Protein AF-A0A9P6BB30-F1 (afdb_monomer_lite)

Organism: NCBI:txid1448309

Radius of gyration: 39.46 Å; chains: 1; bounding box: 132×70×98 Å

Secondary structure (DSSP, 8-state):
-----EE-TTSSEEE---PPPTTPPPPPP--TTEEEEE-TTTSEEES-GGGEEEEEEEE---SSSPPEEEEEEEETTTTEEEEEEEEE--SGGGG--EE---TTS-TTSPP--TTSEEEEETTTSEEHHHHHHHHTSTTEETTTTEEPPPPPGGG-------PPPP-PPPPPPPPPSSPPTTSS---HHHHHHHHHHHHHHHHHHHHHHHHHHHHHHHHHHHHHHHHHHHHHHHHHHHHHHHHHHHHHHHHHHHHHTTTTSS------PPP----------PPPPPPP-------------------------------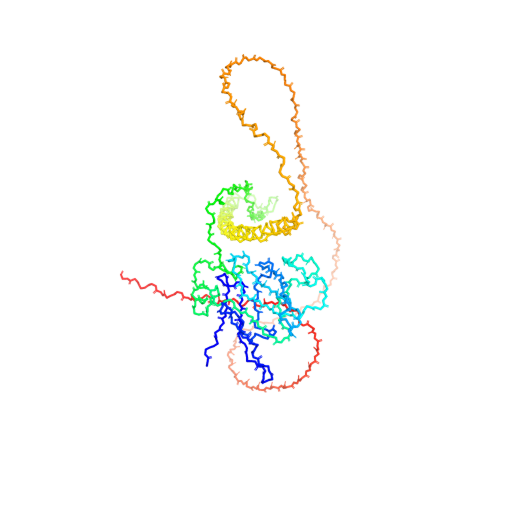---------------------------------------------------PPPPPPPP----

Foldseek 3Di:
DPFKKWAFLFRQKIFTADDADPPDDFDDDDDPQWDKGQRPQPRIHGLDLVQKWWWWAWDPDPPPDAIKIKIWIAGLQRRDGFWIDIDHDPDPVSNDTAIDPDPPPPSVGDDADPSRMIIGRPVRIDIPVVVVVQCVDPQQDPVSRTRFHDDDPPPPPPDDPDDDDDDFDADPDDDQPFDDPPRFDPDPVSVVVSVVVRVVVVVVRVVVRVVRVVVVVVVVVVVVVVVVVVVVRCCRSVVSSVVSVCVRVVVVVVPVVVVPPPPDPDDDDDDDDDDDDDDDDDDDDDDDDDDDDDDDDDDDDDDDDDDDDDDDDDDDDDDDDDDDDDDDDDDDDDDDDDDDDDDDDDDDDDDDDDDDDDDDDDDDDPDDDPDDDDDDDDDDDD

Sequence (382 aa):
MVMVSWSCHCLNVRLVPQSAPPKERAPVQVDAKFAWVFVGDKGINVVHTQLTLRTRRYIPANGVIGATRQTLLTCLICRIPVYRISSPAESAEDMMDGPVLDANVDLKDPPCSPDGWVEVSMSDCLGDDVAYKVARSGRWSSHFGLVLPDPVESMITSSAPAVLPPVFPQLPESSPIFLPYPYTPADPVFLHLSAWAQNVSDNARNRAQAELNEFAQRKFDEFTELDRNLRREVDLIWANWRAAWQSQTANKVTRTDRANSSSALHRSPPEPAVSIKDFNSMPSPPSARSPTSSRPTSRVVSSSSLLSNSRGQMSPTSEHRPRSYTRDTPSTSNPHSPADLSSGPRGSEYAPDNQNLRDHPLDCYPRIQPMSHALLPPRSRS

pLDDT: mean 75.2, std 22.84, range [29.75, 98.31]

Structure (mmCIF, N/CA/C/O backbone):
data_AF-A0A9P6BB30-F1
#
_entry.id   AF-A0A9P6BB30-F1
#
loop_
_atom_site.group_PDB
_atom_site.id
_atom_site.type_symbol
_atom_site.label_atom_id
_atom_site.label_alt_id
_atom_site.label_comp_id
_atom_site.label_asym_id
_atom_site.label_entity_id
_atom_site.label_seq_id
_atom_site.pdbx_PDB_ins_code
_atom_site.Cartn_x
_atom_site.Cartn_y
_atom_site.Cartn_z
_atom_site.occupancy
_atom_site.B_iso_or_equiv
_atom_site.auth_seq_id
_atom_site.auth_comp_id
_atom_site.auth_asym_id
_atom_site.auth_atom_id
_atom_site.pdbx_PDB_model_num
ATOM 1 N N . MET A 1 1 ? -5.564 -21.913 -22.171 1.00 52.41 1 MET A N 1
ATOM 2 C CA . MET A 1 1 ? -4.226 -21.287 -22.126 1.00 52.41 1 MET A CA 1
ATOM 3 C C . MET A 1 1 ? -4.154 -20.547 -20.802 1.00 52.41 1 MET A C 1
ATOM 5 O O . MET A 1 1 ? -5.042 -19.742 -20.555 1.00 52.41 1 MET A O 1
ATOM 9 N N . VAL A 1 2 ? -3.237 -20.911 -19.903 1.00 63.25 2 VAL A N 1
ATOM 10 C CA . VAL A 1 2 ? -3.095 -20.208 -18.616 1.00 63.25 2 VAL A CA 1
ATOM 11 C C . VAL A 1 2 ? -2.534 -18.825 -18.934 1.00 63.25 2 VAL A C 1
ATOM 13 O O . VAL A 1 2 ? -1.482 -18.737 -19.563 1.00 63.25 2 VAL A O 1
ATOM 16 N N . MET A 1 3 ? -3.272 -17.763 -18.605 1.00 73.25 3 MET A N 1
ATOM 17 C CA . MET A 1 3 ? -2.760 -16.399 -18.735 1.00 73.25 3 MET A CA 1
ATOM 18 C C . MET A 1 3 ? -1.644 -16.230 -17.709 1.00 73.25 3 MET A C 1
ATOM 20 O O . MET A 1 3 ? -1.879 -16.458 -16.528 1.00 73.25 3 MET A O 1
ATOM 24 N N . VAL A 1 4 ? -0.443 -15.899 -18.179 1.00 87.62 4 VAL A N 1
ATOM 25 C CA . VAL A 1 4 ? 0.714 -15.637 -17.322 1.00 87.62 4 VAL A CA 1
ATOM 26 C C . VAL A 1 4 ? 0.758 -14.134 -17.068 1.00 87.62 4 VAL A C 1
ATOM 28 O O . VAL A 1 4 ? 1.158 -13.386 -17.945 1.00 87.62 4 VAL A O 1
ATOM 31 N N . SER A 1 5 ? 0.283 -13.669 -15.922 1.00 95.00 5 SER A N 1
ATOM 32 C CA . SER A 1 5 ? 0.528 -12.323 -15.423 1.00 95.00 5 SER A CA 1
ATOM 33 C C . SER A 1 5 ? 1.919 -12.158 -14.806 1.00 95.00 5 SER A C 1
ATOM 35 O O . SER A 1 5 ? 2.524 -13.070 -14.244 1.00 95.00 5 SER A O 1
ATOM 37 N N . TRP A 1 6 ? 2.425 -10.933 -14.900 1.00 97.50 6 TRP A N 1
ATOM 38 C CA . TRP A 1 6 ? 3.680 -10.524 -14.283 1.00 97.50 6 TRP A CA 1
ATOM 39 C C . TRP A 1 6 ? 3.416 -9.513 -13.182 1.00 97.50 6 TRP A C 1
ATOM 41 O O . TRP A 1 6 ? 2.514 -8.686 -13.286 1.00 97.50 6 TRP A O 1
ATOM 51 N N . SER A 1 7 ? 4.203 -9.538 -12.115 1.00 97.75 7 SER A N 1
ATOM 52 C CA . SER A 1 7 ? 4.074 -8.555 -11.039 1.00 97.75 7 SER A CA 1
ATOM 53 C C . SER A 1 7 ? 5.400 -8.263 -10.360 1.00 97.75 7 SER A C 1
ATOM 55 O O . SER A 1 7 ? 6.295 -9.100 -10.328 1.00 97.75 7 SER A O 1
ATOM 57 N N . CYS A 1 8 ? 5.546 -7.070 -9.787 1.00 98.31 8 CYS A N 1
ATOM 58 C CA . CYS A 1 8 ? 6.693 -6.804 -8.923 1.00 98.31 8 CYS A CA 1
ATOM 59 C C . CYS A 1 8 ? 6.566 -7.577 -7.596 1.00 98.31 8 CYS A C 1
ATOM 61 O O . CYS A 1 8 ? 5.472 -7.983 -7.208 1.00 98.31 8 CYS A O 1
ATOM 63 N N . HIS A 1 9 ? 7.663 -7.741 -6.850 1.00 97.69 9 HIS A N 1
ATOM 64 C CA . HIS A 1 9 ? 7.669 -8.568 -5.630 1.00 97.69 9 HIS A CA 1
ATOM 65 C C . HIS A 1 9 ? 6.679 -8.115 -4.548 1.00 97.69 9 HIS A C 1
ATOM 67 O O . HIS A 1 9 ? 6.188 -8.940 -3.781 1.00 97.69 9 HIS A O 1
ATOM 73 N N . CYS A 1 10 ? 6.376 -6.815 -4.474 1.00 98.00 10 CYS A N 1
ATOM 74 C CA . CYS A 1 10 ? 5.394 -6.294 -3.523 1.00 98.00 10 CYS A CA 1
ATOM 75 C C . CYS A 1 10 ? 3.961 -6.250 -4.063 1.00 98.00 10 CYS A C 1
ATOM 77 O O . CYS A 1 10 ? 3.066 -5.770 -3.371 1.00 98.00 10 CYS A O 1
ATOM 79 N N . LEU A 1 11 ? 3.748 -6.738 -5.289 1.00 97.94 11 LEU A N 1
ATOM 80 C CA . LEU A 1 11 ? 2.472 -6.770 -6.000 1.00 97.94 11 LEU A CA 1
ATOM 81 C C . LEU A 1 11 ? 1.835 -5.392 -6.255 1.00 97.94 11 LEU A C 1
ATOM 83 O O . LEU A 1 11 ? 0.669 -5.338 -6.644 1.00 97.94 11 LEU A O 1
ATOM 87 N N . ASN A 1 12 ? 2.597 -4.301 -6.082 1.00 98.19 12 ASN A N 1
ATOM 88 C CA . ASN A 1 12 ? 2.145 -2.934 -6.357 1.00 98.19 12 ASN A CA 1
ATOM 89 C C . ASN A 1 12 ? 1.877 -2.694 -7.847 1.00 98.19 12 ASN A C 1
ATOM 91 O O . ASN A 1 12 ? 1.000 -1.911 -8.180 1.00 98.19 12 ASN A O 1
ATOM 95 N N . VAL A 1 13 ? 2.642 -3.338 -8.732 1.00 98.19 13 VAL A N 1
ATOM 96 C CA . VAL A 1 13 ? 2.451 -3.279 -10.187 1.00 98.19 13 VAL A CA 1
ATOM 97 C C . VAL A 1 13 ? 2.194 -4.691 -10.687 1.00 98.19 13 VAL A C 1
ATOM 99 O O . VAL A 1 13 ? 2.964 -5.602 -10.369 1.00 98.19 13 VAL A O 1
ATOM 102 N N . ARG A 1 14 ? 1.127 -4.860 -11.466 1.00 97.75 14 ARG A N 1
ATOM 103 C CA . ARG A 1 14 ? 0.737 -6.113 -12.111 1.00 97.75 14 ARG A CA 1
ATOM 104 C C . ARG A 1 14 ? 0.450 -5.865 -13.586 1.00 97.75 14 ARG A C 1
ATOM 106 O O . ARG A 1 14 ? -0.167 -4.866 -13.942 1.00 97.75 14 ARG A O 1
ATOM 113 N N . LEU A 1 15 ? 0.897 -6.788 -14.419 1.00 97.69 15 LEU A N 1
ATOM 114 C CA . LEU A 1 15 ? 0.756 -6.775 -15.863 1.00 97.69 15 LEU A CA 1
ATOM 115 C C . LEU A 1 15 ? -0.011 -8.028 -16.257 1.00 97.69 15 LEU A C 1
ATOM 117 O O . LEU A 1 15 ? 0.477 -9.145 -16.095 1.00 97.69 15 LEU A O 1
ATOM 121 N N . VAL A 1 16 ? -1.230 -7.833 -16.732 1.00 96.94 16 VAL A N 1
ATOM 122 C CA . VAL A 1 16 ? -2.124 -8.885 -17.198 1.00 96.94 16 VAL A CA 1
ATOM 123 C C . VAL A 1 16 ? -2.098 -8.868 -18.720 1.00 96.94 16 VAL A C 1
ATOM 125 O O . VAL A 1 16 ? -2.540 -7.882 -19.317 1.00 96.94 16 VAL A O 1
ATOM 128 N N . PRO A 1 17 ? -1.590 -9.926 -19.367 1.00 95.75 17 PRO A N 1
ATOM 129 C CA . PRO A 1 17 ? -1.510 -9.949 -20.816 1.00 95.75 17 PRO A CA 1
ATOM 130 C C . PRO A 1 17 ? -2.888 -10.011 -21.431 1.00 95.75 17 PRO A C 1
ATOM 132 O O . PRO A 1 17 ? -3.799 -10.660 -20.912 1.00 95.75 17 PRO A O 1
ATOM 135 N N . GLN A 1 18 ? -3.009 -9.372 -22.580 1.00 94.88 18 GLN A N 1
ATOM 136 C CA . GLN A 1 18 ? -4.224 -9.363 -23.367 1.00 94.88 18 GLN A CA 1
ATOM 137 C C . GLN A 1 18 ? -3.982 -10.034 -24.714 1.00 94.88 18 GLN A C 1
ATOM 139 O O . GLN A 1 18 ? -2.850 -10.284 -25.131 1.00 94.88 18 GLN A O 1
ATOM 144 N N . SER A 1 19 ? -5.073 -10.358 -25.401 1.00 93.31 19 SER A N 1
ATOM 145 C CA . SER A 1 19 ? -4.979 -10.820 -26.782 1.00 93.31 19 SER A CA 1
ATOM 146 C C . SER A 1 19 ? -4.647 -9.628 -27.670 1.00 93.31 19 SER A C 1
ATOM 148 O O . SER A 1 19 ? -5.444 -8.695 -27.755 1.00 93.31 19 SER A O 1
ATOM 150 N N . ALA A 1 20 ? -3.479 -9.664 -28.311 1.00 91.25 20 ALA A N 1
ATOM 151 C CA . ALA A 1 20 ? -3.086 -8.639 -29.266 1.00 91.25 20 ALA A CA 1
ATOM 152 C C . ALA A 1 20 ? -4.079 -8.595 -30.446 1.00 91.25 20 ALA A C 1
ATOM 154 O O . ALA A 1 20 ? -4.501 -9.653 -30.934 1.00 91.25 20 ALA A O 1
ATOM 155 N N . PRO A 1 21 ? -4.455 -7.400 -30.929 1.00 90.06 21 PRO A N 1
ATOM 156 C CA . PRO A 1 21 ? -5.198 -7.244 -32.168 1.00 90.06 21 PRO A CA 1
ATOM 157 C C . PRO A 1 21 ? -4.479 -7.954 -33.328 1.00 90.06 21 PRO A C 1
ATOM 159 O O . PRO A 1 21 ? -3.256 -7.876 -33.421 1.00 90.06 21 PRO A O 1
ATOM 162 N N . PRO A 1 22 ? -5.193 -8.566 -34.294 1.00 86.75 22 PRO A N 1
ATOM 163 C CA . PRO A 1 22 ? -4.567 -9.306 -35.400 1.00 86.75 22 PRO A CA 1
ATOM 164 C C . PRO A 1 22 ? -3.573 -8.501 -36.255 1.00 86.75 22 PRO A C 1
ATOM 166 O O . PRO A 1 22 ? -2.770 -9.077 -36.988 1.00 86.75 22 PRO A O 1
ATOM 169 N N . LYS A 1 23 ? -3.667 -7.167 -36.214 1.00 87.25 23 LYS A N 1
ATOM 170 C CA . LYS A 1 23 ? -2.828 -6.241 -36.985 1.00 87.25 23 LYS A CA 1
ATOM 171 C C . LYS A 1 23 ? -1.537 -5.861 -36.266 1.00 87.25 23 LYS A C 1
ATOM 173 O O . LYS A 1 23 ? -0.611 -5.383 -36.915 1.00 87.25 23 LYS A O 1
ATOM 178 N N . GLU A 1 24 ? -1.470 -6.070 -34.960 1.00 84.19 24 GLU A N 1
ATOM 179 C CA . GLU A 1 24 ? -0.326 -5.688 -34.149 1.00 84.19 24 GLU A CA 1
ATOM 180 C C . GLU A 1 24 ? 0.608 -6.880 -34.001 1.00 84.19 24 GLU A C 1
ATOM 182 O O . GLU A 1 24 ? 0.233 -7.954 -33.530 1.00 84.19 24 GLU A O 1
ATOM 187 N N . ARG A 1 25 ? 1.846 -6.700 -34.455 1.00 86.81 25 ARG A N 1
ATOM 188 C CA . ARG A 1 25 ? 2.906 -7.688 -34.271 1.00 86.81 25 ARG A CA 1
ATOM 189 C C . ARG A 1 25 ? 3.793 -7.234 -33.130 1.00 86.81 25 ARG A C 1
ATOM 191 O O . ARG A 1 25 ? 4.098 -6.049 -33.035 1.00 86.81 25 ARG A O 1
ATOM 198 N N . ALA A 1 26 ? 4.235 -8.197 -32.325 1.00 86.00 26 ALA A N 1
ATOM 199 C CA . ALA A 1 26 ? 5.242 -7.950 -31.308 1.00 86.00 26 ALA A CA 1
ATOM 200 C C . ALA A 1 26 ? 6.460 -7.258 -31.949 1.00 86.00 26 ALA A C 1
ATOM 202 O O . ALA A 1 26 ? 6.921 -7.712 -33.009 1.00 86.00 26 ALA A O 1
ATOM 203 N N . PRO A 1 27 ? 6.987 -6.186 -31.339 1.00 88.44 27 PRO A N 1
ATOM 204 C CA . PRO A 1 27 ? 8.218 -5.575 -31.807 1.00 88.44 27 PRO A CA 1
ATOM 205 C C . PRO A 1 27 ? 9.399 -6.555 -31.723 1.00 88.44 27 PRO A C 1
ATOM 207 O O . PRO A 1 27 ? 9.349 -7.586 -31.049 1.00 88.44 27 PRO A O 1
ATOM 210 N N . VAL A 1 28 ? 10.492 -6.235 -32.418 1.00 88.50 28 VAL A N 1
ATOM 211 C CA . VAL A 1 28 ? 11.700 -7.072 -32.394 1.00 88.50 28 VAL A CA 1
ATOM 212 C C . VAL A 1 28 ? 12.303 -7.058 -30.986 1.00 88.50 28 VAL A C 1
ATOM 214 O O . VAL A 1 28 ? 12.483 -6.001 -30.380 1.00 88.50 28 VAL A O 1
ATOM 217 N N . GLN A 1 29 ? 12.622 -8.240 -30.460 1.00 89.00 29 GLN A N 1
ATOM 218 C CA . GLN A 1 29 ? 13.274 -8.382 -29.161 1.00 89.00 29 GLN A CA 1
ATOM 219 C C . GLN A 1 29 ? 14.724 -7.886 -29.250 1.00 89.00 29 GLN A C 1
ATOM 221 O O . GLN A 1 29 ? 15.520 -8.439 -30.008 1.00 89.00 29 GLN A O 1
ATOM 226 N N . VAL A 1 30 ? 15.070 -6.854 -28.476 1.00 86.50 30 VAL A N 1
ATOM 227 C CA . VAL A 1 30 ? 16.423 -6.258 -28.475 1.00 86.50 30 VAL A CA 1
ATOM 228 C C . VAL A 1 30 ? 17.248 -6.710 -27.267 1.00 86.50 30 VAL A C 1
ATOM 230 O O . VAL A 1 30 ? 18.462 -6.862 -27.362 1.00 86.50 30 VAL A O 1
ATOM 233 N N . ASP A 1 31 ? 16.599 -6.946 -26.126 1.00 89.38 31 ASP A N 1
ATOM 234 C CA . ASP A 1 31 ? 17.249 -7.269 -24.853 1.00 89.38 31 ASP A CA 1
ATOM 235 C C . ASP A 1 31 ? 16.678 -8.571 -24.289 1.00 89.38 31 ASP A C 1
ATOM 237 O O . ASP A 1 31 ? 15.472 -8.676 -24.090 1.00 89.38 31 ASP A O 1
ATOM 241 N N . ALA A 1 32 ? 17.534 -9.557 -24.013 1.00 93.44 32 ALA A N 1
ATOM 242 C CA . ALA A 1 32 ? 17.115 -10.856 -23.485 1.00 93.44 32 ALA A CA 1
ATOM 243 C C . ALA A 1 32 ? 16.592 -10.793 -22.037 1.00 93.44 32 ALA A C 1
ATOM 245 O O . ALA A 1 32 ? 15.952 -11.736 -21.579 1.00 93.44 32 ALA A O 1
ATOM 246 N N . LYS A 1 33 ? 16.868 -9.706 -21.299 1.00 95.75 33 LYS A N 1
ATOM 247 C CA . LYS A 1 33 ? 16.362 -9.511 -19.927 1.00 95.75 33 LYS A CA 1
ATOM 248 C C . LYS A 1 33 ? 14.915 -9.042 -19.887 1.00 95.75 33 LYS A C 1
ATOM 250 O O . LYS A 1 33 ? 14.273 -9.116 -18.840 1.00 95.75 33 LYS A O 1
ATOM 255 N N . PHE A 1 34 ? 14.424 -8.547 -21.014 1.00 95.88 34 PHE A N 1
ATOM 256 C CA . PHE A 1 34 ? 13.063 -8.080 -21.157 1.00 95.88 34 PHE A CA 1
ATOM 257 C C . PHE A 1 34 ? 12.300 -8.993 -22.111 1.00 95.88 34 PHE A C 1
ATOM 259 O O . PHE A 1 34 ? 12.905 -9.678 -22.929 1.00 95.88 34 PHE A O 1
ATOM 266 N N . ALA A 1 35 ? 10.978 -9.013 -22.011 1.00 95.88 35 ALA A N 1
ATOM 267 C CA . ALA A 1 35 ? 10.118 -9.687 -22.977 1.00 95.88 35 ALA A CA 1
ATOM 268 C C . ALA A 1 35 ? 8.968 -8.771 -23.379 1.00 95.88 35 ALA A C 1
ATOM 270 O O . ALA A 1 35 ? 8.377 -8.105 -22.527 1.00 95.88 35 ALA A O 1
ATOM 271 N N . TRP A 1 36 ? 8.653 -8.743 -24.672 1.00 95.75 36 TRP A N 1
ATOM 272 C CA . TRP A 1 36 ? 7.487 -8.025 -25.173 1.00 95.75 36 TRP A CA 1
ATOM 273 C C . TRP A 1 36 ? 6.191 -8.714 -24.751 1.00 95.75 36 TRP A C 1
ATOM 275 O O . TRP A 1 36 ? 5.975 -9.896 -25.022 1.00 95.75 36 TRP A O 1
ATOM 285 N N . VAL A 1 37 ? 5.310 -7.946 -24.119 1.00 95.81 37 VAL A N 1
ATOM 286 C CA . VAL A 1 37 ? 3.988 -8.379 -23.678 1.00 95.81 37 VAL A CA 1
ATOM 287 C C . VAL A 1 37 ? 2.968 -7.354 -24.141 1.00 95.81 37 VAL A C 1
ATOM 289 O O . VAL A 1 37 ? 3.109 -6.161 -23.876 1.00 95.81 37 VAL A O 1
ATOM 292 N N . PHE A 1 38 ? 1.918 -7.826 -24.807 1.00 96.50 38 PHE A N 1
ATOM 293 C CA . PHE A 1 38 ? 0.769 -6.991 -25.114 1.00 96.50 38 PHE A CA 1
ATOM 294 C C . PHE A 1 38 ? -0.142 -6.913 -23.888 1.00 96.50 38 PHE A C 1
ATOM 296 O O . PHE A 1 38 ? -0.690 -7.926 -23.446 1.00 96.50 38 PHE A O 1
ATOM 303 N N . VAL A 1 39 ? -0.286 -5.716 -23.329 1.00 96.50 39 VAL A N 1
ATOM 304 C CA . VAL A 1 39 ? -1.127 -5.448 -22.151 1.00 96.50 39 VAL A CA 1
ATOM 305 C C . VAL A 1 39 ? -2.334 -4.576 -22.493 1.00 96.50 39 VAL A C 1
ATOM 307 O O . VAL A 1 39 ? -3.309 -4.586 -21.745 1.00 96.50 39 VAL A O 1
ATOM 310 N N . GLY A 1 40 ? -2.303 -3.852 -23.616 1.00 94.56 40 GLY A N 1
ATOM 311 C CA . GLY A 1 40 ? -3.348 -2.892 -23.976 1.00 94.56 40 GLY A CA 1
ATOM 312 C C . GLY A 1 40 ? -3.559 -1.819 -22.898 1.00 94.56 40 GLY A C 1
ATOM 313 O O . GLY A 1 40 ? -2.734 -1.639 -22.001 1.00 94.56 40 GLY A O 1
ATOM 314 N N . ASP A 1 41 ? -4.705 -1.143 -22.937 1.00 92.81 41 ASP A N 1
ATOM 315 C CA . ASP A 1 41 ? -4.994 -0.031 -22.013 1.00 92.81 41 ASP A CA 1
ATOM 316 C C . ASP A 1 41 ? -5.327 -0.493 -20.587 1.00 92.81 41 ASP A C 1
ATOM 318 O O . ASP A 1 41 ? -5.188 0.257 -19.625 1.00 92.81 41 ASP A O 1
ATOM 322 N N . LYS A 1 42 ? -5.807 -1.735 -20.441 1.00 94.44 42 LYS A N 1
ATOM 323 C CA . LYS A 1 42 ? -6.348 -2.263 -19.171 1.00 94.44 42 LYS A CA 1
ATOM 324 C C . LYS A 1 42 ? -5.470 -3.323 -18.514 1.00 94.44 42 LYS A C 1
ATOM 326 O O . LYS A 1 42 ? -5.808 -3.804 -17.435 1.00 94.44 42 LYS A O 1
ATOM 331 N N . GLY A 1 43 ? -4.392 -3.751 -19.168 1.00 95.62 43 GLY A N 1
ATOM 332 C CA . GLY A 1 43 ? -3.533 -4.816 -18.654 1.00 95.62 43 GLY A CA 1
ATOM 333 C C . GLY A 1 43 ? -2.556 -4.341 -17.588 1.00 95.62 43 GLY A C 1
ATOM 334 O O . GLY A 1 43 ? -1.996 -5.174 -16.884 1.00 95.62 43 GLY A O 1
ATOM 335 N N . ILE A 1 44 ? -2.362 -3.032 -17.419 1.00 97.00 44 ILE A N 1
ATOM 336 C CA . ILE A 1 44 ? -1.490 -2.483 -16.379 1.00 97.00 44 ILE A CA 1
ATOM 337 C C . ILE A 1 44 ? -2.332 -2.095 -15.168 1.00 97.00 44 ILE A C 1
ATOM 339 O O . ILE A 1 44 ? -3.161 -1.192 -15.230 1.00 97.00 44 ILE A O 1
ATOM 343 N N . ASN A 1 45 ? -2.098 -2.764 -14.043 1.00 96.81 45 ASN A N 1
ATOM 344 C CA . ASN A 1 45 ? -2.716 -2.436 -12.767 1.00 96.81 45 ASN A CA 1
ATOM 345 C C . ASN A 1 45 ? -1.640 -1.967 -11.785 1.00 96.81 45 ASN A C 1
ATOM 347 O O . ASN A 1 45 ? -0.692 -2.701 -11.495 1.00 96.81 45 ASN A O 1
ATOM 351 N N . VAL A 1 46 ? -1.787 -0.744 -11.276 1.00 97.06 46 VAL A N 1
ATOM 352 C CA . VAL A 1 46 ? -0.910 -0.185 -10.245 1.00 97.06 46 VAL A CA 1
ATOM 353 C C . VAL A 1 46 ? -1.750 0.164 -9.026 1.00 97.06 46 VAL A C 1
ATOM 355 O O . VAL A 1 46 ? -2.654 0.986 -9.126 1.00 97.06 46 VAL A O 1
ATOM 358 N N . VAL A 1 47 ? -1.447 -0.450 -7.881 1.00 96.75 47 VAL A N 1
ATOM 359 C CA . VAL A 1 47 ? -2.189 -0.223 -6.629 1.00 96.75 47 VAL A CA 1
ATOM 360 C C . VAL A 1 47 ? -1.920 1.188 -6.104 1.00 96.75 47 VAL A C 1
ATOM 362 O O . VAL A 1 47 ? -2.857 1.931 -5.832 1.00 96.75 47 VAL A O 1
ATOM 365 N N . HIS A 1 48 ? -0.642 1.578 -6.022 1.00 96.38 48 HIS A N 1
ATOM 366 C CA . HIS A 1 48 ? -0.211 2.914 -5.601 1.00 96.38 48 HIS A CA 1
ATOM 367 C C . HIS A 1 48 ? 0.794 3.487 -6.593 1.00 96.38 48 HIS A C 1
ATOM 369 O O . HIS A 1 48 ? 1.977 3.116 -6.603 1.00 96.38 48 HIS A O 1
ATOM 375 N N . THR A 1 49 ? 0.349 4.416 -7.434 1.00 95.19 49 THR A N 1
ATOM 376 C CA . THR A 1 49 ? 1.212 5.045 -8.442 1.00 95.19 49 THR A CA 1
ATOM 377 C C . THR A 1 49 ? 2.273 5.951 -7.824 1.00 95.19 49 THR A C 1
ATOM 379 O O . THR A 1 49 ? 3.381 6.045 -8.350 1.00 95.19 49 THR A O 1
ATOM 382 N N . GLN A 1 50 ? 2.002 6.516 -6.645 1.00 93.69 50 GLN A N 1
ATOM 383 C CA . GLN A 1 50 ? 2.938 7.331 -5.858 1.00 93.69 50 GLN A CA 1
ATOM 384 C C . GLN A 1 50 ? 4.139 6.515 -5.345 1.00 93.69 50 GLN A C 1
ATOM 386 O O . GLN A 1 50 ? 5.175 7.068 -4.973 1.00 93.69 50 GLN A O 1
ATOM 391 N N . LEU A 1 51 ? 4.018 5.183 -5.346 1.00 96.12 51 LEU A N 1
ATOM 392 C CA . LEU A 1 51 ? 5.079 4.246 -4.976 1.00 96.12 51 LEU A CA 1
ATOM 393 C C . LEU A 1 51 ? 5.843 3.714 -6.199 1.00 96.12 51 LEU A C 1
ATOM 395 O O . LEU A 1 51 ? 6.506 2.674 -6.130 1.00 96.12 51 LEU A O 1
ATOM 399 N N . THR A 1 52 ? 5.758 4.417 -7.327 1.00 96.06 52 THR A N 1
ATOM 400 C CA . THR A 1 52 ? 6.504 4.116 -8.550 1.00 96.06 52 THR A CA 1
ATOM 401 C C . THR A 1 52 ? 7.361 5.303 -8.974 1.00 96.06 52 THR A C 1
ATOM 403 O O . THR A 1 52 ? 7.080 6.448 -8.631 1.00 96.06 52 THR A O 1
ATOM 406 N N . LEU A 1 53 ? 8.428 5.024 -9.716 1.00 95.06 53 LEU A N 1
ATOM 407 C CA . LEU A 1 53 ? 9.286 6.027 -10.331 1.00 95.06 53 LEU A CA 1
ATOM 408 C C . LEU A 1 53 ? 9.380 5.759 -11.828 1.00 95.06 53 LEU A C 1
ATOM 410 O O . LEU A 1 53 ? 9.653 4.632 -12.245 1.00 95.06 53 LEU A O 1
ATOM 414 N N . ARG A 1 54 ? 9.193 6.813 -12.623 1.00 94.50 54 ARG A N 1
ATOM 415 C CA . ARG A 1 54 ? 9.430 6.796 -14.066 1.00 94.50 54 ARG A CA 1
ATOM 416 C C . ARG A 1 54 ? 10.812 7.361 -14.338 1.00 94.50 54 ARG A C 1
ATOM 418 O O . ARG A 1 54 ? 11.101 8.484 -13.933 1.00 94.50 54 ARG A O 1
ATOM 425 N N . THR A 1 55 ? 11.633 6.612 -15.056 1.00 94.00 55 THR A N 1
ATOM 426 C CA . THR A 1 55 ? 12.958 7.059 -15.487 1.00 94.00 55 THR A CA 1
ATOM 427 C C . THR A 1 55 ? 12.998 7.073 -17.004 1.00 94.00 55 THR A C 1
ATOM 429 O O . THR A 1 55 ? 12.794 6.037 -17.637 1.00 94.00 55 THR A O 1
ATOM 432 N N . ARG A 1 56 ? 13.244 8.246 -17.587 1.00 93.50 56 ARG A N 1
ATOM 433 C CA . ARG A 1 56 ? 13.456 8.410 -19.025 1.00 93.50 56 ARG A CA 1
ATOM 434 C C . ARG A 1 56 ? 14.920 8.159 -19.356 1.00 93.50 56 ARG A C 1
ATOM 436 O O . ARG A 1 56 ? 15.815 8.559 -18.608 1.00 93.50 56 ARG A O 1
ATOM 443 N N . ARG A 1 57 ? 15.141 7.487 -20.477 1.00 93.12 57 ARG A N 1
ATOM 444 C CA . ARG A 1 57 ? 16.448 7.254 -21.071 1.00 93.12 57 ARG A CA 1
ATOM 445 C C . ARG A 1 57 ? 16.367 7.467 -22.574 1.00 93.12 57 ARG A C 1
ATOM 447 O O . ARG A 1 57 ? 15.565 6.833 -23.255 1.00 93.12 57 ARG A O 1
ATOM 454 N N . TYR A 1 58 ? 17.225 8.327 -23.080 1.00 92.25 58 TYR A N 1
ATOM 455 C CA . TYR A 1 58 ? 17.441 8.561 -24.486 1.00 92.25 58 TYR A CA 1
ATOM 456 C C . TYR A 1 58 ? 18.323 7.454 -25.067 1.00 92.25 58 TYR A C 1
ATOM 458 O O . TYR A 1 58 ? 19.375 7.099 -24.525 1.00 92.25 58 TYR A O 1
ATOM 466 N N . ILE A 1 59 ? 17.875 6.886 -26.182 1.00 89.81 59 ILE A N 1
ATOM 467 C CA . ILE A 1 59 ? 18.618 5.899 -26.956 1.00 89.81 59 ILE A CA 1
ATOM 468 C C . ILE A 1 59 ? 18.888 6.535 -28.326 1.00 89.81 59 ILE A C 1
ATOM 470 O O . ILE A 1 59 ? 17.939 6.740 -29.094 1.00 89.81 59 ILE A O 1
ATOM 474 N N . PRO A 1 60 ? 20.153 6.886 -28.632 1.00 86.38 60 PRO A N 1
ATOM 475 C CA . PRO A 1 60 ? 20.497 7.515 -29.899 1.00 86.38 60 PRO A CA 1
ATOM 476 C C . PRO A 1 60 ? 20.195 6.586 -31.077 1.00 86.38 60 PRO A C 1
ATOM 478 O O . PRO A 1 60 ? 20.277 5.362 -30.966 1.00 86.38 60 PRO A O 1
ATOM 481 N N . ALA A 1 61 ? 19.866 7.192 -32.216 1.00 85.06 61 ALA A N 1
ATOM 482 C CA . ALA A 1 61 ? 19.622 6.492 -33.469 1.00 85.06 61 ALA A CA 1
ATOM 483 C C . ALA A 1 61 ? 20.856 5.682 -33.906 1.00 85.06 61 ALA A C 1
ATOM 485 O O . ALA A 1 61 ? 21.914 6.249 -34.184 1.00 85.06 61 ALA A O 1
ATOM 486 N N . ASN A 1 62 ? 20.710 4.364 -34.045 1.00 78.50 62 ASN A N 1
ATOM 487 C CA . ASN A 1 62 ? 21.715 3.518 -34.691 1.00 78.50 62 ASN A CA 1
ATOM 488 C C . ASN A 1 62 ? 21.443 3.472 -36.205 1.00 78.50 62 ASN A C 1
ATOM 490 O O . ASN A 1 62 ? 20.920 2.493 -36.740 1.00 78.50 62 ASN A O 1
ATOM 494 N N . GLY A 1 63 ? 21.768 4.565 -36.900 1.00 73.00 63 GLY A N 1
ATOM 495 C CA . GLY A 1 63 ? 21.729 4.663 -38.363 1.00 73.00 63 GLY A CA 1
ATOM 496 C C . GLY A 1 63 ? 20.348 4.968 -38.956 1.00 73.00 63 GLY A C 1
ATOM 497 O O . GLY A 1 63 ? 20.104 6.100 -39.356 1.00 73.00 63 GLY A O 1
ATOM 498 N N . VAL A 1 64 ? 19.470 3.962 -39.063 1.00 62.56 64 VAL A N 1
ATOM 499 C CA . VAL A 1 64 ? 18.247 4.023 -39.908 1.00 62.56 64 VAL A CA 1
ATOM 500 C C . VAL A 1 64 ? 16.970 4.342 -39.119 1.00 62.56 64 VAL A C 1
ATOM 502 O O . VAL A 1 64 ? 16.006 4.860 -39.675 1.00 62.56 64 VAL A O 1
ATOM 505 N N . ILE A 1 65 ? 16.949 4.042 -37.821 1.00 72.44 65 ILE A N 1
ATOM 506 C CA . ILE A 1 65 ? 15.774 4.229 -36.962 1.00 72.44 65 ILE A CA 1
ATOM 507 C C . ILE A 1 65 ? 15.965 5.528 -36.186 1.00 72.44 65 ILE A C 1
ATOM 509 O O . ILE A 1 65 ? 17.022 5.725 -35.585 1.00 72.44 65 ILE A O 1
ATOM 513 N N . GLY A 1 66 ? 14.958 6.406 -36.223 1.00 82.44 66 GLY A N 1
ATOM 514 C CA . GLY A 1 66 ? 14.954 7.665 -35.479 1.00 82.44 66 GLY A CA 1
ATOM 515 C C . GLY A 1 66 ? 15.258 7.460 -33.994 1.00 82.44 66 GLY A C 1
ATOM 516 O O . GLY A 1 66 ? 15.123 6.359 -33.458 1.00 82.44 66 GLY A O 1
ATOM 517 N N . ALA A 1 67 ? 15.702 8.521 -33.324 1.00 88.38 67 ALA A N 1
ATOM 518 C CA . ALA A 1 67 ? 16.023 8.436 -31.910 1.00 88.38 67 ALA A CA 1
ATOM 519 C C . ALA A 1 67 ? 14.798 7.999 -31.090 1.00 88.38 67 ALA A C 1
ATOM 521 O O . ALA A 1 67 ? 13.671 8.429 -31.347 1.00 88.38 67 ALA A O 1
ATOM 522 N N . THR A 1 68 ? 15.024 7.142 -30.095 1.00 91.38 68 THR A N 1
ATOM 523 C CA . THR A 1 68 ? 13.947 6.590 -29.265 1.00 91.38 68 THR A CA 1
ATOM 524 C C . THR A 1 68 ? 14.134 6.986 -27.811 1.00 91.38 68 THR A C 1
ATOM 526 O O . THR A 1 68 ? 15.239 6.929 -27.271 1.00 91.38 68 THR A O 1
ATOM 529 N N . ARG A 1 69 ? 13.036 7.356 -27.160 1.00 92.75 69 ARG A N 1
ATOM 530 C CA . ARG A 1 69 ? 12.952 7.585 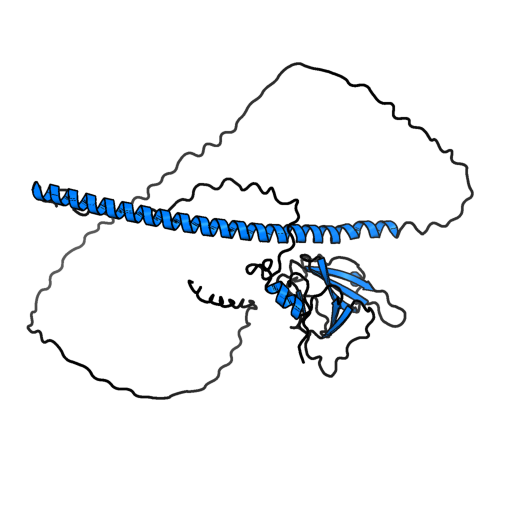-25.723 1.00 92.75 69 ARG A CA 1
ATOM 531 C C . ARG A 1 69 ? 12.372 6.347 -25.058 1.00 92.75 69 ARG A C 1
ATOM 533 O O . ARG A 1 69 ? 11.228 5.968 -25.314 1.00 92.75 69 ARG A O 1
ATOM 540 N N . GLN A 1 70 ? 13.140 5.766 -24.152 1.00 94.50 70 GLN A N 1
ATOM 541 C CA . GLN A 1 70 ? 12.713 4.667 -23.306 1.00 94.50 70 GLN A CA 1
ATOM 542 C C . GLN A 1 70 ? 12.253 5.203 -21.948 1.00 94.50 70 GLN A C 1
ATOM 544 O O . GLN A 1 70 ? 12.968 5.965 -21.303 1.00 94.50 70 GLN A O 1
ATOM 549 N N . THR A 1 71 ? 11.068 4.802 -21.492 1.00 95.25 71 THR A N 1
ATOM 550 C CA . THR A 1 71 ? 10.574 5.110 -20.143 1.00 95.25 71 THR A CA 1
ATOM 551 C C . THR A 1 71 ? 10.483 3.825 -19.340 1.00 95.25 71 THR A C 1
ATOM 553 O O . THR A 1 71 ? 9.722 2.930 -19.690 1.00 95.25 71 THR A O 1
ATOM 556 N N . LEU A 1 72 ? 11.258 3.738 -18.262 1.00 96.12 72 LEU A N 1
ATOM 557 C CA . LEU A 1 72 ? 11.283 2.616 -17.331 1.00 96.12 72 LEU A CA 1
ATOM 558 C C . LEU A 1 72 ? 10.407 2.922 -16.113 1.00 96.12 72 LEU A C 1
ATOM 560 O O . LEU A 1 72 ? 10.620 3.940 -15.453 1.00 96.12 72 LEU A O 1
ATOM 564 N N . LEU A 1 73 ? 9.474 2.029 -15.778 1.00 97.25 73 LEU A N 1
ATOM 565 C CA . LEU A 1 73 ? 8.716 2.088 -14.532 1.00 97.25 73 LEU A CA 1
ATOM 566 C C . LEU A 1 73 ? 9.370 1.193 -13.473 1.00 97.25 73 LEU A C 1
ATOM 568 O O . LEU A 1 73 ? 9.476 -0.023 -13.633 1.00 97.25 73 LEU A O 1
ATOM 572 N N . THR A 1 74 ? 9.779 1.797 -12.363 1.00 97.25 74 THR A N 1
ATOM 573 C CA . THR A 1 74 ? 10.375 1.107 -11.212 1.00 97.25 74 THR A CA 1
ATOM 574 C C . THR A 1 74 ? 9.427 1.171 -10.023 1.00 97.25 74 THR A C 1
ATOM 576 O O . THR A 1 74 ? 8.918 2.240 -9.695 1.00 97.25 74 THR A O 1
ATOM 579 N N . CYS A 1 75 ? 9.201 0.055 -9.331 1.00 97.88 75 CYS A N 1
ATOM 580 C CA . CYS A 1 75 ? 8.471 0.076 -8.065 1.00 97.88 75 CYS A CA 1
ATOM 581 C C . CYS A 1 75 ? 9.414 0.473 -6.924 1.00 97.88 75 CYS A C 1
ATOM 583 O O . CYS A 1 75 ? 10.396 -0.217 -6.667 1.00 97.88 75 CYS A O 1
ATOM 585 N N . LEU A 1 76 ? 9.108 1.545 -6.193 1.00 96.81 76 LEU A N 1
ATOM 586 C CA . LEU A 1 76 ? 9.972 2.065 -5.127 1.00 96.81 76 LEU A CA 1
ATOM 587 C C . LEU A 1 76 ? 9.939 1.218 -3.844 1.00 96.81 76 LEU A C 1
ATOM 589 O O . LEU A 1 76 ? 10.846 1.324 -3.025 1.00 96.81 76 LEU A O 1
ATOM 593 N N . ILE A 1 77 ? 8.948 0.334 -3.680 1.00 96.75 77 ILE A N 1
ATOM 594 C CA . ILE A 1 77 ? 8.841 -0.553 -2.506 1.00 96.75 77 ILE A CA 1
ATOM 595 C C . ILE A 1 77 ? 9.713 -1.802 -2.625 1.00 96.75 77 ILE A C 1
ATOM 597 O O . ILE A 1 77 ? 10.314 -2.232 -1.651 1.00 96.75 77 ILE A O 1
ATOM 601 N N . CYS A 1 78 ? 9.833 -2.400 -3.803 1.00 96.81 78 CYS A N 1
ATOM 602 C CA . CYS A 1 78 ? 10.746 -3.534 -3.999 1.00 96.81 78 CYS A CA 1
ATOM 603 C C . CYS A 1 78 ? 12.008 -3.155 -4.782 1.00 96.81 78 CYS A C 1
ATOM 605 O O . CYS A 1 78 ? 12.904 -3.977 -4.914 1.00 96.81 78 CYS A O 1
ATOM 607 N N . ARG A 1 79 ? 12.102 -1.904 -5.256 1.00 96.50 79 ARG A N 1
ATOM 608 C CA . ARG A 1 79 ? 13.200 -1.363 -6.080 1.00 96.50 79 ARG A CA 1
ATOM 609 C C . ARG A 1 79 ? 13.406 -2.121 -7.393 1.00 96.50 79 ARG A C 1
ATOM 611 O O . ARG A 1 79 ? 14.498 -2.103 -7.951 1.00 96.50 79 ARG A O 1
ATOM 618 N N . ILE A 1 80 ? 12.348 -2.763 -7.884 1.00 96.81 80 ILE A N 1
ATOM 619 C CA . ILE A 1 80 ? 12.383 -3.602 -9.080 1.00 96.81 80 ILE A CA 1
ATOM 620 C C . ILE A 1 80 ? 11.978 -2.784 -10.311 1.00 96.81 80 ILE A C 1
ATOM 622 O O . ILE A 1 80 ? 10.922 -2.134 -10.274 1.00 96.81 80 ILE A O 1
ATOM 626 N N . PRO A 1 81 ? 12.772 -2.818 -11.398 1.00 96.88 81 PRO A N 1
ATOM 627 C CA . PRO A 1 81 ? 12.332 -2.353 -12.707 1.00 96.88 81 PRO A CA 1
ATOM 628 C C . PRO A 1 81 ? 11.254 -3.307 -13.226 1.00 96.88 81 PRO A C 1
ATOM 630 O O . PRO A 1 81 ? 11.530 -4.473 -13.485 1.00 96.88 81 PRO A O 1
ATOM 633 N N . VAL A 1 82 ? 10.013 -2.838 -13.347 1.00 97.69 82 VAL A N 1
ATOM 634 C CA . VAL A 1 82 ? 8.886 -3.725 -13.672 1.00 97.69 82 VAL A CA 1
ATOM 635 C C . VAL A 1 82 ? 8.757 -3.894 -15.178 1.00 97.69 82 VAL A C 1
ATOM 637 O O . VAL A 1 82 ? 8.802 -5.004 -15.700 1.00 97.69 82 VAL A O 1
ATOM 640 N N . TYR A 1 83 ? 8.628 -2.778 -15.889 1.00 97.94 83 TYR A N 1
ATOM 641 C CA . TYR A 1 83 ? 8.565 -2.769 -17.342 1.00 97.94 83 TYR A CA 1
ATOM 642 C C . TYR A 1 83 ? 9.077 -1.446 -17.896 1.00 97.94 83 TYR A C 1
ATOM 644 O O . TYR A 1 83 ? 9.193 -0.449 -17.177 1.00 97.94 83 TYR A O 1
ATOM 652 N N . ARG A 1 84 ? 9.366 -1.436 -19.193 1.00 96.88 84 ARG A N 1
ATOM 653 C CA . ARG A 1 84 ? 9.727 -0.241 -19.946 1.00 96.88 84 ARG A CA 1
ATOM 654 C C . ARG A 1 84 ? 8.916 -0.143 -21.232 1.00 96.88 84 ARG A C 1
ATOM 656 O O . ARG A 1 84 ? 8.442 -1.145 -21.760 1.00 96.88 84 ARG A O 1
ATOM 663 N N . ILE A 1 85 ? 8.762 1.080 -21.715 1.00 95.81 85 ILE A N 1
ATOM 664 C CA . ILE A 1 85 ? 8.159 1.389 -23.012 1.00 95.81 85 ILE A CA 1
ATOM 665 C C . ILE A 1 85 ? 9.154 2.172 -23.852 1.00 95.81 85 ILE A C 1
ATOM 667 O O . ILE A 1 85 ? 9.943 2.948 -23.309 1.00 95.81 85 ILE A O 1
ATOM 671 N N . SER A 1 86 ? 9.098 1.983 -25.164 1.00 93.56 86 SER A N 1
ATOM 672 C CA . SER A 1 86 ? 9.906 2.729 -26.124 1.00 93.56 86 SER A CA 1
ATOM 673 C C . SER A 1 86 ? 8.979 3.594 -26.967 1.00 93.56 86 SER A C 1
ATOM 675 O O . SER A 1 86 ? 7.987 3.112 -27.495 1.00 93.56 86 SER A O 1
ATOM 677 N N . SER A 1 87 ? 9.294 4.880 -27.068 1.00 92.00 87 SER A N 1
ATOM 678 C CA . SER A 1 87 ? 8.538 5.868 -27.841 1.00 92.00 87 SER A CA 1
ATOM 679 C C . SER A 1 87 ? 9.488 6.610 -28.781 1.00 92.00 87 SER A C 1
ATOM 681 O O . SER A 1 87 ? 10.658 6.777 -28.425 1.00 92.00 87 SER A O 1
ATOM 683 N N . PRO A 1 88 ? 9.044 7.049 -29.968 1.00 90.75 88 PRO A N 1
ATOM 684 C CA . PRO A 1 88 ? 9.840 7.965 -30.779 1.00 90.75 88 PRO A CA 1
ATOM 685 C C . PRO A 1 88 ? 10.110 9.251 -29.984 1.00 90.75 88 PRO A C 1
ATOM 687 O O . PRO A 1 88 ? 9.241 9.732 -29.259 1.00 90.75 88 PRO A O 1
ATOM 690 N N . ALA A 1 89 ? 11.334 9.776 -30.062 1.00 89.50 89 ALA A N 1
ATOM 691 C CA . ALA A 1 89 ? 11.660 11.069 -29.469 1.00 89.50 89 ALA A CA 1
ATOM 692 C C . ALA A 1 89 ? 11.204 12.180 -30.429 1.00 89.50 89 ALA A C 1
ATOM 694 O O . ALA A 1 89 ? 11.724 12.276 -31.540 1.00 89.50 89 ALA A O 1
ATOM 695 N N . GLU A 1 90 ? 10.225 12.989 -30.018 1.00 85.44 90 GLU A N 1
ATOM 696 C CA . GLU A 1 90 ? 9.635 14.036 -30.868 1.00 85.44 90 GLU A CA 1
ATOM 697 C C . GLU A 1 90 ? 10.286 15.406 -30.641 1.00 85.44 90 GLU A C 1
ATOM 699 O O . GLU A 1 90 ? 10.353 16.220 -31.562 1.00 85.44 90 GLU A O 1
ATOM 704 N N . SER A 1 91 ? 10.801 15.662 -29.434 1.00 84.50 91 SER A N 1
ATOM 705 C CA . SER A 1 91 ? 11.359 16.958 -29.041 1.00 84.50 91 SER A CA 1
ATOM 706 C C . SER A 1 91 ? 12.771 16.857 -28.453 1.00 84.50 91 SER A C 1
ATOM 708 O O . SER A 1 91 ? 13.210 15.808 -27.987 1.00 84.50 91 SER A O 1
ATOM 710 N N . ALA A 1 92 ? 13.498 17.978 -28.426 1.00 79.44 92 ALA A N 1
ATOM 711 C CA . ALA A 1 92 ? 14.799 18.055 -27.755 1.00 79.44 92 ALA A CA 1
ATOM 712 C C . ALA A 1 92 ? 14.689 17.855 -26.228 1.00 79.44 92 ALA A C 1
ATOM 714 O O . ALA A 1 92 ? 15.618 17.352 -25.598 1.00 79.44 92 ALA A O 1
ATOM 715 N N . GLU A 1 93 ? 13.544 18.195 -25.629 1.00 76.25 93 GLU A N 1
ATOM 716 C CA . GLU A 1 93 ? 13.262 17.970 -24.204 1.00 76.25 93 GLU A CA 1
ATOM 717 C C . GLU A 1 93 ? 13.155 16.470 -23.877 1.00 76.25 93 GLU A C 1
ATOM 719 O O . GLU A 1 93 ? 13.517 16.036 -22.780 1.00 76.25 93 GLU A O 1
ATOM 724 N N . ASP A 1 94 ? 12.764 15.654 -24.862 1.00 74.94 94 ASP A N 1
ATOM 725 C CA . ASP A 1 94 ? 12.732 14.191 -24.759 1.00 74.94 94 ASP A CA 1
ATOM 726 C C . ASP A 1 94 ? 14.120 13.547 -24.717 1.00 74.94 94 ASP A C 1
ATOM 728 O O . ASP A 1 94 ? 14.236 12.355 -24.422 1.00 74.94 94 ASP A O 1
ATOM 732 N N . MET A 1 95 ? 15.172 14.324 -24.985 1.00 79.00 95 MET A N 1
ATOM 733 C CA . MET A 1 95 ? 16.559 13.860 -24.967 1.00 79.00 95 MET A CA 1
ATOM 734 C C . MET A 1 95 ? 17.184 13.905 -23.565 1.00 79.00 95 MET A C 1
ATOM 736 O O . MET A 1 95 ? 18.339 13.512 -23.400 1.00 79.00 95 MET A O 1
ATOM 740 N N . MET A 1 96 ? 16.453 14.379 -22.548 1.00 86.12 96 MET A N 1
ATOM 741 C CA . MET A 1 96 ? 16.951 14.409 -21.175 1.00 86.12 96 MET A CA 1
ATOM 742 C C . MET A 1 96 ? 16.775 13.065 -20.461 1.00 86.12 96 MET A C 1
ATOM 744 O O . MET A 1 96 ? 15.662 12.593 -20.222 1.00 86.12 96 MET A O 1
ATOM 748 N N . ASP A 1 97 ? 17.900 12.496 -20.032 1.00 90.06 97 ASP A N 1
ATOM 749 C CA . ASP A 1 97 ? 17.935 11.327 -19.157 1.00 90.06 97 ASP A CA 1
ATOM 750 C C . ASP A 1 97 ? 17.592 11.695 -17.708 1.00 90.06 97 ASP A C 1
ATOM 752 O O . ASP A 1 97 ? 18.082 12.686 -17.152 1.00 90.06 97 ASP A O 1
ATOM 756 N N . GLY A 1 98 ? 16.822 10.831 -17.043 1.00 91.25 98 GLY A N 1
ATOM 757 C CA . GLY A 1 98 ? 16.638 10.891 -15.596 1.00 91.25 98 GLY A CA 1
ATOM 758 C C . GLY A 1 98 ? 15.222 10.600 -15.099 1.00 91.25 98 GLY A C 1
ATOM 759 O O . GLY A 1 98 ? 14.340 10.215 -15.869 1.00 91.25 98 GLY A O 1
ATOM 760 N N . PRO A 1 99 ? 15.006 10.746 -13.780 1.00 91.81 99 PRO A N 1
ATOM 761 C CA . PRO A 1 99 ? 13.690 10.588 -13.179 1.00 91.81 99 PRO A CA 1
ATOM 762 C C . PRO A 1 99 ? 12.735 11.684 -13.666 1.00 91.81 99 PRO A C 1
ATOM 764 O O . PRO A 1 99 ? 13.104 12.857 -13.726 1.00 91.81 99 PRO A O 1
ATOM 767 N N . VAL A 1 100 ? 11.499 11.301 -13.978 1.00 89.56 100 VAL A N 1
ATOM 768 C CA . VAL A 1 100 ? 10.414 12.233 -14.305 1.00 89.56 100 VAL A CA 1
ATOM 769 C C . VAL A 1 100 ? 9.826 12.735 -12.992 1.00 89.56 100 VAL A C 1
ATOM 771 O O . VAL A 1 100 ? 9.160 11.982 -12.285 1.00 89.56 100 VAL A O 1
ATOM 774 N N . LEU A 1 101 ? 10.125 13.989 -12.652 1.00 83.12 101 LEU A N 1
ATOM 775 C CA . LEU A 1 101 ? 9.710 14.635 -11.398 1.00 83.12 101 LEU A CA 1
ATOM 776 C C . LEU A 1 101 ? 8.548 15.617 -11.581 1.00 83.12 101 LEU A C 1
ATOM 778 O O . LEU A 1 101 ? 8.189 16.312 -10.633 1.00 83.12 101 LEU A O 1
ATOM 782 N N . ASP A 1 102 ? 8.006 15.718 -12.793 1.00 73.19 102 ASP A N 1
ATOM 783 C CA . ASP A 1 102 ? 7.069 16.774 -13.158 1.00 73.19 102 ASP A CA 1
ATOM 784 C C . ASP A 1 102 ? 5.831 16.757 -12.258 1.00 73.19 102 ASP A C 1
ATOM 786 O O . ASP A 1 102 ? 5.006 15.847 -12.327 1.00 73.19 102 ASP A O 1
ATOM 790 N N . ALA A 1 103 ? 5.674 17.815 -11.458 1.00 60.91 103 ALA A N 1
ATOM 791 C CA . ALA A 1 103 ? 4.514 18.021 -10.590 1.00 60.91 103 ALA A CA 1
ATOM 792 C C . ALA A 1 103 ? 3.186 18.114 -11.370 1.00 60.91 103 ALA A C 1
ATOM 794 O O . ALA A 1 103 ? 2.120 17.950 -10.786 1.00 60.91 103 ALA A O 1
ATOM 795 N N . ASN A 1 104 ? 3.266 18.373 -12.682 1.00 59.59 104 ASN A N 1
ATOM 796 C CA . ASN A 1 104 ? 2.125 18.550 -13.580 1.00 59.59 104 ASN A CA 1
ATOM 797 C C . ASN A 1 104 ? 1.752 17.285 -14.364 1.00 59.59 104 ASN A C 1
ATOM 799 O O . ASN A 1 104 ? 0.713 17.271 -15.021 1.00 59.59 104 ASN A O 1
ATOM 803 N N . VAL A 1 105 ? 2.586 16.239 -14.350 1.00 65.75 105 VAL A N 1
ATOM 804 C CA . VAL A 1 105 ? 2.213 14.970 -14.982 1.00 65.75 105 VAL A CA 1
ATOM 805 C C . VAL A 1 105 ? 1.231 14.290 -14.047 1.00 65.75 105 VAL A C 1
ATOM 807 O O . VAL A 1 105 ? 1.573 14.019 -12.897 1.00 65.75 105 VAL A O 1
ATOM 810 N N . ASP A 1 106 ? 0.017 14.022 -14.531 1.00 66.94 106 ASP A N 1
ATOM 811 C CA . ASP A 1 106 ? -0.957 13.258 -13.761 1.00 66.94 106 ASP A CA 1
ATOM 812 C C . ASP A 1 106 ? -0.378 11.855 -13.522 1.00 66.94 106 ASP A C 1
ATOM 814 O O . ASP A 1 106 ? -0.388 10.974 -14.383 1.00 66.94 106 ASP A O 1
ATOM 818 N N . LEU A 1 107 ? 0.221 11.662 -12.345 1.00 71.69 107 LEU A N 1
ATOM 819 C CA . LEU A 1 107 ? 0.838 10.403 -11.935 1.00 71.69 107 LEU A CA 1
ATOM 820 C C . LEU A 1 107 ? -0.208 9.295 -11.750 1.00 71.69 107 LEU A C 1
ATOM 822 O O . LEU A 1 107 ? 0.169 8.169 -11.428 1.00 71.69 107 LEU A O 1
ATOM 826 N N . LYS A 1 108 ? -1.500 9.591 -11.934 1.00 80.69 108 LYS A N 1
ATOM 827 C CA . LYS A 1 108 ? -2.592 8.619 -11.858 1.00 80.69 108 LYS A CA 1
ATOM 828 C C . LYS A 1 108 ? -2.478 7.516 -12.903 1.00 80.69 108 LYS A C 1
ATOM 830 O O . LYS A 1 108 ? -2.723 6.367 -12.551 1.00 80.69 108 LYS A O 1
ATOM 835 N N . ASP A 1 109 ? -2.034 7.827 -14.120 1.00 87.94 109 ASP A N 1
ATOM 836 C CA . ASP A 1 109 ? -2.029 6.837 -15.199 1.00 87.94 109 ASP A CA 1
ATOM 837 C C . ASP A 1 109 ? -0.629 6.276 -15.434 1.00 87.94 109 ASP A C 1
ATOM 839 O O . ASP A 1 109 ? 0.292 7.052 -15.720 1.00 87.94 109 ASP A O 1
ATOM 843 N N . PRO A 1 110 ? -0.413 4.952 -15.305 1.00 89.56 110 PRO A N 1
ATOM 844 C CA . PRO A 1 110 ? 0.886 4.348 -15.566 1.00 89.56 110 PRO A CA 1
ATOM 845 C C . PRO A 1 110 ? 1.324 4.597 -17.018 1.00 89.56 110 PRO A C 1
ATOM 847 O O . PRO A 1 110 ? 0.485 4.754 -17.902 1.00 89.56 110 PRO A O 1
ATOM 850 N N . PRO A 1 111 ? 2.639 4.652 -17.299 1.00 89.62 111 PRO A N 1
ATOM 851 C CA . PRO A 1 111 ? 3.110 4.851 -18.660 1.00 89.62 111 PRO A CA 1
ATOM 852 C C . PRO A 1 111 ? 2.679 3.663 -19.526 1.00 89.62 111 PRO A C 1
ATOM 854 O O . PRO A 1 111 ? 3.102 2.534 -19.276 1.00 89.62 111 PRO A O 1
ATOM 857 N N . CYS A 1 112 ? 1.867 3.932 -20.541 1.00 90.31 112 CYS A N 1
ATOM 858 C CA . CYS A 1 112 ? 1.438 2.960 -21.539 1.00 90.31 112 CYS A CA 1
ATOM 859 C C . CYS A 1 112 ? 2.032 3.335 -22.897 1.00 90.31 112 CYS A C 1
ATOM 861 O O . CYS A 1 112 ? 2.192 4.516 -23.213 1.00 90.31 112 CYS A O 1
ATOM 863 N N . SER A 1 113 ? 2.379 2.324 -23.688 1.00 91.38 113 SER A N 1
ATOM 864 C CA . SER A 1 113 ? 2.710 2.533 -25.094 1.00 91.38 113 SER A CA 1
ATOM 865 C C . SER A 1 113 ? 1.412 2.735 -25.886 1.00 91.38 113 SER A C 1
ATOM 867 O O . SER A 1 113 ? 0.426 2.066 -25.569 1.00 91.38 113 SER A O 1
ATOM 869 N N . PRO A 1 114 ? 1.374 3.617 -26.901 1.00 90.44 114 PRO A N 1
ATOM 870 C CA . PRO A 1 114 ? 0.170 3.837 -27.710 1.00 90.44 114 PRO A CA 1
ATOM 871 C C . PRO A 1 114 ? -0.298 2.588 -28.472 1.00 90.44 114 PRO A C 1
ATOM 873 O O . PRO A 1 114 ? -1.458 2.509 -28.856 1.00 90.44 114 PRO A O 1
ATOM 876 N N . ASP A 1 115 ? 0.592 1.620 -28.688 1.00 92.62 115 ASP A N 1
ATOM 877 C CA . ASP A 1 115 ? 0.305 0.324 -29.310 1.00 92.62 115 ASP A CA 1
ATOM 878 C C . ASP A 1 115 ? 0.031 -0.790 -28.283 1.00 92.62 115 ASP A C 1
ATOM 880 O O . ASP A 1 115 ? -0.032 -1.958 -28.643 1.00 92.62 115 ASP A O 1
ATOM 884 N N . GLY A 1 116 ? -0.071 -0.470 -26.988 1.00 94.50 116 GLY A N 1
ATOM 885 C CA . GLY A 1 116 ? -0.362 -1.441 -25.931 1.00 94.50 116 GLY A CA 1
ATOM 886 C C . GLY A 1 116 ? 0.753 -2.452 -25.626 1.00 94.50 116 GLY A C 1
ATOM 887 O O . GLY A 1 116 ? 0.548 -3.329 -24.779 1.00 94.50 116 GLY A O 1
ATOM 888 N N . TRP A 1 117 ? 1.922 -2.348 -26.268 1.00 96.06 117 TRP A N 1
ATOM 889 C CA . TRP A 1 117 ? 3.069 -3.223 -26.024 1.00 96.06 117 TRP A CA 1
ATOM 890 C C . TRP A 1 117 ? 3.992 -2.668 -24.940 1.00 96.06 117 TRP A C 1
ATOM 892 O O . TRP A 1 117 ? 4.323 -1.484 -24.904 1.00 96.06 117 TRP A O 1
ATOM 902 N N . VAL A 1 118 ? 4.462 -3.548 -24.058 1.00 97.12 118 VAL A N 1
ATOM 903 C CA . VAL A 1 118 ? 5.455 -3.210 -23.030 1.00 97.12 118 VAL A CA 1
ATOM 904 C C . VAL A 1 118 ? 6.561 -4.258 -22.981 1.00 97.12 118 VAL A C 1
ATOM 906 O O . VAL A 1 118 ? 6.332 -5.434 -23.257 1.00 97.12 118 VAL A O 1
ATOM 909 N N . GLU A 1 119 ? 7.764 -3.844 -22.597 1.00 96.88 119 GLU A N 1
ATOM 910 C CA . GLU A 1 119 ? 8.888 -4.737 -22.318 1.00 96.88 119 GLU A CA 1
ATOM 911 C C . GLU A 1 119 ? 8.947 -5.024 -20.811 1.00 96.88 119 GLU A C 1
ATOM 913 O O . GLU A 1 119 ? 9.320 -4.149 -20.028 1.00 96.88 119 GLU A O 1
ATOM 918 N N . VAL A 1 120 ? 8.593 -6.237 -20.388 1.00 97.19 120 VAL A N 1
ATOM 919 C CA . VAL A 1 120 ? 8.556 -6.656 -18.972 1.00 97.19 120 VAL A CA 1
ATOM 920 C C . VAL A 1 120 ? 9.908 -7.204 -18.528 1.00 97.19 120 VAL A C 1
ATOM 922 O O . VAL A 1 120 ? 10.516 -7.964 -19.277 1.00 97.19 120 VAL A O 1
ATOM 925 N N . SER A 1 121 ? 10.379 -6.858 -17.322 1.00 97.12 121 SER A N 1
ATOM 926 C CA . SER A 1 121 ? 11.609 -7.439 -16.755 1.00 97.12 121 SER A CA 1
ATOM 927 C C . SER A 1 121 ? 11.380 -8.899 -16.364 1.00 97.12 121 SER A C 1
ATOM 929 O O . SER A 1 121 ? 10.654 -9.188 -15.412 1.00 97.12 121 SER A O 1
ATOM 931 N N . MET A 1 122 ? 12.016 -9.823 -17.083 1.00 95.06 122 MET A N 1
ATOM 932 C CA . MET A 1 122 ? 11.821 -11.264 -16.894 1.00 95.06 122 MET A CA 1
ATOM 933 C C . MET A 1 122 ? 12.572 -11.819 -15.683 1.00 95.06 122 MET A C 1
ATOM 935 O O . MET A 1 122 ? 12.159 -12.833 -15.129 1.00 95.06 122 MET A O 1
ATOM 939 N N . SER A 1 123 ? 13.680 -11.189 -15.282 1.00 93.44 123 SER A N 1
ATOM 940 C CA . SER A 1 123 ? 14.488 -11.662 -14.150 1.00 93.44 123 SER A CA 1
ATOM 941 C C . SER A 1 123 ? 13.935 -11.232 -12.797 1.00 93.44 123 SER A C 1
ATOM 943 O O . SER A 1 123 ? 14.152 -11.928 -11.809 1.00 93.44 123 SER A O 1
ATOM 945 N N . ASP A 1 124 ? 13.243 -10.092 -12.757 1.00 95.00 124 ASP A N 1
ATOM 946 C CA . ASP A 1 124 ? 12.890 -9.431 -11.499 1.00 95.00 124 ASP A CA 1
ATOM 947 C C . ASP A 1 124 ? 11.380 -9.451 -11.215 1.00 95.00 124 ASP A C 1
ATOM 949 O O . ASP A 1 124 ? 10.960 -9.213 -10.084 1.00 95.00 124 ASP A O 1
ATOM 953 N N . CYS A 1 125 ? 10.535 -9.706 -12.220 1.00 97.00 125 CYS A N 1
ATOM 954 C CA . CYS A 1 125 ? 9.096 -9.842 -12.007 1.00 97.00 125 CYS A CA 1
ATOM 955 C C . CYS A 1 125 ? 8.712 -11.282 -11.647 1.00 97.00 125 CYS A C 1
ATOM 957 O O . CYS A 1 125 ? 9.233 -12.253 -12.189 1.00 97.00 125 CYS A O 1
ATOM 959 N N . LEU A 1 126 ? 7.729 -11.409 -10.761 1.00 96.50 126 LEU A N 1
ATOM 960 C CA . LEU A 1 126 ? 7.092 -12.666 -10.398 1.00 96.50 126 LEU A CA 1
ATOM 961 C C . LEU A 1 126 ? 6.052 -13.062 -11.448 1.00 96.50 126 LEU A C 1
ATOM 963 O O . LEU A 1 126 ? 5.276 -12.209 -11.882 1.00 96.50 126 LEU A O 1
ATOM 967 N N . GLY A 1 127 ? 5.982 -14.355 -11.766 1.00 95.12 127 GLY A N 1
ATOM 968 C CA . GLY A 1 127 ? 4.819 -14.960 -12.425 1.00 95.12 127 GLY A CA 1
ATOM 969 C C . GLY A 1 127 ? 3.656 -15.210 -11.451 1.00 95.12 127 GLY A C 1
ATOM 970 O O . GLY A 1 127 ? 3.815 -15.084 -10.232 1.00 95.12 127 GLY A O 1
ATOM 971 N N . ASP A 1 128 ? 2.488 -15.591 -11.970 1.00 92.19 128 ASP A N 1
ATOM 972 C CA . ASP A 1 128 ? 1.222 -15.723 -11.223 1.00 92.19 128 ASP A CA 1
ATOM 973 C C . ASP A 1 128 ? 1.302 -16.677 -10.040 1.00 92.19 128 ASP A C 1
ATOM 975 O O . ASP A 1 128 ? 0.731 -16.408 -8.983 1.00 92.19 128 ASP A O 1
ATOM 979 N N . ASP A 1 129 ? 1.979 -17.812 -10.205 1.00 93.25 129 ASP A N 1
ATOM 980 C CA . ASP A 1 129 ? 2.028 -18.854 -9.185 1.00 93.25 129 ASP A CA 1
ATOM 981 C C . ASP A 1 129 ? 2.796 -18.368 -7.947 1.00 93.25 129 ASP A C 1
ATOM 983 O O . ASP A 1 129 ? 2.380 -18.610 -6.808 1.00 93.25 129 ASP A O 1
ATOM 987 N N . VAL A 1 130 ? 3.888 -17.631 -8.163 1.00 93.94 130 VAL A N 1
ATOM 988 C CA . VAL A 1 130 ? 4.669 -17.008 -7.095 1.00 93.94 130 VAL A CA 1
ATOM 989 C C . VAL A 1 130 ? 3.924 -15.802 -6.536 1.00 93.94 130 VAL A C 1
ATOM 991 O O . VAL A 1 130 ? 3.812 -15.681 -5.318 1.00 93.94 130 VAL A O 1
ATOM 994 N N . ALA A 1 131 ? 3.336 -14.962 -7.389 1.00 94.00 131 ALA A N 1
ATOM 995 C CA . ALA A 1 131 ? 2.536 -13.816 -6.962 1.00 94.00 131 ALA A CA 1
ATOM 996 C C . ALA A 1 131 ? 1.379 -14.235 -6.037 1.00 94.00 131 ALA A C 1
ATOM 998 O O . ALA A 1 131 ? 1.156 -13.622 -4.992 1.00 94.00 131 ALA A O 1
ATOM 999 N N . TYR A 1 132 ? 0.690 -15.332 -6.365 1.00 94.62 132 TYR A N 1
ATOM 1000 C CA . TYR A 1 132 ? -0.374 -15.906 -5.544 1.00 94.62 132 TYR A CA 1
ATOM 1001 C C . TYR A 1 132 ? 0.135 -16.394 -4.180 1.00 94.62 132 TYR A C 1
ATOM 1003 O O . TYR A 1 132 ? -0.483 -16.119 -3.150 1.00 94.62 132 TYR A O 1
ATOM 1011 N N . LYS A 1 133 ? 1.280 -17.089 -4.144 1.00 95.88 133 LYS A N 1
ATOM 1012 C CA . LYS A 1 133 ? 1.908 -17.529 -2.883 1.00 95.88 133 LYS A CA 1
ATOM 1013 C C . LYS A 1 133 ? 2.300 -16.336 -2.014 1.00 95.88 133 LYS A C 1
ATOM 1015 O O . LYS A 1 133 ? 2.053 -16.348 -0.810 1.00 95.88 133 LYS A O 1
ATOM 1020 N N . VAL A 1 134 ? 2.863 -15.296 -2.624 1.00 94.50 134 VAL A N 1
ATOM 1021 C CA . VAL A 1 134 ? 3.281 -14.077 -1.929 1.00 94.50 134 VAL A CA 1
ATOM 1022 C C . VAL A 1 134 ? 2.072 -13.311 -1.375 1.00 94.50 134 VAL A C 1
ATOM 1024 O O . VAL A 1 134 ? 2.117 -12.863 -0.230 1.00 94.50 134 VAL A O 1
ATOM 1027 N N . ALA A 1 135 ? 0.959 -13.238 -2.111 1.00 93.94 135 ALA A N 1
ATOM 1028 C CA . ALA A 1 135 ? -0.290 -12.639 -1.627 1.00 93.94 135 ALA A CA 1
ATOM 1029 C C . ALA A 1 135 ? -0.892 -13.378 -0.415 1.00 93.94 135 ALA A C 1
ATOM 1031 O O . ALA A 1 135 ? -1.649 -12.796 0.355 1.00 93.94 135 ALA A O 1
ATOM 1032 N N . ARG A 1 136 ? -0.548 -14.658 -0.229 1.00 95.88 136 ARG A N 1
ATOM 1033 C CA . ARG A 1 136 ? -0.950 -15.476 0.928 1.00 95.88 136 ARG A CA 1
ATOM 1034 C C . ARG A 1 136 ? 0.092 -15.506 2.046 1.00 95.88 136 ARG A C 1
ATOM 1036 O O . ARG A 1 136 ? -0.097 -16.215 3.033 1.00 95.88 136 ARG A O 1
ATOM 1043 N N . SER A 1 137 ? 1.197 -14.782 1.893 1.00 95.50 137 SER A N 1
ATOM 1044 C CA . SER A 1 137 ? 2.215 -14.681 2.934 1.00 95.50 137 SER A CA 1
ATOM 1045 C C . SER A 1 137 ? 1.722 -13.816 4.097 1.00 95.50 137 SER A C 1
ATOM 1047 O O . SER A 1 137 ? 0.920 -12.903 3.912 1.00 95.50 137 SER A O 1
ATOM 1049 N N . GLY A 1 138 ? 2.266 -14.035 5.298 1.00 95.75 138 GLY A N 1
ATOM 1050 C CA . GLY A 1 138 ? 1.985 -13.185 6.465 1.00 95.75 138 GLY A CA 1
ATOM 1051 C C . GLY A 1 138 ? 2.504 -11.744 6.344 1.00 95.75 138 GLY A C 1
ATOM 1052 O O . GLY A 1 138 ? 2.319 -10.954 7.259 1.00 95.75 138 GLY A O 1
ATOM 1053 N N . ARG A 1 139 ? 3.169 -11.405 5.232 1.00 95.94 139 ARG A N 1
ATOM 1054 C CA . ARG A 1 139 ? 3.668 -10.058 4.920 1.00 95.94 139 ARG A CA 1
ATOM 1055 C C . ARG A 1 139 ? 2.703 -9.253 4.055 1.00 95.94 139 ARG A C 1
ATOM 1057 O O . ARG A 1 139 ? 2.974 -8.089 3.772 1.00 95.94 139 ARG A O 1
ATOM 1064 N N . TRP A 1 140 ? 1.623 -9.869 3.584 1.00 97.25 140 TRP A N 1
ATOM 1065 C CA . TRP A 1 140 ? 0.581 -9.164 2.857 1.00 97.25 140 TRP A CA 1
ATOM 1066 C C . TRP A 1 140 ? -0.175 -8.228 3.803 1.00 97.25 140 TRP A C 1
ATOM 1068 O O . TRP A 1 140 ? -0.769 -8.682 4.779 1.00 97.25 140 TRP A O 1
ATOM 1078 N N . SER A 1 141 ? -0.176 -6.932 3.495 1.00 97.38 141 SER A N 1
ATOM 1079 C CA . SER A 1 141 ? -1.053 -5.967 4.149 1.00 97.38 141 SER A CA 1
ATOM 1080 C C . SER A 1 141 ? -2.356 -5.867 3.367 1.00 97.38 141 SER A C 1
ATOM 1082 O O . SER A 1 141 ? -2.374 -5.432 2.212 1.00 97.38 141 SER A O 1
ATOM 1084 N N . SER A 1 142 ? -3.466 -6.229 4.009 1.00 96.38 142 SER A N 1
ATOM 1085 C CA . SER A 1 142 ? -4.811 -6.020 3.464 1.00 96.38 142 SER A CA 1
ATOM 1086 C C . SER A 1 142 ? -5.190 -4.541 3.393 1.00 96.38 142 SER A C 1
ATOM 1088 O O . SER A 1 142 ? -5.966 -4.168 2.518 1.00 96.38 142 SER A O 1
ATOM 1090 N N . HIS A 1 143 ? -4.631 -3.706 4.274 1.00 96.25 143 HIS A N 1
ATOM 1091 C CA . HIS A 1 143 ? -4.896 -2.268 4.316 1.00 96.25 143 HIS A CA 1
ATOM 1092 C C . HIS A 1 143 ? -4.308 -1.545 3.104 1.00 96.25 143 HIS A C 1
ATOM 1094 O O . HIS A 1 143 ? -4.963 -0.686 2.519 1.00 96.25 143 HIS A O 1
ATOM 1100 N N . PHE A 1 144 ? -3.090 -1.918 2.703 1.00 97.19 144 PHE A N 1
ATOM 1101 C CA . PHE A 1 144 ? -2.398 -1.292 1.576 1.00 97.19 144 PHE A CA 1
ATOM 1102 C C . PHE A 1 144 ? -2.461 -2.111 0.284 1.00 97.19 144 PHE A C 1
ATOM 1104 O O . PHE A 1 144 ? -2.040 -1.619 -0.758 1.00 97.19 144 PHE A O 1
ATOM 1111 N N . GLY A 1 145 ? -2.959 -3.347 0.310 1.00 97.00 145 GLY A N 1
ATOM 1112 C CA . GLY A 1 145 ? -3.021 -4.194 -0.884 1.00 97.00 145 GLY A CA 1
ATOM 1113 C C . GLY A 1 145 ? -1.640 -4.485 -1.484 1.00 97.00 145 GLY A C 1
ATOM 1114 O O . GLY A 1 145 ? -1.496 -4.563 -2.705 1.00 97.00 145 GLY A O 1
ATOM 1115 N N . LEU A 1 146 ? -0.617 -4.603 -0.636 1.00 97.50 146 LEU A N 1
ATOM 1116 C CA . LEU A 1 146 ? 0.768 -4.838 -1.035 1.00 97.50 146 LEU A CA 1
ATOM 1117 C C . LEU A 1 146 ? 1.493 -5.722 -0.022 1.00 97.50 146 LEU A C 1
ATOM 1119 O O . LEU A 1 146 ? 1.073 -5.881 1.124 1.00 97.50 146 LEU A O 1
ATOM 1123 N N . VAL A 1 147 ? 2.617 -6.285 -0.449 1.00 98.12 147 VAL A N 1
ATOM 1124 C CA . VAL A 1 147 ? 3.505 -7.062 0.422 1.00 98.12 147 VAL A CA 1
ATOM 1125 C C . VAL A 1 147 ? 4.493 -6.106 1.069 1.00 98.12 147 VAL A C 1
ATOM 1127 O O . VAL A 1 147 ? 5.206 -5.376 0.374 1.00 98.12 147 VAL A O 1
ATOM 1130 N N . LEU A 1 148 ? 4.531 -6.105 2.396 1.00 97.50 148 LEU A N 1
ATOM 1131 C CA . LEU A 1 148 ? 5.368 -5.194 3.164 1.00 97.50 148 LEU A CA 1
ATOM 1132 C C . LEU A 1 148 ? 6.856 -5.533 2.984 1.00 97.50 148 LEU A C 1
ATOM 1134 O O . LEU A 1 148 ? 7.214 -6.719 2.985 1.00 97.50 148 LEU A O 1
ATOM 1138 N N . PRO A 1 149 ? 7.738 -4.523 2.849 1.00 95.56 149 PRO A N 1
ATOM 1139 C CA . PRO A 1 149 ? 9.180 -4.738 2.784 1.00 95.56 149 PRO A CA 1
ATOM 1140 C C . PRO A 1 149 ? 9.705 -5.306 4.109 1.00 95.56 149 PRO A C 1
ATOM 1142 O O . PRO A 1 149 ? 9.034 -5.240 5.139 1.00 95.56 149 PRO A O 1
ATOM 1145 N N . ASP A 1 150 ? 10.900 -5.895 4.076 1.00 93.38 150 ASP A N 1
ATOM 1146 C CA . ASP A 1 150 ? 11.514 -6.421 5.294 1.00 93.38 150 ASP A CA 1
ATOM 1147 C C . ASP A 1 150 ? 11.882 -5.266 6.234 1.00 93.38 150 ASP A C 1
ATOM 1149 O O . ASP A 1 150 ? 12.315 -4.206 5.762 1.00 93.38 150 ASP A O 1
ATOM 1153 N N . PRO A 1 151 ? 11.695 -5.432 7.555 1.00 89.44 151 PRO A N 1
ATOM 1154 C CA . PRO A 1 151 ? 12.034 -4.398 8.514 1.00 89.44 151 PRO A CA 1
ATOM 1155 C C . PRO A 1 151 ? 13.529 -4.102 8.451 1.00 89.44 151 PRO A C 1
ATOM 1157 O O . PRO A 1 151 ? 14.366 -4.974 8.665 1.00 89.44 151 PRO A O 1
ATOM 1160 N N . VAL A 1 152 ? 13.865 -2.845 8.167 1.00 83.25 152 VAL A N 1
ATOM 1161 C CA . VAL A 1 152 ? 15.243 -2.366 8.266 1.00 83.25 152 VAL A CA 1
ATOM 1162 C C . VAL A 1 152 ? 15.566 -2.260 9.756 1.00 83.25 152 VAL A C 1
ATOM 1164 O O . VAL A 1 152 ? 14.920 -1.488 10.466 1.00 83.25 152 VAL A O 1
ATOM 1167 N N . GLU A 1 153 ? 16.551 -3.029 10.233 1.00 76.88 153 GLU A N 1
ATOM 1168 C CA . GLU A 1 153 ? 16.911 -3.163 11.660 1.00 76.88 153 GLU A CA 1
ATOM 1169 C C . GLU A 1 153 ? 17.112 -1.816 12.385 1.00 76.88 153 GLU A C 1
ATOM 1171 O O . GLU A 1 153 ? 16.946 -1.715 13.598 1.00 76.88 153 GLU A O 1
ATOM 1176 N N . SER A 1 154 ? 17.409 -0.745 11.648 1.00 64.44 154 SER A N 1
ATOM 1177 C CA . SER A 1 154 ? 17.719 0.584 12.182 1.00 64.44 154 SER A CA 1
ATOM 1178 C C . SER A 1 154 ? 16.515 1.437 12.622 1.00 64.44 154 SER A C 1
ATOM 1180 O O . SER A 1 154 ? 16.730 2.557 13.077 1.00 64.44 154 SER A O 1
ATOM 1182 N N . MET A 1 155 ? 15.261 0.981 12.486 1.00 62.00 155 MET A N 1
ATOM 1183 C CA . MET A 1 155 ? 14.069 1.831 12.724 1.00 62.00 155 MET A CA 1
ATOM 1184 C C . MET A 1 155 ? 13.324 1.613 14.051 1.00 62.00 155 MET A C 1
ATOM 1186 O O . MET A 1 155 ? 12.231 2.143 14.238 1.00 62.00 155 MET A O 1
ATOM 1190 N N . ILE A 1 156 ? 13.879 0.854 14.997 1.00 59.75 156 ILE A N 1
ATOM 1191 C CA . ILE A 1 156 ? 13.092 0.335 16.134 1.00 59.75 156 ILE A CA 1
ATOM 1192 C C . ILE A 1 156 ? 12.852 1.368 17.264 1.00 59.75 156 ILE A C 1
ATOM 1194 O O . ILE A 1 156 ? 12.017 1.148 18.137 1.00 59.75 156 ILE A O 1
ATOM 1198 N N . THR A 1 157 ? 13.469 2.549 17.250 1.00 60.72 157 THR A N 1
ATOM 1199 C CA . THR A 1 157 ? 13.325 3.549 18.330 1.00 60.72 157 THR A CA 1
ATOM 1200 C C . THR A 1 157 ? 12.366 4.691 17.991 1.00 60.72 157 THR A C 1
ATOM 1202 O O . THR A 1 157 ? 12.719 5.865 18.047 1.00 60.72 157 THR A O 1
ATOM 1205 N N . SER A 1 158 ? 11.106 4.376 17.682 1.00 62.28 158 SER A N 1
ATOM 1206 C CA . SER A 1 158 ? 10.049 5.395 17.706 1.00 62.28 158 SER A CA 1
ATOM 1207 C C . SER A 1 158 ? 9.468 5.483 19.118 1.00 62.28 158 SER A C 1
ATOM 1209 O O . SER A 1 158 ? 8.561 4.729 19.463 1.00 62.28 158 SER A O 1
ATOM 1211 N N . SER A 1 159 ? 9.974 6.407 19.941 1.00 62.91 159 SER A N 1
ATOM 1212 C CA . SER A 1 159 ? 9.366 6.744 21.234 1.00 62.91 159 SER A CA 1
ATOM 1213 C C . SER A 1 159 ? 7.936 7.240 21.006 1.00 62.91 159 SER A C 1
ATOM 1215 O O . SER A 1 159 ? 7.737 8.280 20.373 1.00 62.91 159 SER A O 1
ATOM 1217 N N . ALA A 1 160 ? 6.943 6.485 21.473 1.00 69.12 160 ALA A N 1
ATOM 1218 C CA . ALA A 1 160 ? 5.551 6.900 21.387 1.00 69.12 160 ALA A CA 1
ATOM 1219 C C . ALA A 1 160 ? 5.343 8.185 22.216 1.00 69.12 160 ALA A C 1
ATOM 1221 O O . ALA A 1 160 ? 5.842 8.260 23.343 1.00 69.12 160 ALA A O 1
ATOM 1222 N N . PRO A 1 161 ? 4.645 9.205 21.686 1.00 71.12 161 PRO A N 1
ATOM 1223 C CA . PRO A 1 161 ? 4.258 10.361 22.484 1.00 71.12 161 PRO A CA 1
ATOM 1224 C C . PRO A 1 161 ? 3.346 9.917 23.636 1.00 71.12 161 PRO A C 1
ATOM 1226 O O . PRO A 1 161 ? 2.581 8.963 23.498 1.00 71.12 161 PRO A O 1
ATOM 1229 N N . ALA A 1 162 ? 3.436 10.605 24.775 1.00 70.94 162 ALA A N 1
ATOM 1230 C CA . ALA A 1 162 ? 2.597 10.324 25.935 1.00 70.94 162 ALA A CA 1
ATOM 1231 C C . ALA A 1 162 ? 1.119 10.548 25.575 1.00 70.94 162 ALA A C 1
ATOM 1233 O O . ALA A 1 162 ? 0.693 11.679 25.343 1.00 70.94 162 ALA A O 1
ATOM 1234 N N . VAL A 1 163 ? 0.350 9.462 25.496 1.00 77.50 163 VAL A N 1
ATOM 1235 C CA . VAL A 1 163 ? -1.088 9.505 25.217 1.00 77.50 163 VAL A CA 1
ATOM 1236 C C . VAL A 1 163 ? -1.810 9.878 26.513 1.00 77.50 163 VAL A C 1
ATOM 1238 O O . VAL A 1 163 ? -1.570 9.273 27.558 1.00 77.50 163 VAL A O 1
ATOM 1241 N N . LEU A 1 164 ? -2.660 10.908 26.459 1.00 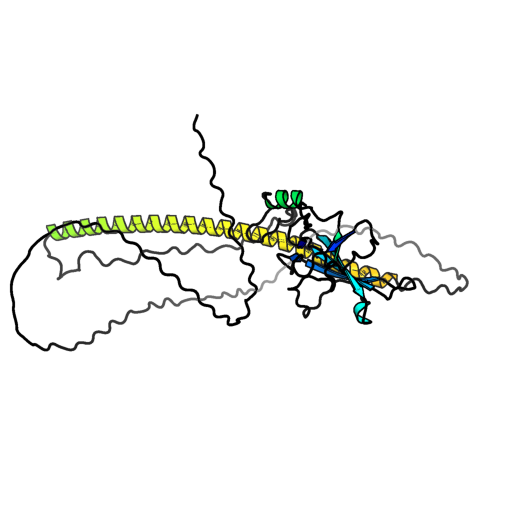80.56 164 LEU A N 1
ATOM 1242 C CA . LEU A 1 164 ? -3.529 11.281 27.577 1.00 80.56 164 LEU A CA 1
ATOM 1243 C C . LEU A 1 164 ? -4.479 10.119 27.920 1.00 80.56 164 LEU A C 1
ATOM 1245 O O . LEU A 1 164 ? -4.858 9.366 27.022 1.00 80.56 164 LEU A O 1
ATOM 1249 N N . PRO A 1 165 ? -4.888 9.967 29.191 1.00 78.44 165 PRO A N 1
ATOM 1250 C CA . PRO A 1 165 ? -5.806 8.902 29.572 1.00 78.44 165 PRO A CA 1
ATOM 1251 C C . PRO A 1 165 ? -7.135 9.021 28.801 1.00 78.44 165 PRO A C 1
ATOM 1253 O O . PRO A 1 165 ? -7.649 10.136 28.649 1.00 78.44 165 PRO A O 1
ATOM 1256 N N . PRO A 1 166 ? -7.701 7.901 28.315 1.00 80.44 166 PRO A N 1
ATOM 1257 C CA . PRO A 1 166 ? -8.969 7.909 27.593 1.00 80.44 166 PRO A CA 1
ATOM 1258 C C . PRO A 1 166 ? -10.112 8.401 28.490 1.00 80.44 166 PRO A C 1
ATOM 1260 O O . PRO A 1 166 ? -10.231 8.012 29.653 1.00 80.44 166 PRO A O 1
ATOM 1263 N N . VAL A 1 167 ? -10.970 9.263 27.940 1.00 86.62 167 VAL A N 1
ATOM 1264 C CA . VAL A 1 167 ? -12.198 9.721 28.605 1.00 86.62 167 VAL A CA 1
ATOM 1265 C C . VAL A 1 167 ? -13.324 8.756 28.243 1.00 86.62 167 VAL A C 1
ATOM 1267 O O . VAL A 1 167 ? -13.725 8.677 27.083 1.00 86.62 167 VAL A O 1
ATOM 1270 N N . PHE A 1 168 ? -13.826 8.012 29.230 1.00 86.31 168 PHE A N 1
ATOM 1271 C CA . PHE A 1 168 ? -14.885 7.021 29.029 1.00 86.31 168 PHE A CA 1
ATOM 1272 C C . PHE A 1 168 ? -16.292 7.621 29.149 1.00 86.31 168 PHE A C 1
ATOM 1274 O O . PHE A 1 168 ? -16.497 8.554 29.932 1.00 86.31 168 PHE A O 1
ATOM 1281 N N . PRO A 1 169 ? -17.276 7.087 28.401 1.00 85.75 169 PRO A N 1
ATOM 1282 C CA . PRO A 1 169 ? -18.658 7.536 28.497 1.00 85.75 169 PRO A CA 1
ATOM 1283 C C . PRO A 1 169 ? -19.236 7.230 29.884 1.00 85.75 169 PRO A C 1
ATOM 1285 O O . PRO A 1 169 ? -19.184 6.100 30.371 1.00 85.75 169 PRO A O 1
ATOM 1288 N N . GLN A 1 170 ? -19.819 8.247 30.515 1.00 91.44 170 GLN A N 1
ATOM 1289 C CA . GLN A 1 170 ? -20.571 8.096 31.759 1.00 91.44 170 GLN A CA 1
ATOM 1290 C C . GLN A 1 170 ? -22.057 7.928 31.442 1.00 91.44 170 GLN A C 1
ATOM 1292 O O . GLN A 1 170 ? -22.591 8.597 30.554 1.00 91.44 170 GLN A O 1
ATOM 1297 N N . LEU A 1 171 ? -22.728 7.031 32.162 1.00 91.56 171 LEU A N 1
ATOM 1298 C CA . LEU A 1 171 ? -24.176 6.915 32.132 1.00 91.56 171 LEU A CA 1
ATOM 1299 C C . LEU A 1 171 ? -24.779 8.255 32.568 1.00 91.56 171 LEU A C 1
ATOM 1301 O O . LEU A 1 171 ? -24.283 8.867 33.518 1.00 91.56 171 LEU A O 1
ATOM 1305 N N . PRO A 1 172 ? -25.860 8.708 31.914 1.00 92.44 172 PRO A N 1
ATOM 1306 C CA . PRO A 1 172 ? -26.540 9.921 32.336 1.00 92.44 172 PRO A CA 1
ATOM 1307 C C . PRO A 1 172 ? -27.004 9.775 33.787 1.00 92.44 172 PRO A C 1
ATOM 1309 O O . PRO A 1 172 ? -27.367 8.679 34.227 1.00 92.44 172 PRO A O 1
ATOM 1312 N N . GLU A 1 173 ? -27.006 10.870 34.537 1.00 89.94 173 GLU A N 1
ATOM 1313 C CA . GLU A 1 173 ? -27.532 10.892 35.900 1.00 89.94 173 GLU A CA 1
ATOM 1314 C C . GLU A 1 173 ? -29.030 10.538 35.868 1.00 89.94 173 GLU A C 1
ATOM 1316 O O . GLU A 1 173 ? -29.798 11.131 35.108 1.00 89.94 173 GLU A O 1
ATOM 1321 N N . SER A 1 174 ? -29.460 9.512 36.615 1.00 85.69 174 SER A N 1
ATOM 1322 C CA . SER A 1 174 ? -30.891 9.186 36.693 1.00 85.69 174 SER A CA 1
ATOM 1323 C C . SER A 1 174 ? -31.593 10.139 37.628 1.00 85.69 174 SER A C 1
ATOM 1325 O O . SER A 1 174 ? -31.103 10.412 38.721 1.00 85.69 174 SER A O 1
ATOM 1327 N N . SER A 1 175 ? -32.814 10.510 37.261 1.00 90.88 175 SER A N 1
ATOM 1328 C CA . SER A 1 175 ? -33.760 11.062 38.220 1.00 90.88 175 SER A CA 1
ATOM 1329 C C . SER A 1 175 ? -33.967 10.090 39.394 1.00 90.88 175 SER A C 1
ATOM 1331 O O . SER A 1 175 ? -33.962 8.872 39.182 1.00 90.88 175 SER A O 1
ATOM 1333 N N . PRO A 1 176 ? -34.149 10.602 40.623 1.00 89.38 176 PRO A N 1
ATOM 1334 C CA . PRO A 1 176 ? -34.460 9.765 41.775 1.00 89.38 176 PRO A CA 1
ATOM 1335 C C . PRO A 1 176 ? -35.760 8.988 41.533 1.00 89.38 176 PRO A C 1
ATOM 1337 O O . PRO A 1 176 ? -36.692 9.504 40.915 1.00 89.38 176 PRO A O 1
ATOM 1340 N N . ILE A 1 177 ? -35.818 7.742 42.016 1.00 92.44 177 ILE A N 1
ATOM 1341 C CA . ILE A 1 177 ? -36.966 6.839 41.793 1.00 92.44 177 ILE A CA 1
ATOM 1342 C C . ILE A 1 177 ? -38.244 7.424 42.399 1.00 92.44 177 ILE A C 1
ATOM 1344 O O . ILE A 1 177 ? -39.332 7.295 41.842 1.00 92.44 177 ILE A O 1
ATOM 1348 N N . PHE A 1 178 ? -38.093 8.084 43.545 1.00 92.88 178 PHE A N 1
ATOM 1349 C CA . PHE A 1 178 ? -39.166 8.765 44.245 1.00 92.88 178 PHE A CA 1
ATOM 1350 C C . PHE A 1 178 ? -38.867 10.260 44.290 1.00 92.88 178 PHE A C 1
ATOM 1352 O O . PHE A 1 178 ? -37.729 10.678 44.508 1.00 92.88 178 PHE A O 1
ATOM 1359 N N . LEU A 1 179 ? -39.901 11.070 44.078 1.00 89.31 179 LEU A N 1
ATOM 1360 C CA . LEU A 1 179 ? -39.801 12.519 44.205 1.00 89.31 179 LEU A CA 1
ATOM 1361 C C . LEU A 1 179 ? -39.480 12.900 45.659 1.00 89.31 179 LEU A C 1
ATOM 1363 O O . LEU A 1 179 ? -39.875 12.187 46.576 1.00 89.31 179 LEU A O 1
ATOM 1367 N N . PRO A 1 180 ? -38.800 14.025 45.911 1.00 87.44 180 PRO A N 1
ATOM 1368 C CA . PRO A 1 180 ? -38.646 14.517 47.274 1.00 87.44 180 PRO A CA 1
ATOM 1369 C C . PRO A 1 180 ? -40.005 14.929 47.874 1.00 87.44 180 PRO A C 1
ATOM 1371 O O . PRO A 1 180 ? -40.987 15.162 47.162 1.00 87.44 180 PRO A O 1
ATOM 1374 N N . TYR A 1 181 ? -40.057 15.073 49.200 1.00 80.38 181 TYR A N 1
ATOM 1375 C CA . TYR A 1 181 ? -41.196 15.667 49.912 1.00 80.38 181 TYR A CA 1
ATOM 1376 C C . TYR A 1 181 ? -41.613 17.011 49.265 1.00 80.38 181 TYR A C 1
ATOM 1378 O O . TYR A 1 181 ? -40.729 17.771 48.857 1.00 80.38 181 TYR A O 1
ATOM 1386 N N . PRO A 1 182 ? -42.918 17.346 49.153 1.00 89.19 182 PRO A N 1
ATOM 1387 C CA . PRO A 1 182 ? -44.102 16.735 49.781 1.00 89.19 182 PRO A CA 1
ATOM 1388 C C . PRO A 1 182 ? -44.746 15.576 49.012 1.00 89.19 182 PRO A C 1
ATOM 1390 O O . PRO A 1 182 ? -45.798 15.087 49.413 1.00 89.19 182 PRO A O 1
ATOM 1393 N N . TYR A 1 183 ? -44.149 15.138 47.904 1.00 86.94 183 TYR A N 1
ATOM 1394 C CA . TYR A 1 183 ? -44.766 14.147 47.015 1.00 86.94 183 TYR A CA 1
ATOM 1395 C C . TYR A 1 183 ? -44.624 12.701 47.512 1.00 86.94 183 TYR A C 1
ATOM 1397 O O . TYR A 1 183 ? -45.299 11.807 47.006 1.00 86.94 183 TYR A O 1
ATOM 1405 N N . THR A 1 184 ? -43.772 12.471 48.511 1.00 88.69 184 THR A N 1
ATOM 1406 C CA . THR A 1 184 ? -43.587 11.179 49.178 1.00 88.69 184 THR A CA 1
ATOM 1407 C C . THR A 1 184 ? -44.193 11.170 50.579 1.00 88.69 184 THR A C 1
ATOM 1409 O O . THR A 1 184 ? -43.966 12.121 51.335 1.00 88.69 184 THR A O 1
ATOM 1412 N N . PRO A 1 185 ? -44.899 10.092 50.973 1.00 89.38 185 PRO A N 1
ATOM 1413 C CA . PRO A 1 185 ? -45.382 9.914 52.337 1.00 89.38 185 PRO A CA 1
ATOM 1414 C C . PRO A 1 185 ? -44.246 10.007 53.362 1.00 89.38 185 PRO A C 1
ATOM 1416 O O . PRO A 1 185 ? -43.173 9.444 53.158 1.00 89.38 185 PRO A O 1
ATOM 1419 N N . ALA A 1 186 ? -44.507 10.655 54.500 1.00 91.75 186 ALA A N 1
ATOM 1420 C CA . ALA A 1 186 ? -43.586 10.689 55.642 1.00 91.75 186 ALA A CA 1
ATOM 1421 C C . ALA A 1 186 ? -43.631 9.400 56.494 1.00 91.75 186 ALA A C 1
ATOM 1423 O O . ALA A 1 186 ? -43.118 9.371 57.611 1.00 91.75 186 ALA A O 1
ATOM 1424 N N . ASP A 1 187 ? -44.276 8.346 55.989 1.00 94.88 187 ASP A N 1
ATOM 1425 C CA . ASP A 1 187 ? -44.417 7.072 56.683 1.00 94.88 187 ASP A CA 1
ATOM 1426 C C . ASP A 1 187 ? -43.048 6.370 56.813 1.00 94.88 187 ASP A C 1
ATOM 1428 O O . ASP A 1 187 ? -42.326 6.241 55.818 1.00 94.88 187 ASP A O 1
ATOM 1432 N N . PRO A 1 188 ? -42.662 5.900 58.014 1.00 93.88 188 PRO A N 1
ATOM 1433 C CA . PRO A 1 188 ? -41.345 5.305 58.238 1.00 93.88 188 PRO A CA 1
ATOM 1434 C C . PRO A 1 188 ? -41.109 4.028 57.419 1.00 93.88 188 PRO A C 1
ATOM 1436 O O . PRO A 1 188 ? -39.974 3.765 57.016 1.00 93.88 188 PRO A O 1
ATOM 1439 N N . VAL A 1 189 ? -42.157 3.249 57.132 1.00 94.69 189 VAL A N 1
ATOM 1440 C CA . VAL A 1 189 ? -42.064 2.052 56.286 1.00 94.69 189 VAL A CA 1
ATOM 1441 C C . VAL A 1 189 ? -41.807 2.462 54.840 1.00 94.69 189 VAL A C 1
ATOM 1443 O O . VAL A 1 189 ? -40.922 1.898 54.196 1.00 94.69 189 VAL A O 1
ATOM 1446 N N . PHE A 1 190 ? -42.519 3.478 54.339 1.00 93.88 190 PHE A N 1
ATOM 1447 C CA . PHE A 1 190 ? -42.275 4.016 52.998 1.00 93.88 190 PHE A CA 1
ATOM 1448 C C . PHE A 1 190 ? -40.836 4.526 52.852 1.00 93.88 190 PHE A C 1
ATOM 1450 O O . PHE A 1 190 ? -40.152 4.177 51.889 1.00 93.88 190 PHE A O 1
ATOM 1457 N N . LEU A 1 191 ? -40.348 5.301 53.825 1.00 92.12 191 LEU A N 1
ATOM 1458 C CA . LEU A 1 191 ? -38.974 5.804 53.824 1.00 92.12 191 LEU A CA 1
ATOM 1459 C C . LEU A 1 191 ? -37.956 4.656 53.769 1.00 92.12 191 LEU A C 1
ATOM 1461 O O . LEU A 1 191 ? -37.046 4.696 52.942 1.00 92.12 191 LEU A O 1
ATOM 1465 N N . HIS A 1 192 ? -38.143 3.601 54.566 1.00 95.31 192 HIS A N 1
ATOM 1466 C CA . HIS A 1 192 ? -37.278 2.421 54.530 1.00 95.31 192 HIS A CA 1
ATOM 1467 C C . HIS A 1 192 ? -37.275 1.721 53.159 1.00 95.31 192 HIS A C 1
ATOM 1469 O O . HIS A 1 192 ? -36.207 1.460 52.601 1.00 95.31 192 HIS A O 1
ATOM 1475 N N . LEU A 1 193 ? -38.454 1.455 52.588 1.00 95.62 193 LEU A N 1
ATOM 1476 C CA . LEU A 1 193 ? -38.578 0.792 51.285 1.00 95.62 193 LEU A CA 1
ATOM 1477 C C . LEU A 1 193 ? -38.013 1.647 50.144 1.00 95.62 193 LEU A C 1
ATOM 1479 O O . LEU A 1 193 ? -37.354 1.116 49.250 1.00 95.62 193 LEU A O 1
ATOM 1483 N N . SER A 1 194 ? -38.223 2.966 50.188 1.00 94.69 194 SER A N 1
ATOM 1484 C CA . SER A 1 194 ? -37.681 3.905 49.201 1.00 94.69 194 SER A CA 1
ATOM 1485 C C . SER A 1 194 ? -36.152 3.946 49.231 1.00 94.69 194 SER A C 1
ATOM 1487 O O . SER A 1 194 ? -35.518 3.874 48.179 1.00 94.69 194 SER A O 1
ATOM 1489 N N . ALA A 1 195 ? -35.550 3.956 50.425 1.00 92.69 195 ALA A N 1
ATOM 1490 C CA . ALA A 1 195 ? -34.103 3.895 50.599 1.00 92.69 195 ALA A CA 1
ATOM 1491 C C . ALA A 1 195 ? -33.523 2.569 50.088 1.00 92.69 195 ALA A C 1
ATOM 1493 O O . ALA A 1 195 ? -32.479 2.558 49.434 1.00 92.69 195 ALA A O 1
ATOM 1494 N N . TRP A 1 196 ? -34.214 1.451 50.334 1.00 96.56 196 TRP A N 1
ATOM 1495 C CA . TRP A 1 196 ? -33.816 0.148 49.804 1.00 96.56 196 TRP A CA 1
ATOM 1496 C C . TRP A 1 196 ? -33.888 0.102 48.271 1.00 96.56 196 TRP A C 1
ATOM 1498 O O . TRP A 1 196 ? -32.926 -0.307 47.625 1.00 96.56 196 TRP A O 1
ATOM 1508 N N . ALA A 1 197 ? -34.977 0.589 47.673 1.00 95.31 197 ALA A N 1
ATOM 1509 C CA . ALA A 1 197 ? -35.122 0.666 46.220 1.00 95.31 197 ALA A CA 1
ATOM 1510 C C . ALA A 1 197 ? -34.065 1.580 45.574 1.00 95.31 197 ALA A C 1
ATOM 1512 O O . ALA A 1 197 ? -33.493 1.220 44.543 1.00 95.31 197 ALA A O 1
ATOM 1513 N N . GLN A 1 198 ? -33.755 2.720 46.201 1.00 93.44 198 GLN A N 1
ATOM 1514 C CA . GLN A 1 198 ? -32.683 3.611 45.759 1.00 93.44 198 GLN A CA 1
ATOM 1515 C C . GLN A 1 198 ? -31.328 2.893 45.790 1.00 93.44 198 GLN A C 1
ATOM 1517 O O . GLN A 1 198 ? -30.623 2.891 44.786 1.00 93.44 198 GLN A O 1
ATOM 1522 N N . ASN A 1 199 ? -31.009 2.189 46.881 1.00 95.25 199 ASN A N 1
ATOM 1523 C CA . ASN A 1 199 ? -29.780 1.401 46.995 1.00 95.25 199 ASN A CA 1
ATOM 1524 C C . ASN A 1 199 ? -29.670 0.332 45.891 1.00 95.25 199 ASN A C 1
ATOM 1526 O O . ASN A 1 199 ? -28.622 0.187 45.263 1.00 95.25 199 ASN A O 1
ATOM 1530 N N . VAL A 1 200 ? -30.758 -0.392 45.611 1.00 96.69 200 VAL A N 1
ATOM 1531 C CA . VAL A 1 200 ? -30.794 -1.397 44.536 1.00 96.69 200 VAL A CA 1
ATOM 1532 C C . VAL A 1 200 ? -30.566 -0.755 43.163 1.00 96.69 200 VAL A C 1
ATOM 1534 O O . VAL A 1 200 ? -29.775 -1.278 42.376 1.00 96.69 200 VAL A O 1
ATOM 1537 N N . SER A 1 201 ? -31.206 0.383 42.879 1.00 95.44 201 SER A N 1
ATOM 1538 C CA . SER A 1 201 ? -31.014 1.129 41.627 1.00 95.44 201 SER A CA 1
ATOM 1539 C C . SER A 1 201 ? -29.591 1.663 41.478 1.00 95.44 201 SER A C 1
ATOM 1541 O O . SER A 1 201 ? -28.991 1.513 40.414 1.00 95.44 201 SER A O 1
ATOM 1543 N N . ASP A 1 202 ? -29.021 2.235 42.538 1.00 93.75 202 ASP A N 1
ATOM 1544 C CA . ASP A 1 202 ? -27.650 2.747 42.535 1.00 93.75 202 ASP A CA 1
ATOM 1545 C C . ASP A 1 202 ? -26.648 1.610 42.302 1.00 93.75 202 ASP A C 1
ATOM 1547 O O . ASP A 1 202 ? -25.749 1.733 41.471 1.00 93.75 202 ASP A O 1
ATOM 1551 N N . ASN A 1 203 ? -26.849 0.452 42.940 1.00 95.94 203 ASN A N 1
ATOM 1552 C CA . ASN A 1 203 ? -26.037 -0.741 42.695 1.00 95.94 203 ASN A CA 1
ATOM 1553 C C . ASN A 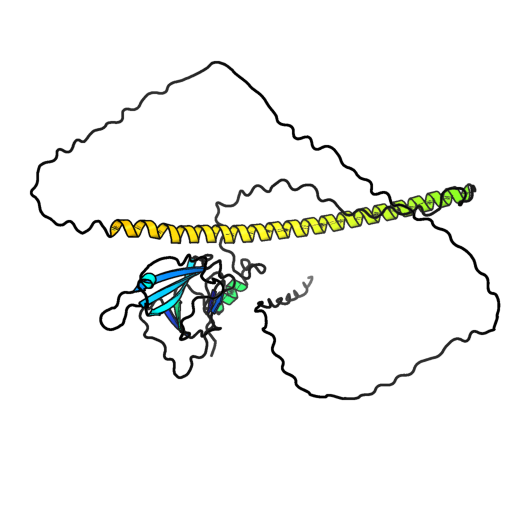1 203 ? -26.147 -1.233 41.246 1.00 95.94 203 ASN A C 1
ATOM 1555 O O . ASN A 1 203 ? -25.136 -1.603 40.644 1.00 95.94 203 ASN A O 1
ATOM 1559 N N . ALA A 1 204 ? -27.352 -1.232 40.670 1.00 96.12 204 ALA A N 1
ATOM 1560 C CA . ALA A 1 204 ? -27.559 -1.601 39.273 1.00 96.12 204 ALA A CA 1
ATOM 1561 C C . ALA A 1 204 ? -26.877 -0.608 38.314 1.00 96.12 204 ALA A C 1
ATOM 1563 O O . ALA A 1 204 ? -26.213 -1.037 37.370 1.00 96.12 204 ALA A O 1
ATOM 1564 N N . ARG A 1 205 ? -26.964 0.704 38.583 1.00 95.06 205 ARG A N 1
ATOM 1565 C CA . ARG A 1 205 ? -26.288 1.750 37.798 1.00 95.06 205 ARG A CA 1
ATOM 1566 C C . ARG A 1 205 ? -24.772 1.625 37.884 1.00 95.06 205 ARG A C 1
ATOM 1568 O O . ARG A 1 205 ? -24.108 1.672 36.855 1.00 95.06 205 ARG A O 1
ATOM 1575 N N . ASN A 1 206 ? -24.228 1.422 39.081 1.00 95.50 206 ASN A N 1
ATOM 1576 C CA . ASN A 1 206 ? -22.791 1.249 39.286 1.00 95.50 206 ASN A CA 1
ATOM 1577 C C . ASN A 1 206 ? -22.264 0.014 38.548 1.00 95.50 206 ASN A C 1
ATOM 1579 O O . ASN A 1 206 ? -21.208 0.081 37.921 1.00 95.50 206 ASN A O 1
ATOM 1583 N N . ARG A 1 207 ? -23.020 -1.093 38.560 1.00 97.38 207 ARG A N 1
ATOM 1584 C CA . ARG A 1 207 ? -22.687 -2.292 37.780 1.00 97.38 207 ARG A CA 1
ATOM 1585 C C . ARG A 1 207 ? -22.695 -2.007 36.277 1.00 97.38 207 ARG A C 1
ATOM 1587 O O . ARG A 1 207 ? -21.710 -2.299 35.612 1.00 97.38 207 ARG A O 1
ATOM 1594 N N . ALA A 1 208 ? -23.751 -1.376 35.764 1.00 96.56 208 ALA A N 1
ATOM 1595 C CA . ALA A 1 208 ? -23.846 -1.018 34.349 1.00 96.56 208 ALA A CA 1
ATOM 1596 C C . ALA A 1 208 ? -22.733 -0.045 33.914 1.00 96.56 208 ALA A C 1
ATOM 1598 O O . ALA A 1 208 ? -22.172 -0.189 32.831 1.00 96.56 208 ALA A O 1
ATOM 1599 N N . GLN A 1 209 ? -22.367 0.920 34.765 1.00 95.56 209 GLN A N 1
ATOM 1600 C CA . GLN A 1 209 ? -21.250 1.829 34.507 1.00 95.56 209 GLN A CA 1
ATOM 1601 C C . GLN A 1 209 ? -19.915 1.080 34.458 1.00 95.56 209 GLN A C 1
ATOM 1603 O O . GLN A 1 209 ? -19.091 1.361 33.590 1.00 95.56 209 GLN A O 1
ATOM 1608 N N . ALA A 1 210 ? -19.688 0.138 35.378 1.00 94.94 210 ALA A N 1
ATOM 1609 C CA . ALA A 1 210 ? -18.478 -0.676 35.392 1.00 94.94 210 ALA A CA 1
ATOM 1610 C C . ALA A 1 210 ? -18.366 -1.538 34.125 1.00 94.94 210 ALA A C 1
ATOM 1612 O O . ALA A 1 210 ? -17.311 -1.550 33.495 1.00 94.94 210 ALA A O 1
ATOM 1613 N N . GLU A 1 211 ? -19.461 -2.178 33.706 1.00 96.62 211 GLU A N 1
ATOM 1614 C CA . GLU A 1 211 ? -19.525 -2.961 32.464 1.00 96.62 211 GLU A CA 1
ATOM 1615 C C . GLU A 1 211 ? -19.267 -2.091 31.223 1.00 96.62 211 GLU A C 1
ATOM 1617 O O . GLU A 1 211 ? -18.503 -2.479 30.337 1.00 96.62 211 GLU A O 1
ATOM 1622 N N . LEU A 1 212 ? -19.848 -0.886 31.170 1.00 95.69 212 LEU A N 1
ATOM 1623 C CA . LEU A 1 212 ? -19.620 0.064 30.080 1.00 95.69 212 LEU A CA 1
ATOM 1624 C C . LEU A 1 212 ? -18.156 0.517 30.018 1.00 95.69 212 LEU A C 1
ATOM 1626 O O . LEU A 1 212 ? -17.576 0.566 28.933 1.00 95.69 212 LEU A O 1
ATOM 1630 N N . ASN A 1 213 ? -17.554 0.819 31.170 1.00 93.00 213 ASN A N 1
ATOM 1631 C CA . ASN A 1 213 ? -16.148 1.207 31.258 1.00 93.00 213 ASN A CA 1
ATOM 1632 C C . ASN A 1 213 ? -15.230 0.069 30.803 1.00 93.00 213 ASN A C 1
ATOM 1634 O O . ASN A 1 213 ? -14.307 0.305 30.028 1.00 93.00 213 ASN A O 1
ATOM 1638 N N . GLU A 1 214 ? -15.493 -1.165 31.239 1.00 94.69 214 GLU A N 1
ATOM 1639 C CA . GLU A 1 214 ? -14.713 -2.334 30.826 1.00 94.69 214 GLU A CA 1
ATOM 1640 C C . GLU A 1 214 ? -14.814 -2.564 29.311 1.00 94.69 214 GLU A C 1
ATOM 1642 O O . GLU A 1 214 ? -13.806 -2.781 28.633 1.00 94.69 214 GLU A O 1
ATOM 1647 N N . PHE A 1 215 ? -16.024 -2.470 28.754 1.00 95.56 215 PHE A N 1
ATOM 1648 C CA . PHE A 1 215 ? -16.240 -2.590 27.317 1.00 95.56 215 PHE A CA 1
ATOM 1649 C C . PHE A 1 215 ? -15.510 -1.491 26.536 1.00 95.56 215 PHE A C 1
ATOM 1651 O O . PHE A 1 215 ? -14.836 -1.780 25.543 1.00 95.56 215 PHE A O 1
ATOM 1658 N N . ALA A 1 216 ? -15.620 -0.239 26.987 1.00 94.94 216 ALA A N 1
ATOM 1659 C CA . ALA A 1 216 ? -14.981 0.897 26.340 1.00 94.94 216 ALA A CA 1
ATOM 1660 C C . ALA A 1 216 ? -13.449 0.797 26.397 1.00 94.94 216 ALA A C 1
ATOM 1662 O O . ALA A 1 216 ? -12.797 1.037 25.383 1.00 94.94 216 ALA A O 1
ATOM 1663 N N . GLN A 1 217 ? -12.879 0.369 27.529 1.00 93.38 217 GLN A N 1
ATOM 1664 C CA . GLN A 1 217 ? -11.445 0.102 27.663 1.00 93.38 217 GLN A CA 1
ATOM 1665 C C . GLN A 1 217 ? -10.993 -0.982 26.680 1.00 93.38 217 GLN A C 1
ATOM 1667 O O . GLN A 1 217 ? -10.057 -0.769 25.917 1.00 93.38 217 GLN A O 1
ATOM 1672 N N . ARG A 1 218 ? -11.703 -2.115 26.622 1.00 95.50 218 ARG A N 1
ATOM 1673 C CA . ARG A 1 218 ? -11.375 -3.213 25.701 1.00 95.50 218 ARG A CA 1
ATOM 1674 C C . ARG A 1 218 ? -11.375 -2.757 24.242 1.00 95.50 218 ARG A C 1
ATOM 1676 O O . ARG A 1 218 ? -10.501 -3.146 23.472 1.00 95.50 218 ARG A O 1
ATOM 1683 N N . LYS A 1 219 ? -12.354 -1.933 23.858 1.00 96.06 219 LYS A N 1
ATOM 1684 C CA . LYS A 1 219 ? -12.428 -1.367 22.506 1.00 96.06 219 LYS A CA 1
ATOM 1685 C C . LYS A 1 219 ? -11.324 -0.356 22.240 1.00 96.06 219 LYS A C 1
ATOM 1687 O O . LYS A 1 219 ? -10.756 -0.367 21.154 1.00 96.06 219 LYS A O 1
ATOM 1692 N N . PHE A 1 220 ? -10.991 0.475 23.220 1.00 94.50 220 PHE A N 1
ATOM 1693 C CA . PHE A 1 220 ? -9.866 1.395 23.121 1.00 94.50 220 PHE A CA 1
ATOM 1694 C C . PHE A 1 220 ? -8.539 0.653 22.902 1.00 94.50 220 PHE A C 1
ATOM 1696 O O . PHE A 1 220 ? -7.763 1.038 22.028 1.00 94.50 220 PHE A O 1
ATOM 1703 N N . ASP A 1 221 ? -8.308 -0.443 23.625 1.00 93.25 221 ASP A N 1
ATOM 1704 C CA . ASP A 1 221 ? -7.104 -1.267 23.473 1.00 93.25 221 ASP A CA 1
ATOM 1705 C C . ASP A 1 221 ? -7.043 -1.930 22.084 1.00 93.25 221 ASP A C 1
ATOM 1707 O O . ASP A 1 221 ? -5.990 -1.938 21.446 1.00 93.25 221 ASP A O 1
ATOM 1711 N N . GLU A 1 222 ? -8.180 -2.423 21.577 1.00 96.31 222 GLU A N 1
ATOM 1712 C CA . GLU A 1 222 ? -8.308 -2.980 20.221 1.00 96.31 222 GLU A CA 1
ATOM 1713 C C . GLU A 1 222 ? -7.938 -1.947 19.141 1.00 96.31 222 GLU A C 1
ATOM 1715 O O . GLU A 1 222 ? -7.130 -2.239 18.257 1.00 96.31 222 GLU A O 1
ATOM 1720 N N . PHE A 1 223 ? -8.468 -0.722 19.236 1.00 95.75 223 PHE A N 1
ATOM 1721 C CA . PHE A 1 223 ? -8.128 0.366 18.311 1.00 95.75 223 PHE A CA 1
ATOM 1722 C C . PHE A 1 223 ? -6.670 0.799 18.431 1.00 95.75 223 PHE A C 1
ATOM 1724 O O . PHE A 1 223 ? -6.003 0.991 17.420 1.00 95.75 223 PHE A O 1
ATOM 1731 N N . THR A 1 224 ? -6.154 0.900 19.653 1.00 93.31 224 THR A N 1
ATOM 1732 C CA . THR A 1 224 ? -4.758 1.279 19.897 1.00 93.31 224 THR A CA 1
ATOM 1733 C C . THR A 1 224 ? -3.799 0.280 19.252 1.00 93.31 224 THR A C 1
ATOM 1735 O O . THR A 1 224 ? -2.798 0.667 18.644 1.00 93.31 224 THR A O 1
ATOM 1738 N N . GLU A 1 225 ? -4.103 -1.014 19.344 1.00 94.69 225 GLU A N 1
ATOM 1739 C CA . GLU A 1 225 ? -3.313 -2.058 18.700 1.00 94.69 225 GLU A CA 1
ATOM 1740 C C . GLU A 1 225 ? -3.403 -1.987 17.168 1.00 94.69 225 GLU A C 1
ATOM 1742 O O . GLU A 1 225 ? -2.379 -2.112 16.489 1.00 94.69 225 GLU A O 1
ATOM 1747 N N . LEU A 1 226 ? -4.596 -1.732 16.618 1.00 96.31 226 LEU A N 1
ATOM 1748 C CA . LEU A 1 226 ? -4.791 -1.526 15.181 1.00 96.31 226 LEU A CA 1
ATOM 1749 C C . LEU A 1 226 ? -3.984 -0.323 14.668 1.00 96.31 226 LEU A C 1
ATOM 1751 O O . LEU A 1 226 ? -3.223 -0.468 13.710 1.00 96.31 226 LEU A O 1
ATOM 1755 N N . ASP A 1 227 ? -4.082 0.827 15.333 1.00 95.44 227 ASP A N 1
ATOM 1756 C CA . ASP A 1 227 ? -3.361 2.054 14.980 1.00 95.44 227 ASP A CA 1
ATOM 1757 C C . ASP A 1 227 ? -1.847 1.853 15.043 1.00 95.44 227 ASP A C 1
ATOM 1759 O O . ASP A 1 227 ? -1.108 2.261 14.142 1.00 95.44 227 ASP A O 1
ATOM 1763 N N . ARG A 1 228 ? -1.365 1.163 16.082 1.00 93.88 228 ARG A N 1
ATOM 1764 C CA . ARG A 1 228 ? 0.051 0.809 16.222 1.00 93.88 228 ARG A CA 1
ATOM 1765 C C . ARG A 1 228 ? 0.530 -0.059 15.060 1.00 93.88 228 ARG A C 1
ATOM 1767 O O . ARG A 1 228 ? 1.647 0.130 14.574 1.00 93.88 228 ARG A O 1
ATOM 1774 N N . ASN A 1 229 ? -0.292 -1.009 14.620 1.00 94.75 229 ASN A N 1
ATOM 1775 C CA . ASN A 1 229 ? 0.034 -1.880 13.498 1.00 94.75 229 ASN A CA 1
ATOM 1776 C C . ASN A 1 229 ? 0.032 -1.111 12.173 1.00 94.75 229 ASN A C 1
ATOM 1778 O O . ASN A 1 229 ? 1.030 -1.174 11.458 1.00 94.75 229 ASN A O 1
ATOM 1782 N N . LEU A 1 230 ? -0.997 -0.303 11.901 1.00 96.88 230 LEU A N 1
ATOM 1783 C CA . LEU A 1 230 ? -1.061 0.564 10.720 1.00 96.88 230 LEU A CA 1
ATOM 1784 C C . LEU A 1 230 ? 0.129 1.521 10.648 1.00 96.88 230 LEU A C 1
ATOM 1786 O O . LEU A 1 230 ? 0.775 1.628 9.606 1.00 96.88 230 LEU A O 1
ATOM 1790 N N . ARG A 1 231 ? 0.477 2.171 11.765 1.00 95.62 231 ARG A N 1
ATOM 1791 C CA . ARG A 1 231 ? 1.642 3.058 11.833 1.00 95.62 231 ARG A CA 1
ATOM 1792 C C . ARG A 1 231 ? 2.928 2.321 11.480 1.00 95.62 231 ARG A C 1
ATOM 1794 O O . ARG A 1 231 ? 3.716 2.834 10.695 1.00 95.62 231 ARG A O 1
ATOM 1801 N N . ARG A 1 232 ? 3.123 1.107 12.007 1.00 94.81 232 ARG A N 1
ATOM 1802 C CA . ARG A 1 232 ? 4.294 0.284 11.677 1.00 94.81 232 ARG A CA 1
ATOM 1803 C C . ARG A 1 232 ? 4.357 -0.034 10.183 1.00 94.81 232 ARG A C 1
ATOM 1805 O O . ARG A 1 232 ? 5.430 0.055 9.596 1.00 94.81 232 ARG A O 1
ATOM 1812 N N . GLU A 1 233 ? 3.235 -0.401 9.569 1.00 95.88 233 GLU A N 1
ATOM 1813 C CA . GLU A 1 233 ? 3.175 -0.684 8.130 1.00 95.88 233 GLU A CA 1
ATOM 1814 C C . GLU A 1 233 ? 3.532 0.552 7.292 1.00 95.88 233 GLU A C 1
ATOM 1816 O O . GLU A 1 233 ? 4.369 0.460 6.393 1.00 95.88 233 GLU A O 1
ATOM 1821 N N . VAL A 1 234 ? 2.968 1.718 7.628 1.00 96.56 234 VAL A N 1
ATOM 1822 C CA . VAL A 1 234 ? 3.298 2.996 6.976 1.00 96.56 234 VAL A CA 1
ATOM 1823 C C . VAL A 1 234 ? 4.776 3.328 7.143 1.00 96.56 234 VAL A C 1
ATOM 1825 O O . VAL A 1 234 ? 5.430 3.676 6.162 1.00 96.56 234 VAL A O 1
ATOM 1828 N N . ASP A 1 235 ? 5.318 3.187 8.354 1.00 94.75 235 ASP A N 1
ATOM 1829 C CA . ASP A 1 235 ? 6.724 3.466 8.644 1.00 94.75 235 ASP A CA 1
ATOM 1830 C C . ASP A 1 235 ? 7.646 2.587 7.779 1.00 94.75 235 ASP A C 1
ATOM 1832 O O . ASP A 1 235 ? 8.601 3.099 7.193 1.00 94.75 235 ASP A O 1
ATOM 1836 N N . LEU A 1 236 ? 7.328 1.296 7.610 1.00 95.31 236 LEU A N 1
ATOM 1837 C CA . LEU A 1 236 ? 8.070 0.371 6.741 1.00 95.31 236 LEU A CA 1
ATOM 1838 C C . LEU A 1 236 ? 8.021 0.777 5.262 1.00 95.31 236 LEU A C 1
ATOM 1840 O O . LEU A 1 236 ? 9.054 0.815 4.584 1.00 95.31 236 LEU A O 1
ATOM 1844 N N . ILE A 1 237 ? 6.828 1.097 4.757 1.00 96.38 237 ILE A N 1
ATOM 1845 C CA . ILE A 1 237 ? 6.626 1.550 3.374 1.00 96.38 237 ILE A CA 1
ATOM 1846 C C . ILE A 1 237 ? 7.408 2.848 3.139 1.00 96.38 237 ILE A C 1
ATOM 1848 O O . ILE A 1 237 ? 8.176 2.950 2.180 1.00 96.38 237 ILE A O 1
ATOM 1852 N N . TRP A 1 238 ? 7.263 3.820 4.041 1.00 95.75 238 TRP A N 1
ATOM 1853 C CA . TRP A 1 238 ? 7.881 5.140 3.955 1.00 95.75 238 TRP A CA 1
ATOM 1854 C C . TRP A 1 238 ? 9.404 5.087 4.036 1.00 95.75 238 TRP A C 1
ATOM 1856 O O . TRP A 1 238 ? 10.101 5.743 3.258 1.00 95.75 238 TRP A O 1
ATOM 1866 N N . ALA A 1 239 ? 9.937 4.296 4.964 1.00 94.31 239 ALA A N 1
ATOM 1867 C CA . ALA A 1 239 ? 11.361 4.037 5.110 1.00 94.31 239 ALA A CA 1
ATOM 1868 C C . ALA A 1 239 ? 11.986 3.567 3.802 1.00 94.31 239 ALA A C 1
ATOM 1870 O O . ALA A 1 239 ? 12.974 4.128 3.319 1.00 94.31 239 ALA A O 1
ATOM 1871 N N . ASN A 1 240 ? 11.379 2.539 3.220 1.00 94.81 240 ASN A N 1
ATOM 1872 C CA . ASN A 1 240 ? 11.934 1.906 2.051 1.00 94.81 240 ASN A CA 1
ATOM 1873 C C . ASN A 1 240 ? 11.722 2.744 0.782 1.00 94.81 240 ASN A C 1
ATOM 1875 O O . ASN A 1 240 ? 12.642 2.841 -0.031 1.00 94.81 240 ASN A O 1
ATOM 1879 N N . TRP A 1 241 ? 10.573 3.417 0.658 1.00 95.81 241 TRP A N 1
ATOM 1880 C CA . TRP A 1 241 ? 10.328 4.402 -0.396 1.00 95.81 241 TRP A CA 1
ATOM 1881 C C . TRP A 1 241 ? 11.369 5.527 -0.363 1.00 95.81 241 TRP A C 1
ATOM 1883 O O . TRP A 1 241 ? 11.990 5.803 -1.388 1.00 95.81 241 TRP A O 1
ATOM 1893 N N . ARG A 1 242 ? 11.642 6.124 0.810 1.00 95.25 242 ARG A N 1
ATOM 1894 C CA . ARG A 1 242 ? 12.652 7.189 0.947 1.00 95.25 242 ARG A CA 1
ATOM 1895 C C . ARG A 1 242 ? 14.040 6.710 0.544 1.00 95.25 242 ARG A C 1
ATOM 1897 O O . ARG A 1 242 ? 14.726 7.405 -0.199 1.00 95.25 242 ARG A O 1
ATOM 1904 N N . ALA A 1 243 ? 14.440 5.525 1.002 1.00 93.81 243 ALA A N 1
ATOM 1905 C CA . ALA A 1 243 ? 15.732 4.945 0.649 1.00 93.81 243 ALA A CA 1
ATOM 1906 C C . ALA A 1 243 ? 15.851 4.700 -0.867 1.00 93.81 243 ALA A C 1
ATOM 1908 O O . ALA A 1 243 ? 16.864 5.044 -1.479 1.00 93.81 243 ALA A O 1
ATOM 1909 N N . ALA A 1 244 ? 14.799 4.162 -1.493 1.00 93.44 244 ALA A N 1
ATOM 1910 C CA . ALA A 1 244 ? 14.748 3.965 -2.938 1.00 93.44 244 ALA A CA 1
ATOM 1911 C C . ALA A 1 244 ? 14.831 5.304 -3.689 1.00 93.44 244 ALA A C 1
ATOM 1913 O O . ALA A 1 244 ? 15.657 5.457 -4.587 1.00 93.44 244 ALA A O 1
ATOM 1914 N N . TRP A 1 245 ? 14.045 6.297 -3.276 1.00 93.06 245 TRP A N 1
ATOM 1915 C CA . TRP A 1 245 ? 14.033 7.632 -3.871 1.00 93.06 245 TRP A CA 1
ATOM 1916 C C . TRP A 1 245 ? 15.396 8.331 -3.805 1.00 93.06 245 TRP A C 1
ATOM 1918 O O . TRP A 1 245 ? 15.892 8.854 -4.806 1.00 93.06 245 TRP A O 1
ATOM 1928 N N . GLN A 1 246 ? 16.041 8.297 -2.638 1.00 93.06 246 GLN A N 1
ATOM 1929 C CA . GLN A 1 246 ? 17.373 8.870 -2.438 1.00 93.06 246 GLN A CA 1
ATOM 1930 C C . GLN A 1 246 ? 18.419 8.181 -3.318 1.00 93.06 246 GLN A C 1
ATOM 1932 O O . GLN A 1 246 ? 19.220 8.858 -3.956 1.00 93.06 246 GLN A O 1
ATOM 1937 N N . SER A 1 247 ? 18.379 6.847 -3.420 1.00 91.44 247 SER A N 1
ATOM 1938 C CA . SER A 1 247 ? 19.318 6.107 -4.274 1.00 91.44 247 SER A CA 1
ATOM 1939 C C . SER A 1 247 ? 19.185 6.475 -5.758 1.00 91.44 247 SER A C 1
ATOM 1941 O O . SER A 1 247 ? 20.186 6.605 -6.459 1.00 91.44 247 SER A O 1
ATOM 1943 N N . GLN A 1 248 ? 17.961 6.711 -6.236 1.00 87.62 248 GLN A N 1
ATOM 1944 C CA . GLN A 1 248 ? 17.693 7.048 -7.636 1.00 87.62 248 GLN A CA 1
ATOM 1945 C C . GLN A 1 248 ? 18.082 8.492 -7.973 1.00 87.62 248 GLN A C 1
ATOM 1947 O O . GLN A 1 248 ? 18.588 8.765 -9.060 1.00 87.62 248 GLN A O 1
ATOM 1952 N N . THR A 1 249 ? 17.889 9.419 -7.035 1.00 84.56 249 THR A N 1
ATOM 1953 C CA . THR A 1 249 ? 18.214 10.840 -7.232 1.00 84.56 249 THR A CA 1
ATOM 1954 C C . THR A 1 249 ? 19.702 11.144 -7.037 1.00 84.56 249 THR A C 1
ATOM 1956 O O . THR A 1 249 ? 20.257 11.943 -7.792 1.00 84.56 249 THR A O 1
ATOM 1959 N N . ALA A 1 250 ? 20.387 10.462 -6.111 1.00 86.06 250 ALA A N 1
ATOM 1960 C CA . ALA A 1 250 ? 21.825 10.640 -5.878 1.00 86.06 250 ALA A CA 1
ATOM 1961 C C . ALA A 1 250 ? 22.685 10.235 -7.091 1.00 86.06 250 ALA A C 1
ATOM 1963 O O . ALA A 1 250 ? 23.664 10.909 -7.412 1.00 86.06 250 ALA A O 1
ATOM 1964 N N . ASN A 1 251 ? 22.285 9.188 -7.821 1.00 74.19 251 ASN A N 1
ATOM 1965 C CA . ASN A 1 251 ? 23.019 8.686 -8.989 1.00 74.19 251 ASN A CA 1
ATOM 1966 C C . ASN A 1 251 ? 23.112 9.690 -10.160 1.00 74.19 251 ASN A C 1
ATOM 1968 O O . ASN A 1 251 ? 23.936 9.503 -11.057 1.00 74.19 251 ASN A O 1
ATOM 1972 N N . LYS A 1 252 ? 22.297 10.756 -10.173 1.00 66.44 252 LYS A N 1
ATOM 1973 C CA . LYS A 1 252 ? 22.320 11.782 -11.229 1.00 66.44 252 LYS A CA 1
ATOM 1974 C C . LYS A 1 252 ? 23.535 12.709 -11.117 1.00 66.44 252 LYS A C 1
ATOM 1976 O O . LYS A 1 252 ? 24.129 13.047 -12.136 1.00 66.44 252 LYS A O 1
ATOM 1981 N N . VAL A 1 253 ? 23.928 13.077 -9.895 1.00 60.59 253 VAL A N 1
ATOM 1982 C CA . VAL A 1 253 ? 24.972 14.092 -9.652 1.00 60.59 253 VAL A CA 1
ATOM 1983 C C . VAL A 1 253 ? 26.343 13.614 -10.137 1.00 60.59 253 VAL A C 1
ATOM 1985 O O . VAL A 1 253 ? 27.126 14.389 -10.667 1.00 60.59 253 VAL A O 1
ATOM 1988 N N . THR A 1 254 ? 26.631 12.316 -10.045 1.00 58.75 254 THR A N 1
ATOM 1989 C CA . THR A 1 254 ? 27.972 11.789 -10.345 1.00 58.75 254 THR A CA 1
ATOM 1990 C C . THR A 1 254 ? 28.259 11.610 -11.841 1.00 58.75 254 THR A C 1
ATOM 1992 O O . THR A 1 254 ? 29.415 11.411 -12.219 1.00 58.75 254 THR A O 1
ATOM 1995 N N . ARG A 1 255 ? 27.239 11.631 -12.714 1.00 56.31 255 ARG A N 1
ATOM 1996 C CA . ARG A 1 255 ? 27.416 11.373 -14.158 1.00 56.31 255 ARG A CA 1
ATOM 1997 C C . ARG A 1 255 ? 27.729 12.623 -14.978 1.00 56.31 255 ARG A C 1
ATOM 1999 O O . ARG A 1 255 ? 28.447 12.505 -15.967 1.00 56.31 255 ARG A O 1
ATOM 2006 N N . THR A 1 256 ? 27.253 13.795 -14.570 1.00 55.88 256 THR A N 1
ATOM 2007 C CA . THR A 1 256 ? 27.483 15.054 -15.296 1.00 55.88 256 THR A CA 1
ATOM 2008 C C . THR A 1 256 ? 28.923 15.562 -15.196 1.00 55.88 256 THR A C 1
ATOM 2010 O O . THR A 1 256 ? 29.424 16.130 -16.162 1.00 55.88 256 THR A O 1
ATOM 2013 N N . ASP A 1 257 ? 29.645 15.266 -14.113 1.00 51.72 257 ASP A N 1
ATOM 2014 C CA . ASP A 1 257 ? 30.992 15.827 -13.907 1.00 51.72 257 ASP A CA 1
ATOM 2015 C C . ASP A 1 257 ? 32.112 15.067 -14.643 1.00 51.72 257 ASP A C 1
ATOM 2017 O O . ASP A 1 257 ? 33.191 15.607 -14.887 1.00 51.72 257 ASP A O 1
ATOM 2021 N N . ARG A 1 258 ? 31.879 13.812 -15.054 1.00 52.12 258 ARG A N 1
ATOM 2022 C CA . ARG A 1 258 ? 32.899 13.001 -15.752 1.00 52.12 258 ARG A CA 1
ATOM 2023 C C . ARG A 1 258 ? 32.907 13.153 -17.270 1.00 52.12 258 ARG A C 1
ATOM 2025 O O . ARG A 1 258 ? 33.903 12.800 -17.893 1.00 52.12 258 ARG A O 1
ATOM 2032 N N . ALA A 1 259 ? 31.849 13.689 -17.875 1.00 52.81 259 ALA A N 1
ATOM 2033 C CA . ALA A 1 259 ? 31.800 13.863 -19.327 1.00 52.81 259 ALA A CA 1
ATOM 2034 C C . ALA A 1 259 ? 32.657 15.046 -19.824 1.00 52.81 259 ALA A C 1
ATOM 2036 O O . ALA A 1 259 ? 33.023 15.073 -20.994 1.00 52.81 259 ALA A O 1
ATOM 2037 N N . ASN A 1 260 ? 33.037 15.981 -18.944 1.00 49.56 260 ASN A N 1
ATOM 2038 C CA . ASN A 1 260 ? 33.712 17.224 -19.335 1.00 49.56 260 ASN A CA 1
ATOM 2039 C C . ASN A 1 260 ? 35.244 17.228 -19.151 1.00 49.56 260 ASN A C 1
ATOM 2041 O O . ASN A 1 260 ? 35.874 18.271 -19.286 1.00 49.56 260 ASN A O 1
ATOM 2045 N N . SER A 1 261 ? 35.865 16.086 -18.834 1.00 52.09 261 SER A N 1
ATOM 2046 C CA . SER A 1 261 ? 37.310 15.999 -18.536 1.00 52.09 261 SER A CA 1
ATOM 2047 C C . SER A 1 261 ? 3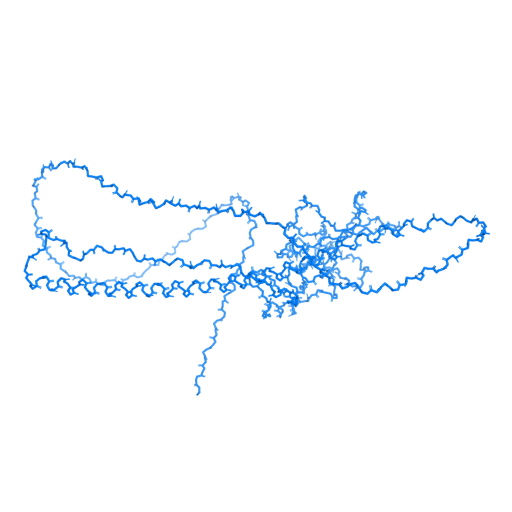8.148 15.226 -19.567 1.00 52.09 261 SER A C 1
ATOM 2049 O O . SER A 1 261 ? 39.320 14.963 -19.316 1.00 52.09 261 SER A O 1
ATOM 2051 N N . SER A 1 262 ? 37.607 14.891 -20.746 1.00 52.88 262 SER A N 1
ATOM 2052 C CA . SER A 1 262 ? 38.342 14.111 -21.767 1.00 52.88 262 SER A CA 1
ATOM 2053 C C . SER A 1 262 ? 38.713 14.861 -23.056 1.00 52.88 262 SER A C 1
ATOM 2055 O O . SER A 1 262 ? 39.267 14.257 -23.971 1.00 52.88 262 SER A O 1
ATOM 2057 N N . SER A 1 263 ? 38.534 16.184 -23.125 1.00 53.94 263 SER A N 1
ATOM 2058 C CA . SER A 1 263 ? 38.949 16.995 -24.281 1.00 53.94 263 SER A CA 1
ATOM 2059 C C . SER A 1 263 ? 39.975 18.071 -23.908 1.00 53.94 263 SER A C 1
ATOM 2061 O O . SER A 1 263 ? 39.669 19.259 -23.902 1.00 53.94 263 SER A O 1
ATOM 2063 N N . ALA A 1 264 ? 41.207 17.653 -23.610 1.00 53.47 264 ALA A N 1
ATOM 2064 C CA . ALA A 1 264 ? 42.390 18.517 -23.686 1.00 53.47 264 ALA A CA 1
ATOM 2065 C C . ALA A 1 264 ? 43.667 17.692 -23.941 1.00 53.47 264 ALA A C 1
ATOM 2067 O O . ALA A 1 264 ? 44.651 17.770 -23.212 1.00 53.47 264 ALA A O 1
ATOM 2068 N N . LEU A 1 265 ? 43.663 16.889 -25.009 1.00 55.22 265 LEU A N 1
ATOM 2069 C CA . LEU A 1 265 ? 44.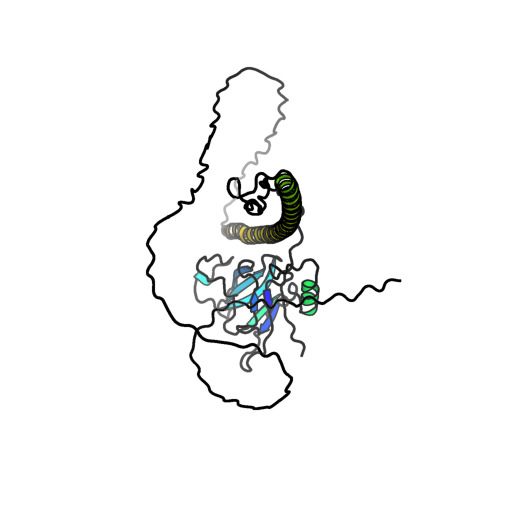898 16.458 -25.668 1.00 55.22 265 LEU A CA 1
ATOM 2070 C C . LEU A 1 265 ? 45.410 17.624 -26.530 1.00 55.22 265 LEU A C 1
ATOM 2072 O O . LEU A 1 265 ? 45.251 17.619 -27.745 1.00 55.22 265 LEU A O 1
ATOM 2076 N N . HIS A 1 266 ? 46.029 18.628 -25.906 1.00 52.28 266 HIS A N 1
ATOM 2077 C CA . HIS A 1 266 ? 46.953 19.520 -26.608 1.00 52.28 266 HIS A CA 1
ATOM 2078 C C . HIS A 1 266 ? 48.292 19.591 -25.867 1.00 52.28 266 HIS A C 1
ATOM 2080 O O . HIS A 1 266 ? 48.493 20.289 -24.882 1.00 52.28 266 HIS A O 1
ATOM 2086 N N . ARG A 1 267 ? 49.174 18.751 -26.402 1.00 53.28 267 ARG A N 1
ATOM 2087 C CA . ARG A 1 267 ? 50.632 18.663 -26.331 1.00 53.28 267 ARG A CA 1
ATOM 2088 C C . ARG A 1 267 ? 51.339 20.010 -26.077 1.00 53.28 267 ARG A C 1
ATOM 2090 O O . ARG A 1 267 ? 51.404 20.831 -26.985 1.00 53.28 267 ARG A O 1
ATOM 2097 N N . SER A 1 268 ? 51.972 20.137 -24.909 1.00 53.59 268 SER A N 1
ATOM 2098 C CA . SER A 1 268 ? 53.064 21.087 -24.630 1.00 53.59 268 SER A CA 1
ATOM 2099 C C . SER A 1 268 ? 54.184 20.382 -23.835 1.00 53.59 268 SER A C 1
ATOM 2101 O O . SER A 1 268 ? 53.885 19.407 -23.141 1.00 53.59 268 SER A O 1
ATOM 2103 N N . PRO A 1 269 ? 55.465 20.789 -23.969 1.00 60.75 269 PRO A N 1
ATOM 2104 C CA . PRO A 1 269 ? 56.632 20.036 -23.482 1.00 60.75 269 PRO A CA 1
ATOM 2105 C C . PRO A 1 269 ? 56.833 20.126 -21.954 1.00 60.75 269 PRO A C 1
ATOM 2107 O O . PRO A 1 269 ? 56.269 21.018 -21.325 1.00 60.75 269 PRO A O 1
ATOM 2110 N N . PRO A 1 270 ? 57.637 19.226 -21.350 1.00 55.81 270 PRO A N 1
ATOM 2111 C CA . PRO A 1 270 ? 57.699 19.054 -19.903 1.00 55.81 270 PRO A CA 1
ATOM 2112 C C . PRO A 1 270 ? 58.623 20.081 -19.233 1.00 55.81 270 PRO A C 1
ATOM 2114 O O . PRO A 1 270 ? 59.830 20.086 -19.473 1.00 55.81 270 PRO A O 1
ATOM 2117 N N . GLU A 1 271 ? 58.069 20.893 -18.334 1.00 57.25 271 GLU A N 1
ATOM 2118 C CA . GLU A 1 271 ? 58.835 21.578 -17.287 1.00 57.25 271 GLU A CA 1
ATOM 2119 C C . GLU A 1 271 ? 58.848 20.719 -16.006 1.00 57.25 271 GLU A C 1
ATOM 2121 O O . GLU A 1 271 ? 57.818 20.142 -15.638 1.00 57.25 271 GLU A O 1
ATOM 2126 N N . PRO A 1 272 ? 59.992 20.592 -15.309 1.00 56.44 272 PRO A N 1
ATOM 2127 C CA . PRO A 1 272 ? 60.091 19.781 -14.103 1.00 56.44 272 PRO A CA 1
ATOM 2128 C C . PRO A 1 272 ? 59.491 20.524 -12.901 1.00 56.44 272 PRO A C 1
ATOM 2130 O O . PRO A 1 272 ? 60.129 21.385 -12.298 1.00 56.44 272 PRO A O 1
ATOM 2133 N N . ALA A 1 273 ? 58.265 20.164 -12.521 1.00 51.19 273 ALA A N 1
ATOM 2134 C CA . ALA A 1 273 ? 57.655 20.628 -11.280 1.00 51.19 273 ALA A CA 1
ATOM 2135 C C . ALA A 1 273 ? 58.107 19.755 -10.095 1.00 51.19 273 ALA A C 1
ATOM 2137 O O . ALA A 1 273 ? 57.904 18.540 -10.058 1.00 51.19 273 ALA A O 1
ATOM 2138 N N . VAL A 1 274 ? 58.745 20.412 -9.129 1.00 50.97 274 VAL A N 1
ATOM 2139 C CA . VAL A 1 274 ? 59.289 19.857 -7.888 1.00 50.97 274 VAL A CA 1
ATOM 2140 C C . VAL A 1 274 ? 58.163 19.332 -6.991 1.00 50.97 274 VAL A C 1
ATOM 2142 O O . VAL A 1 274 ? 57.279 20.075 -6.573 1.00 50.97 274 VAL A O 1
ATOM 2145 N N . SER A 1 275 ? 58.224 18.042 -6.661 1.00 54.12 275 SER A N 1
ATOM 2146 C CA . SER A 1 275 ? 57.360 17.392 -5.673 1.00 54.12 275 SER A CA 1
ATOM 2147 C C . SER A 1 275 ? 57.854 17.709 -4.257 1.00 54.12 275 SER A C 1
ATOM 2149 O O . SER A 1 275 ? 58.765 17.047 -3.762 1.00 54.12 275 SER A O 1
ATOM 2151 N N . ILE A 1 276 ? 57.233 18.682 -3.585 1.00 50.78 276 ILE A N 1
ATOM 2152 C CA . ILE A 1 276 ? 57.413 18.899 -2.142 1.00 50.78 276 ILE A CA 1
ATOM 2153 C C . ILE A 1 276 ? 56.517 17.902 -1.404 1.00 50.78 276 ILE A C 1
ATOM 2155 O O . ILE A 1 276 ? 55.305 18.075 -1.287 1.00 50.78 276 ILE A O 1
ATOM 2159 N N . LYS A 1 277 ? 57.146 16.820 -0.952 1.00 50.00 277 LYS A N 1
ATOM 2160 C CA . LYS A 1 277 ? 56.618 15.887 0.040 1.00 50.00 277 LYS A CA 1
ATOM 2161 C C . LYS A 1 277 ? 57.049 16.392 1.423 1.00 50.00 277 LYS A C 1
ATOM 2163 O O . LYS A 1 277 ? 58.099 17.016 1.524 1.00 50.00 277 LYS A O 1
ATOM 2168 N N . ASP A 1 278 ? 56.241 16.086 2.435 1.00 45.69 278 ASP A N 1
ATOM 2169 C CA . ASP A 1 278 ? 56.513 16.201 3.880 1.00 45.69 278 ASP A CA 1
ATOM 2170 C C . ASP A 1 278 ? 55.824 17.370 4.603 1.00 45.69 278 ASP A C 1
ATOM 2172 O O . ASP A 1 278 ? 56.403 18.413 4.890 1.00 45.69 278 ASP A O 1
ATOM 2176 N N . PHE A 1 279 ? 54.577 17.125 5.017 1.00 47.50 279 PHE A N 1
ATOM 2177 C CA . PHE A 1 279 ? 54.051 17.692 6.258 1.00 47.50 279 PHE A CA 1
ATOM 2178 C C . PHE A 1 279 ? 53.872 16.558 7.267 1.00 47.50 279 PHE A C 1
ATOM 2180 O O . PHE A 1 279 ? 52.868 15.847 7.275 1.00 47.50 279 PHE A O 1
ATOM 2187 N N . ASN A 1 280 ? 54.882 16.394 8.120 1.00 42.66 280 ASN A N 1
ATOM 2188 C CA . ASN A 1 280 ? 54.792 15.602 9.338 1.00 42.66 280 ASN A CA 1
ATOM 2189 C C . ASN A 1 280 ? 53.881 16.334 10.332 1.00 42.66 280 ASN A C 1
ATOM 2191 O O . ASN A 1 280 ? 54.271 17.349 10.909 1.00 42.66 280 ASN A O 1
ATOM 2195 N N . SER A 1 281 ? 52.674 15.819 10.563 1.00 46.12 281 SER A N 1
ATOM 2196 C CA . SER A 1 281 ? 51.857 16.245 11.700 1.00 46.12 281 SER A CA 1
ATOM 2197 C C . SER A 1 281 ? 52.413 15.628 12.982 1.00 46.12 281 SER A C 1
ATOM 2199 O O . SER A 1 281 ? 52.319 14.425 13.215 1.00 46.12 281 SER A O 1
ATOM 2201 N N . MET A 1 282 ? 53.030 16.478 13.796 1.00 52.34 282 MET A N 1
ATOM 2202 C CA . MET A 1 282 ? 53.548 16.153 15.120 1.00 52.34 282 MET A CA 1
ATOM 2203 C C . MET A 1 282 ? 52.384 16.001 16.129 1.00 52.34 282 MET A C 1
ATOM 2205 O O . MET A 1 282 ? 51.439 16.793 16.072 1.00 52.34 282 MET A O 1
ATOM 2209 N N . PRO A 1 283 ? 52.413 15.034 17.068 1.00 54.44 283 PRO A N 1
ATOM 2210 C CA . PRO A 1 283 ? 51.368 14.887 18.080 1.00 54.44 283 PRO A CA 1
ATOM 2211 C C . PRO A 1 283 ? 51.537 15.929 19.193 1.00 54.44 283 PRO A C 1
ATOM 2213 O O . PRO A 1 283 ? 52.611 16.047 19.781 1.00 54.44 283 PRO A O 1
ATOM 2216 N N . SER A 1 284 ? 50.470 16.667 19.507 1.00 54.75 284 SER A N 1
ATOM 2217 C CA . SER A 1 284 ? 50.435 17.584 20.656 1.00 54.75 284 SER A CA 1
ATOM 2218 C C . SER A 1 284 ? 49.997 16.856 21.942 1.00 54.75 284 SER A C 1
ATOM 2220 O O . SER A 1 284 ? 49.126 15.986 21.870 1.00 54.75 284 SER A O 1
ATOM 2222 N N . PRO A 1 285 ? 50.576 17.190 23.113 1.00 62.75 285 PRO A N 1
ATOM 2223 C CA . PRO A 1 285 ? 50.314 16.521 24.392 1.00 62.75 285 PRO A CA 1
ATOM 2224 C C . PRO A 1 285 ? 49.003 16.975 25.075 1.00 62.75 285 PRO A C 1
ATOM 2226 O O . PRO A 1 285 ? 48.432 18.003 24.705 1.00 62.75 285 PRO A O 1
ATOM 2229 N N . PRO A 1 286 ? 48.516 16.226 26.089 1.00 59.03 286 PRO A N 1
ATOM 2230 C CA . PRO A 1 286 ? 47.215 16.461 26.710 1.00 59.03 286 PRO A CA 1
ATOM 2231 C C . PRO A 1 286 ? 47.277 17.600 27.736 1.00 59.03 286 PRO A C 1
ATOM 2233 O O . PRO A 1 286 ? 48.117 17.589 28.635 1.00 59.03 286 PRO A O 1
ATOM 2236 N N . SER A 1 287 ? 46.349 18.556 27.644 1.00 50.25 287 SER A N 1
ATOM 2237 C CA . SER A 1 287 ? 46.174 19.595 28.664 1.00 50.25 287 SER A CA 1
ATOM 2238 C C . SER A 1 287 ? 45.042 19.226 29.621 1.00 50.25 287 SER A C 1
ATOM 2240 O O . SER A 1 287 ? 43.915 18.945 29.209 1.00 50.25 287 SER A O 1
ATOM 2242 N N . ALA A 1 288 ? 45.370 19.200 30.910 1.00 54.25 288 ALA A N 1
ATOM 2243 C CA . ALA A 1 288 ? 44.492 18.845 32.010 1.00 54.25 288 ALA A CA 1
ATOM 2244 C C . ALA A 1 288 ? 43.986 20.088 32.770 1.00 54.25 288 ALA A C 1
ATOM 2246 O O . ALA A 1 288 ? 44.755 20.993 33.064 1.00 54.25 288 ALA A O 1
ATOM 2247 N N . ARG A 1 289 ? 42.708 20.005 33.175 1.00 43.91 289 ARG A N 1
ATOM 2248 C CA . ARG A 1 289 ? 42.046 20.563 34.380 1.00 43.91 289 ARG A CA 1
ATOM 2249 C C . ARG A 1 289 ? 41.974 22.092 34.614 1.00 43.91 289 ARG A C 1
ATOM 2251 O O . ARG A 1 289 ? 42.924 22.684 35.096 1.00 43.91 289 ARG A O 1
ATOM 2258 N N . SER A 1 290 ? 40.731 22.594 34.463 1.00 39.75 290 SER A N 1
ATOM 2259 C CA . SER A 1 290 ? 39.850 23.275 35.462 1.00 39.75 290 SER A CA 1
ATOM 2260 C C . SER A 1 290 ? 40.318 24.551 36.198 1.00 39.75 290 SER A C 1
ATOM 2262 O O . SER A 1 290 ? 41.511 24.776 36.331 1.00 39.75 290 SER A O 1
ATOM 2264 N N . PRO A 1 291 ? 39.430 25.277 36.923 1.00 61.28 291 PRO A N 1
ATOM 2265 C CA . PRO A 1 291 ? 38.017 25.659 36.724 1.00 61.28 291 PRO A CA 1
ATOM 2266 C C . PRO A 1 291 ? 37.877 27.211 36.711 1.00 61.28 291 PRO A C 1
ATOM 2268 O O . PRO A 1 291 ? 38.893 27.897 36.738 1.00 61.28 291 PRO A O 1
ATOM 2271 N N . THR A 1 292 ? 36.654 27.776 36.704 1.00 39.66 292 THR A N 1
ATOM 2272 C CA . THR A 1 292 ? 36.201 28.928 37.545 1.00 39.66 292 THR A CA 1
ATOM 2273 C C . THR A 1 292 ? 35.051 29.735 36.901 1.00 39.66 292 THR A C 1
ATOM 2275 O O . THR A 1 292 ? 35.218 30.389 35.883 1.00 39.66 292 THR A O 1
ATOM 2278 N N . SER A 1 293 ? 33.913 29.728 37.611 1.00 41.38 293 SER A N 1
ATOM 2279 C CA . SER A 1 293 ? 32.998 30.857 37.880 1.00 41.38 293 SER A CA 1
ATOM 2280 C C . SER A 1 293 ? 32.026 31.410 36.816 1.00 41.38 293 SER A C 1
ATOM 2282 O O . SER A 1 293 ? 32.370 32.186 35.937 1.00 41.38 293 SER A O 1
ATOM 2284 N N . SER A 1 294 ? 30.755 31.076 37.074 1.00 44.34 294 SER A N 1
ATOM 2285 C CA . SER A 1 294 ? 29.567 31.940 37.240 1.00 44.34 294 SER A CA 1
ATOM 2286 C C . SER A 1 294 ? 29.166 32.987 36.180 1.00 44.34 294 SER A C 1
ATOM 2288 O O . SER A 1 294 ? 29.754 34.055 36.055 1.00 44.34 294 SER A O 1
ATOM 2290 N N . ARG A 1 295 ? 27.970 32.783 35.600 1.00 38.84 295 ARG A N 1
ATOM 2291 C CA . ARG A 1 295 ? 26.800 33.644 35.879 1.00 38.84 295 ARG A CA 1
ATOM 2292 C C . ARG A 1 295 ? 25.470 33.022 35.396 1.00 38.84 295 ARG A C 1
ATOM 2294 O O . ARG A 1 295 ? 25.444 32.464 34.303 1.00 38.84 295 ARG A O 1
ATOM 2301 N N . PRO A 1 296 ? 24.376 33.135 36.178 1.00 57.28 296 PRO A N 1
ATOM 2302 C CA . PRO A 1 296 ? 23.040 32.647 35.829 1.00 57.28 296 PRO A CA 1
ATOM 2303 C C . PRO A 1 296 ? 22.069 33.782 35.449 1.00 57.28 296 PRO A C 1
ATOM 2305 O O . PRO A 1 296 ? 22.129 34.856 36.038 1.00 57.28 296 PRO A O 1
ATOM 2308 N N . THR A 1 297 ? 21.117 33.503 34.553 1.00 50.59 297 THR A N 1
ATOM 2309 C CA . THR A 1 297 ? 19.830 34.222 34.356 1.00 50.59 297 THR A CA 1
ATOM 2310 C C . THR A 1 297 ? 18.948 33.313 33.482 1.00 50.59 297 THR A C 1
ATOM 2312 O O . THR A 1 297 ? 19.340 33.028 32.359 1.00 50.59 297 THR A O 1
ATOM 2315 N N . SER A 1 298 ? 17.945 32.584 33.988 1.00 42.00 298 SER A N 1
ATOM 2316 C CA . SER A 1 298 ? 16.596 32.946 34.484 1.00 42.00 298 SER A CA 1
ATOM 2317 C C . SER A 1 298 ? 15.550 33.228 33.391 1.00 42.00 298 SER A C 1
ATOM 2319 O O . SER A 1 298 ? 15.818 34.041 32.509 1.00 42.00 298 SER A O 1
ATOM 2321 N N . ARG A 1 299 ? 14.333 32.690 33.623 1.00 41.91 299 ARG A N 1
ATOM 2322 C CA . ARG A 1 299 ? 13.026 32.812 32.918 1.00 41.91 299 ARG A CA 1
ATOM 2323 C C . ARG A 1 299 ? 12.785 31.655 31.938 1.00 41.91 299 ARG A C 1
ATOM 2325 O O . ARG A 1 299 ? 13.327 31.657 30.847 1.00 41.91 299 ARG A O 1
ATOM 2332 N N . VAL A 1 300 ? 12.098 30.562 32.289 1.00 43.38 300 VAL A N 1
ATOM 2333 C CA . VAL A 1 300 ? 10.753 30.413 32.894 1.00 43.38 300 VAL A CA 1
ATOM 2334 C C . VAL A 1 300 ? 9.750 31.358 32.245 1.00 43.38 300 VAL A C 1
ATOM 2336 O O . VAL A 1 300 ? 9.614 32.507 32.658 1.00 43.38 300 VAL A O 1
ATOM 2339 N N . VAL A 1 301 ? 9.040 30.846 31.241 1.00 46.69 301 VAL A N 1
ATOM 2340 C CA . VAL A 1 301 ? 7.751 31.391 30.820 1.00 46.69 301 VAL A CA 1
ATOM 2341 C C . VAL A 1 301 ? 6.717 30.307 31.079 1.00 46.69 301 VAL A C 1
ATOM 2343 O O . VAL A 1 301 ? 6.517 29.390 30.288 1.00 46.69 301 VAL A O 1
ATOM 2346 N N . SER A 1 302 ? 6.118 30.400 32.259 1.00 35.59 302 SER A N 1
ATOM 2347 C CA . SER A 1 302 ? 4.870 29.738 32.597 1.00 35.59 302 SER A CA 1
ATOM 2348 C C . SER A 1 302 ? 3.785 30.240 31.647 1.00 35.59 302 SER A C 1
ATOM 2350 O O . SER A 1 302 ? 3.524 31.440 31.594 1.00 35.59 302 SER A O 1
ATOM 2352 N N . SER A 1 303 ? 3.138 29.340 30.914 1.00 39.34 303 SER A N 1
ATOM 2353 C CA . SER A 1 303 ? 1.843 29.615 30.286 1.00 39.34 303 SER A CA 1
ATOM 2354 C C . SER A 1 303 ? 0.773 28.922 31.116 1.00 39.34 303 SER A C 1
ATOM 2356 O O . SER A 1 303 ? 0.423 27.763 30.923 1.00 39.34 303 SER A O 1
ATOM 2358 N N . SER A 1 304 ? 0.291 29.669 32.101 1.00 34.75 304 SER A N 1
ATOM 2359 C CA . SER A 1 304 ? -0.972 29.426 32.776 1.00 34.75 304 SER A CA 1
ATOM 2360 C C . SER A 1 304 ? -2.100 29.584 31.755 1.00 34.75 304 SER A C 1
ATOM 2362 O O . SER A 1 304 ? -2.224 30.632 31.127 1.00 34.75 304 SER A O 1
ATOM 2364 N N . SER A 1 305 ? -2.945 28.572 31.592 1.00 37.97 305 SER A N 1
ATOM 2365 C CA . SER A 1 305 ? -4.274 28.739 30.999 1.00 37.97 305 SER A CA 1
ATOM 2366 C C . SER A 1 305 ? -5.281 28.123 31.951 1.00 37.97 305 SER A C 1
ATOM 2368 O O . SER A 1 305 ? -5.546 26.926 31.970 1.00 37.97 305 SER A O 1
ATOM 2370 N N . LEU A 1 306 ? -5.737 29.007 32.826 1.00 41.25 306 LEU A N 1
ATOM 2371 C CA . LEU A 1 306 ? -6.840 28.839 33.742 1.00 41.25 306 LEU A CA 1
ATOM 2372 C C . LEU A 1 306 ? -8.154 29.096 32.989 1.00 41.25 306 LEU A C 1
ATOM 2374 O O . LEU A 1 306 ? -8.268 30.086 32.276 1.00 41.25 306 LEU A O 1
ATOM 2378 N N . LEU A 1 307 ? -9.138 28.242 33.288 1.00 39.97 307 LEU A N 1
ATOM 2379 C CA . LEU A 1 307 ? -10.578 28.520 33.347 1.00 39.97 307 LEU A CA 1
ATOM 2380 C C . LEU A 1 307 ? -11.341 28.708 32.021 1.00 39.97 307 LEU A C 1
ATOM 2382 O O . LEU A 1 307 ? -11.280 29.752 31.382 1.00 39.97 307 LEU A O 1
ATOM 2386 N N . SER A 1 308 ? -12.244 27.762 31.736 1.00 35.19 308 SER A N 1
ATOM 2387 C CA . SER A 1 308 ? -13.684 28.073 31.659 1.00 35.19 308 SER A CA 1
ATOM 2388 C C . SER A 1 308 ? -14.534 26.800 31.661 1.00 35.19 308 SER A C 1
ATOM 2390 O O . SER A 1 308 ? -14.903 26.257 30.625 1.00 35.19 308 SER A O 1
ATOM 2392 N N . ASN A 1 309 ? -14.889 26.363 32.871 1.00 42.59 309 ASN A N 1
ATOM 2393 C CA . ASN A 1 309 ? -16.126 25.633 33.121 1.00 42.59 309 ASN A CA 1
ATOM 2394 C C . ASN A 1 309 ? -17.295 26.580 32.815 1.00 42.59 309 ASN A C 1
ATOM 2396 O O . ASN A 1 309 ? -17.614 27.439 33.636 1.00 42.59 309 ASN A O 1
ATOM 2400 N N . SER A 1 310 ? -17.949 26.417 31.667 1.00 40.19 310 SER A N 1
ATOM 2401 C CA . SER A 1 310 ? -19.293 26.959 31.462 1.00 40.19 310 SER A CA 1
ATOM 2402 C C . SER A 1 310 ? -20.294 25.810 31.523 1.00 40.19 310 SER A C 1
ATOM 2404 O O . SER A 1 310 ? -20.466 25.018 30.603 1.00 40.19 310 SER A O 1
ATOM 2406 N N . ARG A 1 311 ? -20.934 25.707 32.691 1.00 41.12 311 ARG A N 1
ATOM 2407 C CA . ARG A 1 311 ? -22.192 24.990 32.883 1.00 41.12 311 ARG A CA 1
ATOM 2408 C C . ARG A 1 311 ? -23.230 25.632 31.960 1.00 41.12 311 ARG A C 1
ATOM 2410 O O . ARG A 1 311 ? -23.659 26.754 32.217 1.00 41.12 311 ARG A O 1
ATOM 2417 N N . GLY A 1 312 ? -23.621 24.931 30.900 1.00 39.19 312 GLY A N 1
ATOM 2418 C CA . GLY A 1 312 ? -24.791 25.279 30.103 1.00 39.19 312 GLY A CA 1
ATOM 2419 C C . GLY A 1 312 ? -26.050 25.055 30.933 1.00 39.19 312 GLY A C 1
ATOM 2420 O O . GLY A 1 312 ? -26.472 23.922 31.142 1.00 39.19 312 GLY A O 1
ATOM 2421 N N . GLN A 1 313 ? -26.603 26.148 31.452 1.00 41.00 313 GLN A N 1
ATOM 2422 C CA . GLN A 1 313 ? -27.916 26.204 32.078 1.00 41.00 313 GLN A CA 1
ATOM 2423 C C . GLN A 1 313 ? -28.982 25.787 31.059 1.00 41.00 313 GLN A C 1
ATOM 2425 O O . GLN A 1 313 ? -29.143 26.429 30.022 1.00 41.00 313 GLN A O 1
ATOM 2430 N N . MET A 1 314 ? -29.742 24.739 31.374 1.00 42.44 314 MET A N 1
ATOM 2431 C CA . MET A 1 314 ? -31.046 24.535 30.758 1.00 42.44 314 MET A CA 1
ATOM 2432 C C . MET A 1 314 ? -31.989 25.618 31.276 1.00 42.44 314 MET A C 1
ATOM 2434 O O . MET A 1 314 ? -32.277 25.688 32.468 1.00 42.44 314 MET A O 1
ATOM 2438 N N . SER A 1 315 ? -32.434 26.482 30.368 1.00 36.44 315 SER A N 1
ATOM 2439 C CA . SER A 1 315 ? -33.540 27.405 30.611 1.00 36.44 315 SER A CA 1
ATOM 2440 C C . SER A 1 315 ? -34.860 26.630 30.541 1.00 36.44 315 SER A C 1
ATOM 2442 O O . SER A 1 315 ? -35.117 25.995 29.517 1.00 36.44 315 SER A O 1
ATOM 2444 N N . PRO A 1 316 ? -35.718 26.676 31.573 1.00 49.88 316 PRO A N 1
ATOM 2445 C CA . PRO A 1 316 ? -37.085 26.197 31.472 1.00 49.88 316 PRO A CA 1
ATOM 2446 C C . PRO A 1 316 ? -37.959 27.322 30.905 1.00 49.88 316 PRO A C 1
ATOM 2448 O O . PRO A 1 316 ? -38.267 28.292 31.596 1.00 49.88 316 PRO A O 1
ATOM 2451 N N . THR A 1 317 ? -38.389 27.210 29.649 1.00 50.78 317 THR A N 1
ATOM 2452 C CA . THR A 1 317 ? -39.496 28.033 29.148 1.00 50.78 317 THR A CA 1
ATOM 2453 C C . THR A 1 317 ? -40.807 27.431 29.635 1.00 50.78 317 THR A C 1
ATOM 2455 O O . THR A 1 317 ? -41.357 26.506 29.044 1.00 50.78 317 THR A O 1
ATOM 2458 N N . SER A 1 318 ? -41.272 27.963 30.760 1.00 46.66 318 SER A N 1
ATOM 2459 C CA . SER A 1 318 ? -42.664 27.936 31.184 1.00 46.66 318 SER A CA 1
ATOM 2460 C C . SER A 1 318 ? -43.390 29.089 30.498 1.00 46.66 318 SER A C 1
ATOM 2462 O O . SER A 1 318 ? -43.162 30.234 30.873 1.00 46.66 318 SER A O 1
ATOM 2464 N N . GLU A 1 319 ? -44.316 28.802 29.584 1.00 50.22 319 GLU A N 1
ATOM 2465 C CA . GLU A 1 319 ? -45.448 29.697 29.338 1.00 50.22 319 GLU A CA 1
ATOM 2466 C C . GLU A 1 319 ? -46.761 28.913 29.263 1.00 50.22 319 GLU A C 1
ATOM 2468 O O . GLU A 1 319 ? -46.980 28.029 28.437 1.00 50.22 319 GLU A O 1
ATOM 2473 N N . HIS A 1 320 ? -47.632 29.274 30.200 1.00 41.31 320 HIS A N 1
ATOM 2474 C CA . HIS A 1 320 ? -49.049 28.973 30.260 1.00 41.31 320 HIS A CA 1
ATOM 2475 C C . HIS A 1 320 ? -49.819 29.524 29.053 1.00 41.31 320 HIS A C 1
ATOM 2477 O O . HIS A 1 320 ? -49.666 30.694 28.711 1.00 41.31 320 HIS A O 1
ATOM 2483 N N . ARG A 1 321 ? -50.818 28.773 28.569 1.00 36.31 321 ARG A N 1
ATOM 2484 C CA . ARG A 1 321 ? -52.148 29.321 28.225 1.00 36.31 321 ARG A CA 1
ATOM 2485 C C . ARG A 1 321 ? -53.212 28.209 28.098 1.00 36.31 321 ARG A C 1
ATOM 2487 O O . ARG A 1 321 ? -52.847 27.038 28.080 1.00 36.31 321 ARG A O 1
ATOM 2494 N N . PRO A 1 322 ? -54.523 28.529 28.140 1.00 51.22 322 PRO A N 1
ATOM 2495 C CA . PRO A 1 322 ? -55.466 27.823 28.992 1.00 51.22 322 PRO A CA 1
ATOM 2496 C C . PRO A 1 322 ? -56.556 27.065 28.219 1.00 51.22 322 PRO A C 1
ATOM 2498 O O . PRO A 1 322 ? -56.941 27.407 27.106 1.00 51.22 322 PRO A O 1
ATOM 2501 N N . ARG A 1 323 ? -57.101 26.069 28.918 1.00 42.56 323 ARG A N 1
ATOM 2502 C CA . ARG A 1 323 ? -58.513 25.659 28.999 1.00 42.56 323 ARG A CA 1
ATOM 2503 C C . ARG A 1 323 ? -59.483 26.328 28.004 1.00 42.56 323 ARG A C 1
ATOM 2505 O O . ARG A 1 323 ? -59.841 27.492 28.160 1.00 42.56 323 ARG A O 1
ATOM 2512 N N . SER A 1 324 ? -60.064 25.522 27.121 1.00 41.84 324 SER A N 1
ATOM 2513 C CA . SER A 1 324 ? -61.452 25.704 26.689 1.00 41.84 324 SER A CA 1
ATOM 2514 C C . SER A 1 324 ? -62.178 24.358 26.699 1.00 41.84 324 SER A C 1
ATOM 2516 O O . SER A 1 324 ? -61.648 23.324 26.306 1.00 41.84 324 SER A O 1
ATOM 2518 N N . TYR A 1 325 ? -63.367 24.401 27.291 1.00 46.31 325 TYR A N 1
ATOM 2519 C CA . TYR A 1 325 ? -64.329 23.321 27.446 1.00 46.31 325 TYR A CA 1
ATOM 2520 C C . TYR A 1 325 ? -65.117 23.101 26.151 1.00 46.31 325 TYR A C 1
ATOM 2522 O O . TYR A 1 325 ? -65.498 24.071 25.504 1.00 46.31 325 TYR A O 1
ATOM 2530 N N . THR A 1 326 ? -65.447 21.847 25.852 1.00 47.75 326 THR A N 1
ATOM 2531 C CA . THR A 1 326 ? -66.662 21.370 25.147 1.00 47.75 326 THR A CA 1
ATOM 2532 C C . THR A 1 326 ? -66.585 19.840 25.220 1.00 47.75 326 THR A C 1
ATOM 2534 O O . THR A 1 326 ? -65.686 19.240 24.652 1.00 47.75 326 THR A O 1
ATOM 2537 N N . ARG A 1 327 ? -67.186 19.178 26.211 1.00 42.31 327 ARG A N 1
ATOM 2538 C CA . ARG A 1 327 ? -68.608 18.857 26.421 1.00 42.31 327 ARG A CA 1
ATOM 2539 C C . ARG A 1 327 ? -69.226 18.010 25.292 1.00 42.31 327 ARG A C 1
ATOM 2541 O O . ARG A 1 327 ? -69.386 18.490 24.180 1.00 42.31 327 ARG A O 1
ATOM 2548 N N . ASP A 1 328 ? -69.615 16.802 25.708 1.00 39.03 328 ASP A N 1
ATOM 2549 C CA . ASP A 1 328 ? -70.649 15.889 25.199 1.00 39.03 328 ASP A CA 1
ATOM 2550 C C . ASP A 1 328 ? -70.422 15.146 23.869 1.00 39.03 328 ASP A C 1
ATOM 2552 O O . ASP A 1 328 ? -70.602 15.683 22.785 1.00 39.03 328 ASP A O 1
ATOM 2556 N N . THR A 1 329 ? -70.216 13.825 23.932 1.00 42.75 329 THR A N 1
ATOM 2557 C CA . THR A 1 329 ? -71.333 12.851 23.899 1.00 42.75 329 THR A CA 1
ATOM 2558 C C . THR A 1 329 ? -70.851 11.398 24.087 1.00 42.75 329 THR A C 1
ATOM 2560 O O . THR A 1 329 ? -69.717 11.078 23.735 1.00 42.75 329 THR A O 1
ATOM 2563 N N . PRO A 1 330 ? -71.687 10.509 24.665 1.00 61.94 330 PRO A N 1
ATOM 2564 C CA . PRO A 1 330 ? -71.337 9.127 24.990 1.00 61.94 330 PRO A CA 1
ATOM 2565 C C . PRO A 1 330 ? -71.882 8.131 23.955 1.00 61.94 330 PRO A C 1
ATOM 2567 O O . PRO A 1 330 ? -72.961 8.347 23.409 1.00 61.94 330 PRO A O 1
ATOM 2570 N N . SER A 1 331 ? -71.196 7.004 23.748 1.00 42.47 331 SER A N 1
ATOM 2571 C CA . SER A 1 331 ? -71.795 5.717 23.345 1.00 42.47 331 SER A CA 1
ATOM 2572 C C . SER A 1 331 ? -70.733 4.611 23.448 1.00 42.47 331 SER A C 1
ATOM 2574 O O . SER A 1 331 ? -69.657 4.762 22.888 1.00 42.47 331 SER A O 1
ATOM 2576 N N . THR A 1 332 ? -70.853 3.619 24.335 1.00 41.78 332 THR A N 1
ATOM 2577 C CA . THR A 1 332 ? -71.709 2.410 24.280 1.00 41.78 332 THR A CA 1
ATOM 2578 C C . THR A 1 332 ? -70.848 1.194 23.898 1.00 41.78 332 THR A C 1
ATOM 2580 O O . THR A 1 332 ? -70.242 1.186 22.836 1.00 41.78 332 THR A O 1
ATOM 2583 N N . SER A 1 333 ? -70.772 0.231 24.832 1.00 43.12 333 SER A N 1
ATOM 2584 C CA . SER A 1 333 ? -70.540 -1.233 24.719 1.00 43.12 333 SER A CA 1
ATOM 2585 C C . SER A 1 333 ? -70.059 -1.797 23.364 1.00 43.12 333 SER A C 1
ATOM 2587 O O . SER A 1 333 ? -70.649 -1.498 22.337 1.00 43.12 333 SER A O 1
ATOM 2589 N N . ASN A 1 334 ? -69.134 -2.751 23.247 1.00 40.94 334 ASN A N 1
ATOM 2590 C CA . ASN A 1 334 ? -68.971 -3.999 24.000 1.00 40.94 334 ASN A CA 1
ATOM 2591 C C . ASN A 1 334 ? -67.696 -4.723 23.492 1.00 40.94 334 ASN A C 1
ATOM 2593 O O . ASN A 1 334 ? -67.246 -4.434 22.382 1.00 40.94 334 ASN A O 1
ATOM 2597 N N . PRO A 1 335 ? -67.156 -5.706 24.235 1.00 57.66 335 PRO A N 1
ATOM 2598 C CA . PRO A 1 335 ? -66.018 -6.522 23.823 1.00 57.66 335 PRO A CA 1
ATOM 2599 C C . PRO A 1 335 ? -66.467 -7.854 23.194 1.00 57.66 335 PRO A C 1
ATOM 2601 O O . PRO A 1 335 ? -67.357 -8.519 23.718 1.00 57.66 335 PRO A O 1
ATOM 2604 N N . HIS A 1 336 ? -65.799 -8.298 22.129 1.00 41.41 336 HIS A N 1
ATOM 2605 C CA . HIS A 1 336 ? -65.788 -9.706 21.723 1.00 41.41 336 HIS A CA 1
ATOM 2606 C C . HIS A 1 336 ? -64.390 -10.104 21.241 1.00 41.41 336 HIS A C 1
ATOM 2608 O O . HIS A 1 336 ? -63.780 -9.434 20.411 1.00 41.41 336 HIS A O 1
ATOM 2614 N N . SER A 1 337 ? -63.887 -11.190 21.828 1.00 47.06 337 SER A N 1
ATOM 2615 C CA . SER A 1 337 ? -62.673 -11.916 21.443 1.00 47.06 337 SER A CA 1
ATOM 2616 C C . SER A 1 337 ? -62.981 -12.928 20.302 1.00 47.06 337 SER A C 1
ATOM 2618 O O . SER A 1 337 ? -63.995 -12.764 19.627 1.00 47.06 337 SER A O 1
ATOM 2620 N N . PRO A 1 338 ? -62.142 -13.949 20.029 1.00 68.25 338 PRO A N 1
ATOM 2621 C CA . PRO A 1 338 ? -61.266 -14.019 18.860 1.00 68.25 338 PRO A CA 1
ATOM 2622 C C . PRO A 1 338 ? -61.588 -15.205 17.927 1.00 68.25 338 PRO A C 1
ATOM 2624 O O . PRO A 1 338 ? -62.352 -16.093 18.285 1.00 68.25 338 PRO A O 1
ATOM 2627 N N . ALA A 1 339 ? -60.964 -15.229 16.749 1.00 40.72 339 ALA A N 1
ATOM 2628 C CA . ALA A 1 339 ? -60.808 -16.371 15.832 1.00 40.72 339 ALA A CA 1
ATOM 2629 C C . ALA A 1 339 ? -60.189 -15.826 14.532 1.00 40.72 339 ALA A C 1
ATOM 2631 O O . ALA A 1 339 ? -60.381 -14.656 14.222 1.00 40.72 339 ALA A O 1
ATOM 2632 N N . ASP A 1 340 ? -59.548 -16.555 13.637 1.00 35.66 340 ASP A N 1
ATOM 2633 C CA . ASP A 1 340 ? -58.764 -17.784 13.620 1.00 35.66 340 ASP A CA 1
ATOM 2634 C C . ASP A 1 340 ? -58.251 -17.843 12.158 1.00 35.66 340 ASP A C 1
ATOM 2636 O O . ASP A 1 340 ? -58.881 -17.296 11.250 1.00 35.66 340 ASP A O 1
ATOM 2640 N N . LEU A 1 341 ? -57.081 -18.438 11.957 1.00 42.97 341 LEU A N 1
ATOM 2641 C CA . LEU A 1 341 ? -56.565 -19.073 10.732 1.00 42.97 341 LEU A CA 1
ATOM 2642 C C . LEU A 1 341 ? -57.332 -18.881 9.394 1.00 42.97 341 LEU A C 1
ATOM 2644 O O . LEU A 1 341 ? -58.423 -19.412 9.212 1.00 42.97 341 LEU A O 1
ATOM 2648 N N . SER A 1 342 ? -56.654 -18.353 8.363 1.00 40.16 342 SER A N 1
ATOM 2649 C CA . SER A 1 342 ? -56.758 -18.957 7.024 1.00 40.16 342 SER A CA 1
ATOM 2650 C C . SER A 1 342 ? -55.518 -18.714 6.167 1.00 40.16 342 SER A C 1
ATOM 2652 O O . SER A 1 342 ? -55.098 -17.593 5.890 1.00 40.16 342 SER A O 1
ATOM 2654 N N . SER A 1 343 ? -54.980 -19.840 5.729 1.00 42.03 343 SER A N 1
ATOM 2655 C CA . SER A 1 343 ? -54.040 -20.075 4.646 1.00 42.03 343 SER A CA 1
ATOM 2656 C C . SER A 1 343 ? -54.555 -19.583 3.286 1.00 42.03 343 SER A C 1
ATOM 2658 O O . SER A 1 343 ? -55.757 -19.569 3.024 1.00 42.03 343 SER A O 1
ATOM 2660 N N . GLY A 1 344 ? -53.620 -19.247 2.390 1.00 36.16 344 GLY A N 1
ATOM 2661 C CA . GLY A 1 344 ? -53.902 -19.008 0.974 1.00 36.16 344 GLY A CA 1
ATOM 2662 C C . GLY A 1 344 ? -52.675 -18.548 0.170 1.00 36.16 344 GLY A C 1
ATOM 2663 O O . GLY A 1 344 ? -52.277 -17.395 0.307 1.00 36.16 344 GLY A O 1
ATOM 2664 N N . PRO A 1 345 ? -52.079 -19.414 -0.675 1.00 57.72 345 PRO A N 1
ATOM 2665 C CA . PRO A 1 345 ? -51.019 -19.069 -1.621 1.00 57.72 345 PRO A CA 1
ATOM 2666 C C . PRO A 1 345 ? -51.581 -18.815 -3.035 1.00 57.72 345 PRO A C 1
ATOM 2668 O O . PRO A 1 345 ? -52.497 -19.510 -3.468 1.00 57.72 345 PRO A O 1
ATOM 2671 N N . ARG A 1 346 ? -51.009 -17.845 -3.758 1.00 40.19 346 ARG A N 1
ATOM 2672 C CA . ARG A 1 346 ? -51.060 -17.607 -5.226 1.00 40.19 346 ARG A CA 1
ATOM 2673 C C . ARG A 1 346 ? -50.235 -16.328 -5.460 1.00 40.19 346 ARG A C 1
ATOM 2675 O O . ARG A 1 346 ? -50.465 -15.350 -4.769 1.00 40.19 346 ARG A O 1
ATOM 2682 N N . GLY A 1 347 ? -49.187 -16.266 -6.276 1.00 37.78 347 GLY A N 1
ATOM 2683 C CA . GLY A 1 347 ? -49.041 -16.811 -7.622 1.00 37.78 347 GLY A CA 1
ATOM 2684 C C . GLY A 1 347 ? -49.465 -15.740 -8.632 1.00 37.78 347 GLY A C 1
ATOM 2685 O O . GLY A 1 347 ? -50.655 -15.652 -8.898 1.00 37.78 347 GLY A O 1
ATOM 2686 N N . SER A 1 348 ? -48.516 -14.921 -9.108 1.00 41.72 348 SER A N 1
ATOM 2687 C CA . SER A 1 348 ? -48.501 -14.157 -10.382 1.00 41.72 348 SER A CA 1
ATOM 2688 C C . SER A 1 348 ? -47.237 -13.278 -10.334 1.00 41.72 348 SER A C 1
ATOM 2690 O O . SER A 1 348 ? -47.119 -12.437 -9.451 1.00 41.72 348 SER A O 1
ATOM 2692 N N . GLU A 1 349 ? -46.151 -13.536 -11.063 1.00 44.62 349 GLU A N 1
ATOM 2693 C CA . GLU A 1 349 ? -46.020 -13.424 -12.522 1.00 44.62 349 GLU A CA 1
ATOM 2694 C C . GLU A 1 349 ? -46.540 -12.074 -13.020 1.00 44.62 349 GLU A C 1
ATOM 2696 O O . GLU A 1 349 ? -47.741 -11.930 -13.199 1.00 44.62 349 GLU A O 1
ATOM 2701 N N . TYR A 1 350 ? -45.632 -11.100 -13.155 1.00 43.19 350 TYR A N 1
ATOM 2702 C CA . TYR A 1 350 ? -45.634 -10.037 -14.169 1.00 43.19 350 TYR A CA 1
ATOM 2703 C C . TYR A 1 350 ? -44.238 -9.393 -14.208 1.00 43.19 350 TYR A C 1
ATOM 2705 O O . TYR A 1 350 ? -43.840 -8.661 -13.303 1.00 43.19 350 TYR A O 1
ATOM 2713 N N . ALA A 1 351 ? -43.495 -9.691 -15.274 1.00 44.47 351 ALA A N 1
ATOM 2714 C CA . ALA A 1 351 ? -42.488 -8.787 -15.815 1.00 44.47 351 ALA A CA 1
ATOM 2715 C C . ALA A 1 351 ? -43.205 -7.608 -16.500 1.00 44.47 351 ALA A C 1
ATOM 2717 O O . ALA A 1 351 ? -44.330 -7.769 -16.984 1.00 44.47 351 ALA A O 1
ATOM 2718 N N . PRO A 1 352 ? -42.552 -6.442 -16.584 1.00 57.00 352 PRO A N 1
ATOM 2719 C CA . PRO A 1 352 ? -42.183 -6.024 -17.932 1.00 57.00 352 PRO A CA 1
ATOM 2720 C C . PRO A 1 352 ? -40.777 -5.419 -18.038 1.00 57.00 352 PRO A C 1
ATOM 2722 O O . PRO A 1 352 ? -40.302 -4.692 -17.165 1.00 57.00 352 PRO A O 1
ATOM 2725 N N . ASP A 1 353 ? -40.163 -5.703 -19.185 1.00 39.34 353 ASP A N 1
ATOM 2726 C CA . ASP A 1 353 ? -39.202 -4.842 -19.870 1.00 39.34 353 ASP A CA 1
ATOM 2727 C C . ASP A 1 353 ? -39.686 -3.383 -19.898 1.00 39.34 353 ASP A C 1
ATOM 2729 O O . ASP A 1 353 ? -40.828 -3.130 -20.283 1.00 39.34 353 ASP A O 1
ATOM 2733 N N . ASN A 1 354 ? -38.809 -2.410 -19.626 1.00 37.22 354 ASN A N 1
ATOM 2734 C CA . ASN A 1 354 ? -38.322 -1.567 -20.720 1.00 37.22 354 ASN A CA 1
ATOM 2735 C C . ASN A 1 354 ? -37.150 -0.650 -20.348 1.00 37.22 354 ASN A C 1
ATOM 2737 O O . ASN A 1 354 ? -36.978 -0.181 -19.227 1.00 37.22 354 ASN A O 1
ATOM 2741 N N . GLN A 1 355 ? -36.390 -0.389 -21.400 1.00 39.78 355 GLN A N 1
ATOM 2742 C CA . GLN A 1 355 ? -35.197 0.418 -21.560 1.00 39.78 355 GLN A CA 1
ATOM 2743 C C . GLN A 1 355 ? -35.392 1.892 -21.160 1.00 39.78 355 GLN A C 1
ATOM 2745 O O . GLN A 1 355 ? -36.380 2.519 -21.539 1.00 39.78 355 GLN A O 1
ATOM 2750 N N . ASN A 1 356 ? -34.371 2.494 -20.538 1.00 34.06 356 ASN A N 1
ATOM 2751 C CA . ASN A 1 356 ? -33.833 3.760 -21.044 1.00 34.06 356 ASN A CA 1
ATOM 2752 C C . ASN A 1 356 ? -32.429 4.068 -20.504 1.00 34.06 356 ASN A C 1
ATOM 2754 O O . ASN A 1 356 ? -32.213 4.267 -19.311 1.00 34.06 356 ASN A O 1
ATOM 2758 N N . LEU A 1 357 ? -31.504 4.131 -21.458 1.00 41.22 357 LEU A N 1
ATOM 2759 C CA . LEU A 1 357 ? -30.209 4.793 -21.412 1.00 41.22 357 LEU A CA 1
ATOM 2760 C C . LEU A 1 357 ? -30.399 6.275 -21.059 1.00 41.22 357 LEU A C 1
ATOM 2762 O O . LEU A 1 357 ? -31.084 6.978 -21.799 1.00 41.22 357 LEU A O 1
ATOM 2766 N N . ARG A 1 358 ? -29.711 6.771 -20.028 1.00 38.59 358 ARG A N 1
ATOM 2767 C CA . ARG A 1 358 ? -29.110 8.111 -20.066 1.00 38.59 358 ARG A CA 1
ATOM 2768 C C . ARG A 1 358 ? -27.795 8.124 -19.303 1.00 38.59 358 ARG A C 1
ATOM 2770 O O . ARG A 1 358 ? -27.708 7.680 -18.162 1.00 38.59 358 ARG A O 1
ATOM 2777 N N . ASP A 1 359 ? -26.802 8.626 -20.017 1.00 42.25 359 ASP A N 1
ATOM 2778 C CA . ASP A 1 359 ? -25.414 8.811 -19.647 1.00 42.25 359 ASP A CA 1
ATOM 2779 C C . ASP A 1 359 ? -25.240 9.615 -18.355 1.00 42.25 359 ASP A C 1
ATOM 2781 O O . ASP A 1 359 ? -25.726 10.738 -18.231 1.00 42.25 359 ASP A O 1
ATOM 2785 N N . HIS A 1 360 ? -24.456 9.060 -17.432 1.00 36.69 360 HIS A N 1
ATOM 2786 C CA . HIS A 1 360 ? -23.687 9.832 -16.464 1.00 36.69 360 HIS A CA 1
ATOM 2787 C C . HIS A 1 360 ? -22.279 9.227 -16.357 1.00 36.69 360 HIS A C 1
ATOM 2789 O O . HIS A 1 360 ? -22.142 8.000 -16.358 1.00 36.69 360 HIS A O 1
ATOM 2795 N N . PRO A 1 361 ? -21.230 10.067 -16.301 1.00 36.28 361 PRO A N 1
ATOM 2796 C CA . PRO A 1 361 ? -19.851 9.610 -16.258 1.00 36.28 361 PRO A CA 1
ATOM 2797 C C . PRO A 1 361 ? -19.605 8.919 -14.918 1.00 36.28 361 PRO A C 1
ATOM 2799 O O . PRO A 1 361 ? -19.784 9.512 -13.857 1.00 36.28 361 PRO A O 1
ATOM 2802 N N . LEU A 1 362 ? -19.242 7.641 -14.978 1.00 34.38 362 LEU A N 1
ATOM 2803 C CA . LEU A 1 362 ? -18.884 6.868 -13.801 1.00 34.38 362 LEU A CA 1
ATOM 2804 C C . LEU A 1 362 ? -17.523 7.337 -13.293 1.00 34.38 362 LEU A C 1
ATOM 2806 O O . LEU A 1 362 ? -16.500 7.151 -13.950 1.00 34.38 362 LEU A O 1
ATOM 2810 N N . ASP A 1 363 ? -17.549 7.907 -12.095 1.00 29.86 363 ASP A N 1
ATOM 2811 C CA . ASP A 1 363 ? -16.398 8.053 -11.222 1.00 29.86 363 ASP A CA 1
ATOM 2812 C C . ASP A 1 363 ? -15.664 6.709 -11.087 1.00 29.86 363 ASP A C 1
ATOM 2814 O O . ASP A 1 363 ? -16.200 5.708 -10.598 1.00 29.86 363 ASP A O 1
ATOM 2818 N N . CYS A 1 364 ? -14.409 6.694 -11.529 1.00 31.22 364 CYS A N 1
ATOM 2819 C CA . CYS A 1 364 ? -13.484 5.580 -11.373 1.00 31.22 364 CYS A CA 1
ATOM 2820 C C . CYS A 1 364 ? -13.029 5.467 -9.911 1.00 31.22 364 CYS A C 1
ATOM 2822 O O . CYS A 1 364 ? -11.938 5.905 -9.555 1.00 31.22 364 CYS A O 1
ATOM 2824 N N . TYR A 1 365 ? -13.842 4.836 -9.064 1.00 33.03 365 TYR A N 1
ATOM 2825 C CA . TYR A 1 365 ? -13.367 4.269 -7.803 1.00 33.03 365 TYR A CA 1
ATOM 2826 C C . TYR A 1 365 ? -13.121 2.762 -7.962 1.00 33.03 365 TYR A C 1
ATOM 2828 O O . TYR A 1 365 ? -14.016 2.034 -8.405 1.00 33.03 365 TYR A O 1
ATOM 2836 N N . PRO A 1 366 ? -11.946 2.239 -7.566 1.00 38.50 366 PRO A N 1
ATOM 2837 C CA . PRO A 1 366 ? -11.746 0.803 -7.478 1.00 38.50 366 PRO A CA 1
ATOM 2838 C C . PRO A 1 366 ? -12.593 0.247 -6.327 1.00 38.50 366 PRO A C 1
ATOM 2840 O O . PRO A 1 366 ? -12.359 0.520 -5.150 1.00 38.50 366 PRO A O 1
ATOM 2843 N N . ARG A 1 367 ? -13.598 -0.561 -6.673 1.00 29.75 367 ARG A N 1
ATOM 2844 C CA . ARG A 1 367 ? -14.387 -1.340 -5.716 1.00 29.75 367 ARG A CA 1
ATOM 2845 C C . ARG A 1 367 ? -13.509 -2.462 -5.158 1.00 29.75 367 ARG A C 1
ATOM 2847 O O . ARG A 1 367 ? -13.378 -3.515 -5.777 1.00 29.75 367 ARG A O 1
ATOM 2854 N N . ILE A 1 368 ? -12.912 -2.237 -3.990 1.00 36.69 368 ILE A N 1
ATOM 2855 C CA . ILE A 1 368 ? -12.252 -3.287 -3.206 1.00 36.69 368 ILE A CA 1
ATOM 2856 C C . ILE A 1 368 ? -13.343 -4.277 -2.778 1.00 36.69 368 ILE A C 1
ATOM 2858 O O . ILE A 1 368 ? -14.190 -3.960 -1.943 1.00 36.69 368 ILE A O 1
ATOM 2862 N N . GLN A 1 369 ? -13.378 -5.460 -3.394 1.00 39.41 369 GLN A N 1
ATOM 2863 C CA . GLN A 1 369 ? -14.241 -6.542 -2.927 1.00 39.41 369 GLN A CA 1
ATOM 2864 C C . GLN A 1 369 ? -13.699 -7.061 -1.585 1.00 39.41 369 GLN A C 1
ATOM 2866 O O . GLN A 1 369 ? -12.526 -7.436 -1.520 1.00 39.41 369 GLN A O 1
ATOM 2871 N N . PRO A 1 370 ? -14.516 -7.123 -0.519 1.00 33.88 370 PRO A N 1
ATOM 2872 C CA . PRO A 1 370 ? -14.113 -7.796 0.704 1.00 33.88 370 PRO A CA 1
ATOM 2873 C C . PRO A 1 370 ? -13.993 -9.297 0.419 1.00 33.88 370 PRO A C 1
ATOM 2875 O O . PRO A 1 370 ? -14.980 -9.957 0.091 1.00 33.88 370 PRO A O 1
ATOM 2878 N N . MET A 1 371 ? -12.779 -9.843 0.529 1.00 39.06 371 MET A N 1
ATOM 2879 C CA . MET A 1 371 ? -12.590 -11.290 0.523 1.00 39.06 371 MET A CA 1
ATOM 2880 C C . MET A 1 371 ? -13.254 -11.872 1.769 1.00 39.06 371 MET A C 1
ATOM 2882 O O . MET A 1 371 ? -12.892 -11.553 2.899 1.00 39.06 371 MET A O 1
ATOM 2886 N N . SER A 1 372 ? -14.264 -12.704 1.543 1.00 37.22 372 SER A N 1
ATOM 2887 C CA . SER A 1 372 ? -15.010 -13.409 2.576 1.00 37.22 372 SER A CA 1
ATOM 2888 C C . SER A 1 372 ? -14.057 -14.272 3.407 1.00 37.22 372 SER A C 1
ATOM 2890 O O . SER A 1 372 ? -13.339 -15.114 2.866 1.00 37.22 372 SER A O 1
ATOM 2892 N N . HIS A 1 373 ? -14.048 -14.060 4.723 1.00 37.34 373 HIS A N 1
ATOM 2893 C CA . HIS A 1 373 ? -13.306 -14.884 5.671 1.00 37.34 373 HIS A CA 1
ATOM 2894 C C . HIS A 1 373 ? -13.751 -16.349 5.550 1.00 37.34 373 HIS A C 1
ATOM 2896 O O . HIS A 1 373 ? -14.905 -16.683 5.816 1.00 37.34 373 HIS A O 1
ATOM 2902 N N . ALA A 1 374 ? -12.826 -17.226 5.158 1.00 41.16 374 ALA A N 1
ATOM 2903 C CA . ALA A 1 374 ? -13.026 -18.664 5.222 1.00 41.16 374 ALA A CA 1
ATOM 2904 C C . ALA A 1 374 ? -13.134 -19.092 6.694 1.00 41.16 374 ALA A C 1
ATOM 2906 O O . ALA A 1 374 ? -12.212 -18.890 7.486 1.00 41.16 374 ALA A O 1
ATOM 2907 N N . LEU A 1 375 ? -14.284 -19.665 7.047 1.00 40.59 375 LEU A N 1
ATOM 2908 C CA . LEU A 1 375 ? -14.560 -20.269 8.345 1.00 40.59 375 LEU A CA 1
ATOM 2909 C C . LEU A 1 375 ? -13.571 -21.417 8.611 1.00 40.59 375 LEU A C 1
ATOM 2911 O O . LEU A 1 375 ? -13.419 -22.326 7.796 1.00 40.59 375 LEU A O 1
ATOM 2915 N N . LEU A 1 376 ? -12.903 -21.364 9.765 1.00 49.97 376 LEU A N 1
ATOM 2916 C CA . LEU A 1 376 ? -12.074 -22.447 10.297 1.00 49.97 376 LEU A CA 1
ATOM 2917 C C . LEU A 1 376 ? -12.938 -23.689 10.598 1.00 49.97 376 LEU A C 1
ATOM 2919 O O . LEU A 1 376 ? -14.044 -23.535 11.122 1.00 49.97 376 LEU A O 1
ATOM 2923 N N . PRO A 1 377 ? -12.452 -24.919 10.339 1.00 53.25 377 PRO A N 1
ATOM 2924 C CA . PRO A 1 377 ? -13.159 -26.133 10.732 1.00 53.25 377 PRO A CA 1
ATOM 2925 C C . PRO A 1 377 ? -13.075 -26.367 12.255 1.00 53.25 377 PRO A C 1
ATOM 2927 O O . PRO A 1 377 ? -12.115 -25.931 12.903 1.00 53.25 377 PRO A O 1
ATOM 2930 N N . PRO A 1 378 ? -14.060 -27.066 12.850 1.00 52.69 378 PRO A N 1
ATOM 2931 C CA . PRO A 1 378 ? -14.105 -27.303 14.286 1.00 52.69 378 PRO A CA 1
ATOM 2932 C C . PRO A 1 378 ? -12.970 -28.232 14.736 1.00 52.69 378 PRO A C 1
ATOM 2934 O O . PRO A 1 378 ? -12.736 -29.293 14.158 1.00 52.69 378 PRO A O 1
ATOM 2937 N N . ARG A 1 379 ? -12.286 -27.837 15.816 1.00 49.31 379 ARG A N 1
ATOM 2938 C CA . ARG A 1 379 ? -11.340 -28.688 16.548 1.00 49.31 379 ARG A CA 1
ATOM 2939 C C . ARG A 1 379 ? -12.088 -29.879 17.148 1.00 49.31 379 ARG A C 1
ATOM 2941 O O . ARG A 1 379 ? -12.880 -29.709 18.074 1.00 49.31 379 ARG A O 1
ATOM 2948 N N . SER A 1 380 ? -11.790 -31.078 16.661 1.00 54.00 380 SER A N 1
ATOM 2949 C CA . SER A 1 380 ? -12.112 -32.329 17.342 1.00 54.00 380 SER A CA 1
ATOM 2950 C C . SER A 1 380 ? -11.360 -32.385 18.674 1.00 54.00 380 SER A C 1
ATOM 2952 O O . SER A 1 380 ? -10.131 -32.316 18.697 1.00 54.00 380 SER A O 1
ATOM 2954 N N . ARG A 1 381 ? -12.100 -32.483 19.783 1.00 54.44 381 ARG A N 1
ATOM 2955 C CA . ARG A 1 381 ? -11.546 -32.884 21.080 1.00 54.44 381 ARG A CA 1
ATOM 2956 C C . ARG A 1 381 ? -11.352 -34.399 21.061 1.00 54.44 381 ARG A C 1
ATOM 2958 O O . ARG A 1 381 ? -12.313 -35.123 20.812 1.00 54.44 381 ARG A O 1
ATOM 2965 N N . SER A 1 382 ? -10.126 -34.827 21.316 1.00 64.81 382 SER A N 1
ATOM 2966 C CA . SER A 1 382 ? -9.751 -36.181 21.733 1.00 64.81 382 SER A CA 1
ATOM 2967 C C . SER A 1 382 ? -9.381 -36.152 23.203 1.00 64.81 382 SER A C 1
ATOM 2969 O O . SER A 1 382 ? -8.661 -35.188 23.563 1.00 64.81 382 SER A O 1
#